Protein AF-0000000082835092 (afdb_homodimer)

Organism: NCBI:txid1287738

pLDDT: mean 81.37, std 10.91, range [42.88, 95.56]

Radius of gyration: 33.71 Å; Cα contacts (8 Å, |Δi|>4): 1194; chains: 2; bounding box: 80×105×71 Å

InterPro domains:
  IPR000792 Transcription regulator LuxR, C-terminal [SM00421] (307-365)
  IPR016032 Signal transduction response regulator, C-terminal effector [SSF46894] (300-367)
  IPR036388 Winged helix-like DNA-binding domain superfamily [G3DSA:1.10.10.10] (287-367)

Foldseek 3Di:
DVVVVVVVLVVLLVVLLVVLLCCLVVVDPPLVSQQSLCVSQVFAKKWKWKAFQVVRDTPDTDMHGPDPVLRVVLVVVCVVPCVVQDPVVVVLVPDDAFDKDWCVVVDPPVCLCPRCCNPVRQVVSQWCIKMKGWQDDDPGMTMMMITTHGNPDSDGDPVSVVSCSVCRPSNSVSNVSSVVVVVVVVVVVVVLVVQQPFQKWKFKAWPQQFTDDIHNNVVVCVVQFVQQDDDPRHTAGPVRQDPVNVVVQQVVQWDWHAGPVRHIWIKGKYWDDCVPVVVVVPVTIMIMIITDRPDDLVVLLVVCCVVQVADSVLSVLLCCCQVVVDDLCVSCVVVVHDSVVSVVSVVVSCVRRVNDDNVVSNVVSVVD/DVVVVVVVLVVLLVVLLVVLLCCLVVVDPPLVSQQSLCVSQVFAKKWKWKAFQVVRDTPDTDMHGPDPVLRVVLVVVCVVPCVVQDPVVVVLVPDDAFDKDWCVVVDPPVCLCPRCCNPVRQVVSQWCIKMKGWQDDDPGMTMMMITTHGNPDSDGDPVSVVSCSVCRPSNSVSNVSSVVVVVVVVVVVVVLVVQQPFQKWKFKAWPQQFTDDIHNNVVVCVVQFVQQDDDPRHTAGPVRQDPVNVVVQQVVQWDWHAGPVRHIWIKGKYWDDCVPVCVVVPVTIMIMIITDRPDDLVVLLVVCCVVQVADSVLSVLLCCCQVVVDDLCVSCVVVVHDSVVSVVSVVVSCVRRVNDDNVVSNVVSVVD

Nearest PDB structures (foldseek):
  5l09-assembly1_B  TM=6.351E-01  e=4.448E-05  Yersinia enterocolitica subsp. enterocolitica 8081
  8ugs-assembly1_B  TM=3.845E-01  e=1.773E-04  Bos taurus
  6x88-assembly1_B  TM=3.340E-01  e=1.185E-04  Gallus gallus
  3nhq-assembly1_A  TM=4.098E-01  e=2.239E-03  Pseudomonas aeruginosa
  3nop-assembly1_C  TM=3.745E-01  e=1.412E-03  Pseudomonas aeruginosa PAO1

Secondary structure (DSSP, 8-state):
-HHHHHHHHHHHHHHHHHHHHHHHTTSS-THHHHHHHHHHHT-SEEEEEEEETTT-SEEEEEEEES-HHHHHHHHHHIIIIIGGG-THHHHHTTPPTT-EEEHHHHS-HHHHHHSHHIIIIIGGGTEEEEEEEEEEE-SSEEEEEEEEEETT-----HHHHHHHHHHHHHHHHHHHHHHHHHHHHHHHHHHHHHHHH-SS-EEEE-TT-BEEEE-HHHHHHHHH-TTSEEETTEEE-TT---HHHHHHHHHHTEEEEE-TTS-EEEEEEEEPPTTSHHHHHSSS--EEEE------HHHHHHHHHHHH---HHHHHHHHHHHTS---HHHHHHHHT--HHHHHHHHHHHHHHHT--SHHHHHHHHHH-/-HHHHHHHHHHHHHHHHHHHHHHHTTSS-THHHHHHHHHHHT-SEEEEEEEETTT-SEEEEEEEES-HHHHHHHHHHIIIIIGGG-THHHHHTTPPTT-EEEHHHHS-HHHHHHSHHIIIIIGGGTEEEEEEEEEEE-SSEEEEEEEEEETT-----HHHHHHHHHHHHHHHHHHHHHHHHHHHHHHHHHHHHHHHH-SS-EEEE-TT-BEEEE-HHHHHHHHH-TTSEEETTEEE-TT---HHHHHHHHHHTEEEEE-TTS-EEEEEEEEPPTTSHHHHHSSS--EEEE------HHHHHHHHHHHH---HHHHHHHHHHHTS---HHHHHHHHT--HHHHHHHHHHHHHHHT--SHHHHHHHHHH-

Solvent-accessible surface area (backbone atoms only — not comparable to full-atom values): 37865 Å² total; per-residue (Å²): 116,69,65,59,53,51,49,51,49,50,50,51,51,49,52,39,52,51,36,32,46,36,23,30,71,62,74,41,62,62,46,57,28,36,42,48,50,23,61,73,52,68,39,47,31,27,35,42,39,27,34,31,61,84,70,73,45,58,82,35,78,44,68,22,47,89,37,71,68,58,38,50,52,49,51,51,49,34,73,71,60,44,62,83,55,40,76,60,61,77,57,53,78,75,54,56,58,74,43,76,42,44,45,80,75,75,36,53,70,68,53,47,66,65,30,62,48,37,56,71,46,33,44,78,71,49,27,52,26,49,34,35,37,30,49,39,69,53,98,48,35,37,30,37,39,36,41,26,26,41,52,84,40,91,59,79,50,70,69,40,46,50,55,49,58,67,46,41,64,50,48,36,50,19,49,51,48,32,49,52,48,48,51,46,52,40,53,32,28,44,43,50,42,53,45,44,66,35,44,38,19,35,35,35,22,42,78,80,35,30,64,74,49,62,29,53,34,26,50,50,44,40,72,74,22,74,45,56,35,63,58,98,49,21,63,41,47,82,79,58,59,46,72,66,50,47,51,50,24,48,73,48,33,28,48,73,44,50,37,88,87,63,47,79,39,45,30,39,31,42,76,49,65,56,86,33,62,26,32,67,64,39,90,45,60,36,33,38,36,33,43,49,62,60,60,55,68,64,61,45,33,41,36,41,20,68,71,42,68,36,50,72,69,44,24,50,49,51,43,42,29,28,70,69,38,43,49,63,62,54,47,12,60,75,70,69,49,52,52,66,55,46,52,51,40,51,51,49,50,25,66,57,63,69,43,88,50,69,42,37,49,30,26,51,58,65,46,84,116,68,65,58,52,51,49,51,50,50,49,51,52,50,51,39,53,51,36,32,46,34,22,30,71,62,75,42,62,62,46,56,28,37,42,49,50,23,62,72,53,67,38,48,32,26,36,43,39,27,33,30,61,84,70,72,45,59,82,36,78,44,68,23,46,89,38,71,69,59,38,51,52,49,51,50,49,33,74,72,60,44,60,82,55,39,76,59,60,77,56,52,78,75,56,55,58,74,43,75,42,44,45,80,76,74,37,52,72,67,54,47,66,66,32,62,48,37,56,71,45,33,44,77,70,48,28,51,27,49,35,33,36,32,49,40,70,55,99,47,33,36,30,36,38,36,40,26,26,40,54,84,39,91,59,79,51,71,69,40,47,50,54,50,59,69,46,41,63,50,50,37,50,19,49,51,48,31,48,53,47,49,52,45,51,40,52,31,29,45,40,49,44,52,45,44,68,34,43,37,18,35,35,35,22,41,76,80,35,31,65,74,48,63,27,53,33,26,51,50,44,41,72,73,24,75,45,56,34,66,60,98,51,20,64,41,47,82,78,57,58,47,72,66,50,46,54,49,22,49,73,49,34,28,49,73,45,48,37,88,87,62,47,80,40,44,30,38,31,41,76,50,65,58,86,31,62,26,33,67,66,40,89,45,60,37,34,37,36,32,44,52,64,59,59,57,68,62,60,45,32,41,36,40,21,69,72,42,69,37,49,73,70,43,25,50,48,51,43,41,30,27,68,70,37,43,48,66,62,53,48,12,61,75,69,70,48,51,54,65,55,45,52,51,40,51,52,50,50,25,66,57,64,69,44,87,50,68,42,38,49,30,28,51,58,67,46,83

Structure (mmCIF, N/CA/C/O backbone):
data_AF-0000000082835092-model_v1
#
loop_
_entity.id
_entity.type
_entity.pdbx_description
1 polymer 'HTH luxR-type domain-containing protein'
#
loop_
_atom_site.group_PDB
_atom_site.id
_atom_site.type_symbol
_atom_site.label_atom_id
_atom_site.label_alt_id
_atom_site.label_comp_id
_atom_site.label_asym_id
_atom_site.label_entity_id
_atom_site.label_seq_id
_atom_site.pdbx_PDB_ins_code
_atom_site.Cartn_x
_atom_site.Cartn_y
_atom_site.Cartn_z
_atom_site.occupancy
_atom_site.B_iso_or_equiv
_atom_site.auth_seq_id
_atom_site.auth_comp_id
_atom_site.auth_asym_id
_atom_site.auth_atom_id
_atom_site.pdbx_PDB_model_num
ATOM 1 N N . MET A 1 1 ? -1.854 50.125 16.906 1 42.88 1 MET A N 1
ATOM 2 C CA . MET A 1 1 ? -0.9 49.875 15.82 1 42.88 1 MET A CA 1
ATOM 3 C C . MET A 1 1 ? -0.245 48.5 15.961 1 42.88 1 MET A C 1
ATOM 5 O O . MET A 1 1 ? -0.08 47.812 14.969 1 42.88 1 MET A O 1
ATOM 9 N N . ASP A 1 2 ? -0.003 48.031 17.25 1 52.91 2 ASP A N 1
ATOM 10 C CA . ASP A 1 2 ? 0.687 46.812 17.656 1 52.91 2 ASP A CA 1
ATOM 11 C C . ASP A 1 2 ? -0.216 45.594 17.516 1 52.91 2 ASP A C 1
ATOM 13 O O . ASP A 1 2 ? 0.235 44.531 17.078 1 52.91 2 ASP A O 1
ATOM 17 N N . SER A 1 3 ? -1.456 45.875 17.719 1 57.03 3 SER A N 1
ATOM 18 C CA . SER A 1 3 ? -2.436 44.812 17.688 1 57.03 3 SER A CA 1
ATOM 19 C C . SER A 1 3 ? -2.711 44.344 16.25 1 57.03 3 SER A C 1
ATOM 21 O O . SER A 1 3 ? -2.834 43.156 15.992 1 57.03 3 SER A O 1
ATOM 23 N N . ARG A 1 4 ? -2.777 45.344 15.352 1 55 4 ARG A N 1
ATOM 24 C CA . ARG A 1 4 ? -3.035 45.062 13.945 1 55 4 ARG A CA 1
ATOM 25 C C . ARG A 1 4 ? -1.864 44.312 13.32 1 55 4 ARG A C 1
ATOM 27 O O . ARG A 1 4 ? -2.064 43.344 12.555 1 55 4 ARG A O 1
ATOM 34 N N . ALA A 1 5 ? -0.707 44.688 13.68 1 60.34 5 ALA A N 1
ATOM 35 C CA . ALA A 1 5 ? 0.491 44.031 13.164 1 60.34 5 ALA A CA 1
ATOM 36 C C . ALA A 1 5 ? 0.581 42.594 13.648 1 60.34 5 ALA A C 1
ATOM 38 O O . ALA A 1 5 ? 0.953 41.688 12.883 1 60.34 5 ALA A O 1
ATOM 39 N N . GLU A 1 6 ? 0.15 42.406 14.836 1 65.69 6 GLU A N 1
ATOM 40 C CA . GLU A 1 6 ? 0.145 41.062 15.398 1 65.69 6 GLU A CA 1
ATOM 41 C C . GLU A 1 6 ? -0.908 40.188 14.727 1 65.69 6 GLU A C 1
ATOM 43 O O . GLU A 1 6 ? -0.68 39 14.492 1 65.69 6 GLU A O 1
ATOM 48 N N . SER A 1 7 ? -1.979 40.875 14.344 1 66.06 7 SER A N 1
ATOM 49 C CA . SER A 1 7 ? -3.057 40.156 13.68 1 66.06 7 SER A CA 1
ATOM 50 C C . SER A 1 7 ? -2.65 39.719 12.273 1 66.06 7 SER A C 1
ATOM 52 O O . SER A 1 7 ? -2.936 38.625 11.844 1 66.06 7 SER A O 1
ATOM 54 N N . ILE A 1 8 ? -1.996 40.688 11.609 1 60.62 8 ILE A N 1
ATOM 55 C CA . ILE A 1 8 ? -1.561 40.406 10.242 1 60.62 8 ILE A CA 1
ATOM 56 C C . ILE A 1 8 ? -0.506 39.281 10.25 1 60.62 8 ILE A C 1
ATOM 58 O O . ILE A 1 8 ? -0.541 38.375 9.414 1 60.62 8 ILE A O 1
ATOM 62 N N . ARG A 1 9 ? 0.333 39.344 11.25 1 70.75 9 ARG A N 1
ATOM 63 C CA . ARG A 1 9 ? 1.37 38.344 11.367 1 70.75 9 ARG A CA 1
ATOM 64 C C . ARG A 1 9 ? 0.762 36.969 11.648 1 70.75 9 ARG A C 1
ATOM 66 O O . ARG A 1 9 ? 1.187 35.969 11.07 1 70.75 9 ARG A O 1
ATOM 73 N N . SER A 1 10 ? -0.249 37.062 12.414 1 75.19 10 SER A N 1
ATOM 74 C CA . SER A 1 10 ? -0.915 35.812 12.766 1 75.19 10 SER A CA 1
ATOM 75 C C . SER A 1 10 ? -1.614 35.188 11.555 1 75.19 10 SER A C 1
ATOM 77 O O . SER A 1 10 ? -1.523 34 11.312 1 75.19 10 SER A O 1
ATOM 79 N N . ALA A 1 11 ? -2.137 36.156 10.75 1 76.94 11 ALA A N 1
ATOM 80 C CA . ALA A 1 11 ? -2.828 35.688 9.555 1 76.94 11 ALA A CA 1
ATOM 81 C C . ALA A 1 11 ? -1.842 35.125 8.531 1 76.94 11 ALA A C 1
ATOM 83 O O . ALA A 1 11 ? -2.127 34.125 7.863 1 76.94 11 ALA A O 1
ATOM 84 N N . ALA A 1 12 ? -0.732 35.812 8.445 1 82.5 12 ALA A N 1
ATOM 85 C CA . ALA A 1 12 ? 0.292 35.344 7.512 1 82.5 12 ALA A CA 1
ATOM 86 C C . ALA A 1 12 ? 0.835 34 7.918 1 82.5 12 ALA A C 1
ATOM 88 O O . ALA A 1 12 ? 1.016 33.125 7.07 1 82.5 12 ALA A O 1
ATOM 89 N N . LEU A 1 13 ? 1.041 33.844 9.18 1 85.12 13 LEU A N 1
ATOM 90 C CA . LEU A 1 13 ? 1.543 32.562 9.688 1 85.12 13 LEU A CA 1
ATOM 91 C C . LEU A 1 13 ? 0.531 31.453 9.445 1 85.12 13 LEU A C 1
ATOM 93 O O . LEU A 1 13 ? 0.903 30.359 9.047 1 85.12 13 LEU A O 1
ATOM 97 N N . ASP A 1 14 ? -0.706 31.828 9.555 1 78.81 14 ASP A N 1
ATOM 98 C CA . ASP A 1 14 ? -1.764 30.844 9.352 1 78.81 14 ASP A CA 1
ATOM 99 C C . ASP A 1 14 ? -1.808 30.391 7.895 1 78.81 14 ASP A C 1
ATOM 101 O O . ASP A 1 14 ? -2.002 29.203 7.617 1 78.81 14 ASP A O 1
ATOM 105 N N . ALA A 1 15 ? -1.59 31.328 7.094 1 83.88 15 ALA A N 1
ATOM 106 C CA . ALA A 1 15 ? -1.599 31 5.668 1 83.88 15 ALA A CA 1
ATOM 107 C C . ALA A 1 15 ? -0.434 30.094 5.305 1 83.88 15 ALA A C 1
ATOM 109 O O . ALA A 1 15 ? -0.592 29.156 4.512 1 83.88 15 ALA A O 1
ATOM 110 N N . VAL A 1 16 ? 0.685 30.328 5.906 1 90.44 16 VAL A N 1
ATOM 111 C CA . VAL A 1 16 ? 1.858 29.5 5.641 1 90.44 16 VAL A CA 1
ATOM 112 C C . VAL A 1 16 ? 1.632 28.094 6.184 1 90.44 16 VAL A C 1
ATOM 114 O O . VAL A 1 16 ? 1.977 27.109 5.527 1 90.44 16 VAL A O 1
ATOM 117 N N . ILE A 1 17 ? 1.047 28.047 7.328 1 85.38 17 ILE A N 1
ATOM 118 C CA . ILE A 1 17 ? 0.761 26.75 7.945 1 85.38 17 ILE A CA 1
ATOM 119 C C . ILE A 1 17 ? -0.166 25.938 7.043 1 85.38 17 ILE A C 1
ATOM 121 O O . ILE A 1 17 ? 0.051 24.75 6.832 1 85.38 17 ILE A O 1
ATOM 125 N N . GLU A 1 18 ? -1.102 26.594 6.461 1 80.69 18 GLU A N 1
ATOM 126 C CA . GLU A 1 18 ? -2.008 25.922 5.535 1 80.69 18 GLU A CA 1
ATOM 127 C C . GLU A 1 18 ? -1.257 25.391 4.324 1 80.69 18 GLU A C 1
ATOM 129 O O . GLU A 1 18 ? -1.478 24.25 3.91 1 80.69 18 GLU A O 1
ATOM 134 N N . ASP A 1 19 ? -0.393 26.172 3.836 1 88.5 19 ASP A N 1
ATOM 135 C CA . ASP A 1 19 ? 0.378 25.766 2.664 1 88.5 19 ASP A CA 1
ATOM 136 C C . ASP A 1 19 ? 1.307 24.594 2.99 1 88.5 19 ASP A C 1
ATOM 138 O O . ASP A 1 19 ? 1.536 23.719 2.15 1 88.5 19 ASP A O 1
ATOM 142 N N . ILE A 1 20 ? 1.805 24.594 4.195 1 90.88 20 ILE A N 1
ATOM 143 C CA . ILE A 1 20 ? 2.717 23.531 4.629 1 90.88 20 ILE A CA 1
ATOM 144 C C . ILE A 1 20 ? 1.992 22.188 4.621 1 90.88 20 ILE A C 1
ATOM 146 O O . ILE A 1 20 ? 2.479 21.219 4.035 1 90.88 20 ILE A O 1
ATOM 150 N N . TYR A 1 21 ? 0.9 22.156 5.172 1 83.31 21 TYR A N 1
ATOM 151 C CA . TYR A 1 21 ? 0.18 20.891 5.258 1 83.31 21 TYR A CA 1
ATOM 152 C C . TYR A 1 21 ? -0.396 20.5 3.904 1 83.31 21 TYR A C 1
ATOM 154 O O . TYR A 1 21 ? -0.476 19.312 3.576 1 83.31 21 TYR A O 1
ATOM 162 N N . ALA A 1 22 ? -0.771 21.484 3.104 1 82.31 22 ALA A N 1
ATOM 163 C CA . ALA A 1 22 ? -1.204 21.172 1.744 1 82.31 22 ALA A CA 1
ATOM 164 C C . ALA A 1 22 ? -0.078 20.531 0.945 1 82.31 22 ALA A C 1
ATOM 166 O O . ALA A 1 22 ? -0.309 19.578 0.193 1 82.31 22 ALA A O 1
ATOM 167 N N . ALA A 1 23 ? 1.074 21.016 1.142 1 86.75 23 ALA A N 1
ATOM 168 C CA . ALA A 1 23 ? 2.232 20.422 0.472 1 86.75 23 ALA A CA 1
ATOM 169 C C . ALA A 1 23 ? 2.488 19 0.964 1 86.75 23 ALA A C 1
ATOM 171 O O . ALA A 1 23 ? 2.744 18.094 0.165 1 86.75 23 ALA A O 1
ATOM 172 N N . GLY A 1 24 ? 2.395 18.844 2.24 1 82.75 24 GLY A N 1
ATOM 173 C CA . GLY A 1 24 ? 2.59 17.516 2.814 1 82.75 24 GLY A CA 1
ATOM 174 C C . GLY A 1 24 ? 1.595 16.5 2.305 1 82.75 24 GLY A C 1
ATOM 175 O O . GLY A 1 24 ? 1.907 15.305 2.225 1 82.75 24 GLY A O 1
ATOM 176 N N . LEU A 1 25 ? 0.435 17.031 1.883 1 75.19 25 LEU A N 1
ATOM 177 C CA . LEU A 1 25 ? -0.634 16.156 1.402 1 75.19 25 LEU A CA 1
ATOM 178 C C . LEU A 1 25 ? -0.548 15.977 -0.109 1 75.19 25 LEU A C 1
ATOM 180 O O . LEU A 1 25 ? -1.359 15.258 -0.698 1 75.19 25 LEU A O 1
ATOM 184 N N . GLY A 1 26 ? 0.406 16.672 -0.651 1 77.56 26 GLY A N 1
ATOM 185 C CA . GLY A 1 26 ? 0.597 16.547 -2.088 1 77.56 26 GLY A CA 1
ATOM 186 C C . GLY A 1 26 ? -0.282 17.484 -2.893 1 77.56 26 GLY A C 1
ATOM 187 O O . GLY A 1 26 ? -0.455 17.297 -4.098 1 77.56 26 GLY A O 1
ATOM 188 N N . GLY A 1 27 ? -0.915 18.422 -2.23 1 75.81 27 GLY A N 1
ATOM 189 C CA . GLY A 1 27 ? -1.765 19.375 -2.924 1 75.81 27 GLY A CA 1
ATOM 190 C C . GLY A 1 27 ? -0.994 20.297 -3.848 1 75.81 27 GLY A C 1
ATOM 191 O O . GLY A 1 27 ? -1.519 20.734 -4.875 1 75.81 27 GLY A O 1
ATOM 192 N N . HIS A 1 28 ? 0.139 20.625 -3.363 1 82.25 28 HIS A N 1
ATOM 193 C CA . HIS A 1 28 ? 1.083 21.391 -4.176 1 82.25 28 HIS A CA 1
ATOM 194 C C . HIS A 1 28 ? 2.521 21.109 -3.744 1 82.25 28 HIS A C 1
ATOM 196 O O . HIS A 1 28 ? 2.758 20.406 -2.766 1 82.25 28 HIS A O 1
ATOM 202 N N . GLY A 1 29 ? 3.379 21.625 -4.543 1 88.12 29 GLY A N 1
ATOM 203 C CA . GLY A 1 29 ? 4.785 21.438 -4.223 1 88.12 29 GLY A CA 1
ATOM 204 C C . GLY A 1 29 ? 5.246 22.234 -3.027 1 88.12 29 GLY A C 1
ATOM 205 O O . GLY A 1 29 ? 4.602 23.219 -2.648 1 88.12 29 GLY A O 1
ATOM 206 N N . TRP A 1 30 ? 6.266 21.828 -2.441 1 92.81 30 TRP A N 1
ATOM 207 C CA . TRP A 1 30 ? 6.824 22.484 -1.266 1 92.81 30 TRP A CA 1
ATOM 208 C C . TRP A 1 30 ? 7.332 23.875 -1.61 1 92.81 30 TRP A C 1
ATOM 210 O O . TRP A 1 30 ? 7.59 24.688 -0.719 1 92.81 30 TRP A O 1
ATOM 220 N N . ASP A 1 31 ? 7.492 24.188 -2.855 1 92.25 31 ASP A N 1
ATOM 221 C CA . ASP A 1 31 ? 7.953 25.5 -3.287 1 92.25 31 ASP A CA 1
ATOM 222 C C . ASP A 1 31 ? 6.98 26.594 -2.84 1 92.25 31 ASP A C 1
ATOM 224 O O . ASP A 1 31 ? 7.398 27.703 -2.504 1 92.25 31 ASP A O 1
ATOM 228 N N . VAL A 1 32 ? 5.801 26.281 -2.689 1 93 32 VAL A N 1
ATOM 229 C CA . VAL A 1 32 ? 4.773 27.25 -2.354 1 93 32 VAL A CA 1
ATOM 230 C C . VAL A 1 32 ? 4.949 27.719 -0.907 1 93 32 VAL A C 1
ATOM 232 O O . VAL A 1 32 ? 5.172 28.906 -0.648 1 93 32 VAL A O 1
ATOM 235 N N . PRO A 1 33 ? 4.906 26.781 0.048 1 94.56 33 PRO A N 1
ATOM 236 C CA . PRO A 1 33 ? 5.117 27.266 1.413 1 94.56 33 PRO A CA 1
ATOM 237 C C . PRO A 1 33 ? 6.52 27.828 1.629 1 94.56 33 PRO A C 1
ATOM 239 O O . PRO A 1 33 ? 6.703 28.75 2.424 1 94.56 33 PRO A O 1
ATOM 242 N N . LEU A 1 34 ? 7.516 27.359 0.962 1 95.44 34 LEU A N 1
ATOM 243 C CA . LEU A 1 34 ? 8.875 27.875 1.139 1 95.44 34 LEU A CA 1
ATOM 244 C C . LEU A 1 34 ? 8.992 29.297 0.636 1 95.44 34 LEU A C 1
ATOM 246 O O . LEU A 1 34 ? 9.695 30.125 1.23 1 95.44 34 LEU A O 1
ATOM 250 N N . GLN A 1 35 ? 8.289 29.594 -0.465 1 95.19 35 GLN A N 1
ATOM 251 C CA . GLN A 1 35 ? 8.266 30.969 -0.965 1 95.19 35 GLN A CA 1
ATOM 252 C C . GLN A 1 35 ? 7.633 31.922 0.05 1 95.19 35 GLN A C 1
ATOM 254 O O . GLN A 1 35 ? 8.125 33.031 0.272 1 95.19 35 GLN A O 1
ATOM 259 N N . ARG A 1 36 ? 6.668 31.469 0.661 1 94.38 36 ARG A N 1
ATOM 260 C CA . ARG A 1 36 ? 5.996 32.281 1.656 1 94.38 36 ARG A CA 1
ATOM 261 C C . ARG A 1 36 ? 6.855 32.469 2.902 1 94.38 36 ARG A C 1
ATOM 263 O O . ARG A 1 36 ? 6.902 33.531 3.488 1 94.38 36 ARG A O 1
ATOM 270 N N . ILE A 1 37 ? 7.48 31.391 3.301 1 94.75 37 ILE A N 1
ATOM 271 C CA . ILE A 1 37 ? 8.391 31.484 4.438 1 94.75 37 ILE A CA 1
ATOM 272 C C . ILE A 1 37 ? 9.516 32.469 4.117 1 94.75 37 ILE A C 1
ATOM 274 O O . ILE A 1 37 ? 9.852 33.312 4.938 1 94.75 37 ILE A O 1
ATOM 278 N N . ARG A 1 38 ? 10.031 32.375 2.975 1 94.69 38 ARG A N 1
ATOM 279 C CA . ARG A 1 38 ? 11.094 33.25 2.527 1 94.69 38 ARG A CA 1
ATOM 280 C C . ARG A 1 38 ? 10.672 34.719 2.629 1 94.69 38 ARG A C 1
ATOM 282 O O . ARG A 1 38 ? 11.414 35.562 3.15 1 94.69 38 ARG A O 1
ATOM 289 N N . GLN A 1 39 ? 9.477 35 2.162 1 92.62 39 GLN A N 1
ATOM 290 C CA . GLN A 1 39 ? 8.945 36.344 2.189 1 92.62 39 GLN A CA 1
ATOM 291 C C . GLN A 1 39 ? 8.688 36.812 3.621 1 92.62 39 GLN A C 1
ATOM 293 O O . GLN A 1 39 ? 8.977 37.969 3.973 1 92.62 39 GLN A O 1
ATOM 298 N N . LEU A 1 40 ? 8.219 35.906 4.352 1 91.75 40 LEU A N 1
ATOM 299 C CA . LEU A 1 40 ? 7.887 36.219 5.738 1 91.75 40 LEU A CA 1
ATOM 300 C C . LEU A 1 40 ? 9.133 36.594 6.527 1 91.75 40 LEU A C 1
ATOM 302 O O . LEU A 1 40 ? 9.094 37.5 7.359 1 91.75 40 LEU A O 1
ATOM 306 N N . VAL A 1 41 ? 10.266 35.938 6.266 1 92.12 41 VAL A N 1
ATOM 307 C CA . VAL A 1 41 ? 11.469 36.188 7.059 1 92.12 41 VAL A CA 1
ATOM 308 C C . VAL A 1 41 ? 12.469 37 6.25 1 92.12 41 VAL A C 1
ATOM 310 O O . VAL A 1 41 ? 13.594 37.25 6.691 1 92.12 41 VAL A O 1
ATOM 313 N N . ASP A 1 42 ? 12.078 37.406 5.125 1 91.06 42 ASP A N 1
ATOM 314 C CA . ASP A 1 42 ? 12.844 38.312 4.266 1 91.06 42 ASP A CA 1
ATOM 315 C C . ASP A 1 42 ? 14.242 37.75 4.012 1 91.06 42 ASP A C 1
ATOM 317 O O . ASP A 1 42 ? 15.242 38.438 4.301 1 91.06 42 ASP A O 1
ATOM 321 N N . ARG A 1 43 ? 14.289 36.625 3.445 1 92.5 43 ARG A N 1
ATOM 322 C CA . ARG A 1 43 ? 15.539 36 3.045 1 92.5 43 ARG A CA 1
ATOM 323 C C . ARG A 1 43 ? 15.602 35.812 1.531 1 92.5 43 ARG A C 1
ATOM 325 O O . ARG A 1 43 ? 14.57 35.844 0.854 1 92.5 43 ARG A O 1
ATOM 332 N N . ARG A 1 44 ? 16.734 35.688 1.032 1 92.56 44 ARG A N 1
ATOM 333 C CA . ARG A 1 44 ? 16.906 35.594 -0.412 1 92.56 44 ARG A CA 1
ATOM 334 C C . ARG A 1 44 ? 16.641 34.156 -0.891 1 92.56 44 ARG A C 1
ATOM 336 O O . ARG A 1 44 ? 16.172 33.969 -2.018 1 92.56 44 ARG A O 1
ATOM 343 N N . LEU A 1 45 ? 16.984 33.219 0.001 1 93.62 45 LEU A N 1
ATOM 344 C CA . LEU A 1 45 ? 16.859 31.812 -0.396 1 93.62 45 LEU A CA 1
ATOM 345 C C . LEU A 1 45 ? 16.484 30.938 0.797 1 93.62 45 LEU A C 1
ATOM 347 O O . LEU A 1 45 ? 17.016 31.109 1.894 1 93.62 45 LEU A O 1
ATOM 351 N N . VAL A 1 46 ? 15.547 30.062 0.586 1 95 46 VAL A N 1
ATOM 352 C CA . VAL A 1 46 ? 15.172 29.031 1.546 1 95 46 VAL A CA 1
ATOM 353 C C . VAL A 1 46 ? 15.211 27.656 0.873 1 95 46 VAL A C 1
ATOM 355 O O . VAL A 1 46 ? 14.711 27.484 -0.24 1 95 46 VAL A O 1
ATOM 358 N N . VAL A 1 47 ? 15.867 26.703 1.486 1 92.19 47 VAL A N 1
ATOM 359 C CA . VAL A 1 47 ? 15.977 25.359 0.944 1 92.19 47 VAL A CA 1
ATOM 360 C C . VAL A 1 47 ? 15.477 24.344 1.972 1 92.19 47 VAL A C 1
ATOM 362 O O . VAL A 1 47 ? 15.82 24.422 3.152 1 92.19 47 VAL A O 1
ATOM 365 N N . LEU A 1 48 ? 14.602 23.516 1.536 1 92.56 48 LEU A N 1
ATOM 366 C CA . LEU A 1 48 ? 14.125 22.391 2.326 1 92.56 48 LEU A CA 1
ATOM 367 C C . LEU A 1 48 ? 14.664 21.062 1.771 1 92.56 48 LEU A C 1
ATOM 369 O O . LEU A 1 48 ? 14.484 20.766 0.589 1 92.56 48 LEU A O 1
ATOM 373 N N . MET A 1 49 ? 15.32 20.297 2.578 1 84.81 49 MET A N 1
ATOM 374 C CA . MET A 1 49 ? 15.852 19.016 2.162 1 84.81 49 MET A CA 1
ATOM 375 C C . MET A 1 49 ? 15.453 17.906 3.143 1 84.81 49 MET A C 1
ATOM 377 O O . MET A 1 49 ? 15.617 18.062 4.352 1 84.81 49 MET A O 1
ATOM 381 N N . ALA A 1 50 ? 14.766 16.938 2.66 1 82.69 50 ALA A N 1
ATOM 382 C CA . ALA A 1 50 ? 14.477 15.727 3.408 1 82.69 50 ALA A CA 1
ATOM 383 C C . ALA A 1 50 ? 15.203 14.523 2.801 1 82.69 50 ALA A C 1
ATOM 385 O O . ALA A 1 50 ? 15.133 14.297 1.591 1 82.69 50 ALA A O 1
ATOM 386 N N . LEU A 1 51 ? 15.938 13.828 3.576 1 72.62 51 LEU A N 1
ATOM 387 C CA . LEU A 1 51 ? 16.766 12.727 3.107 1 72.62 51 LEU A CA 1
ATOM 388 C C . LEU A 1 51 ? 16.297 11.398 3.686 1 72.62 51 LEU A C 1
ATOM 390 O O . LEU A 1 51 ? 15.867 11.336 4.844 1 72.62 51 LEU A O 1
ATOM 394 N N . ASP A 1 52 ? 16.078 10.43 2.779 1 63.97 52 ASP A N 1
ATOM 395 C CA . ASP A 1 52 ? 15.906 9.047 3.201 1 63.97 52 ASP A CA 1
ATOM 396 C C . ASP A 1 52 ? 17.25 8.359 3.406 1 63.97 52 ASP A C 1
ATOM 398 O O . ASP A 1 52 ? 18.062 8.266 2.473 1 63.97 52 ASP A O 1
ATOM 402 N N . SER A 1 53 ? 17.578 8.07 4.621 1 58.03 53 SER A N 1
ATOM 403 C CA . SER A 1 53 ? 18.891 7.531 4.934 1 58.03 53 SER A CA 1
ATOM 404 C C . SER A 1 53 ? 19.156 6.238 4.168 1 58.03 53 SER A C 1
ATOM 406 O O . SER A 1 53 ? 20.312 5.863 3.951 1 58.03 53 SER A O 1
ATOM 408 N N . SER A 1 54 ? 18.031 5.566 3.842 1 53.25 54 SER A N 1
ATOM 409 C CA . SER A 1 54 ? 18.219 4.293 3.154 1 53.25 54 SER A CA 1
ATOM 410 C C . SER A 1 54 ? 18.703 4.508 1.72 1 53.25 54 SER A C 1
ATOM 412 O O . SER A 1 54 ? 19.422 3.674 1.169 1 53.25 54 SER A O 1
ATOM 414 N N . SER A 1 55 ? 18.312 5.512 1.049 1 52.53 55 SER A N 1
ATOM 415 C CA . SER A 1 55 ? 18.656 5.715 -0.355 1 52.53 55 SER A CA 1
ATOM 416 C C . SER A 1 55 ? 19.609 6.895 -0.528 1 52.53 55 SER A C 1
ATOM 418 O O . SER A 1 55 ? 20.25 7.027 -1.566 1 52.53 55 SER A O 1
ATOM 420 N N . LEU A 1 56 ? 20 7.609 0.441 1 52.5 56 LEU A N 1
ATOM 421 C CA . LEU A 1 56 ? 20.75 8.867 0.436 1 52.5 56 LEU A CA 1
ATOM 422 C C . LEU A 1 56 ? 20.141 9.852 -0.562 1 52.5 56 LEU A C 1
ATOM 424 O O . LEU A 1 56 ? 20.781 10.852 -0.91 1 52.5 56 LEU A O 1
ATOM 428 N N . ARG A 1 57 ? 19.016 9.398 -1.215 1 57.38 57 ARG A N 1
ATOM 429 C CA . ARG A 1 57 ? 18.375 10.375 -2.086 1 57.38 57 ARG A CA 1
ATOM 430 C C . ARG A 1 57 ? 17.312 11.18 -1.326 1 57.38 57 ARG A C 1
ATOM 432 O O . ARG A 1 57 ? 16.547 10.617 -0.537 1 57.38 57 ARG A O 1
ATOM 439 N N . PRO A 1 58 ? 17.406 12.438 -1.639 1 64.06 58 PRO A N 1
ATOM 440 C CA . PRO A 1 58 ? 16.438 13.258 -0.923 1 64.06 58 PRO A CA 1
ATOM 441 C C . PRO A 1 58 ? 15 13.016 -1.39 1 64.06 58 PRO A C 1
ATOM 443 O O . PRO A 1 58 ? 14.75 12.875 -2.59 1 64.06 58 PRO A O 1
ATOM 446 N N . SER A 1 59 ? 14.102 12.742 -0.488 1 68.56 59 SER A N 1
ATOM 447 C CA . SER A 1 59 ? 12.672 12.656 -0.79 1 68.56 59 SER A CA 1
ATOM 448 C C . SER A 1 59 ? 12.094 14.039 -1.091 1 68.56 59 SER A C 1
ATOM 450 O O . SER A 1 59 ? 11.086 14.148 -1.793 1 68.56 59 SER A O 1
ATOM 452 N N . VAL A 1 60 ? 12.781 15.008 -0.558 1 74.94 60 VAL A N 1
ATOM 453 C CA . VAL A 1 60 ? 12.414 16.406 -0.81 1 74.94 60 VAL A CA 1
ATOM 454 C C . VAL A 1 60 ? 13.68 17.25 -0.97 1 74.94 60 VAL A C 1
ATOM 456 O O . VAL A 1 60 ? 14.602 17.156 -0.161 1 74.94 60 VAL A O 1
ATOM 459 N N . ASN A 1 61 ? 13.828 17.906 -2.037 1 82.31 61 ASN A N 1
ATOM 460 C CA . ASN A 1 61 ? 14.867 18.906 -2.307 1 82.31 61 ASN A CA 1
ATOM 461 C C . ASN A 1 61 ? 14.32 20.078 -3.1 1 82.31 61 ASN A C 1
ATOM 463 O O . ASN A 1 61 ? 14.32 20.062 -4.332 1 82.31 61 ASN A O 1
ATOM 467 N N . VAL A 1 62 ? 13.891 21.062 -2.309 1 90.12 62 VAL A N 1
ATOM 468 C CA . VAL A 1 62 ? 13.211 22.172 -2.947 1 90.12 62 VAL A CA 1
ATOM 469 C C . VAL A 1 62 ? 13.82 23.5 -2.473 1 90.12 62 VAL A C 1
ATOM 471 O O . VAL A 1 62 ? 14.117 23.656 -1.287 1 90.12 62 VAL A O 1
ATOM 474 N N . ALA A 1 63 ? 14.047 24.375 -3.404 1 92.06 63 ALA A N 1
ATOM 475 C CA . ALA A 1 63 ? 14.57 25.703 -3.119 1 92.06 63 ALA A CA 1
ATOM 476 C C . ALA A 1 63 ? 13.594 26.781 -3.572 1 92.06 63 ALA A C 1
ATOM 478 O O . ALA A 1 63 ? 12.945 26.656 -4.609 1 92.06 63 ALA A O 1
ATOM 479 N N . ALA A 1 64 ? 13.461 27.766 -2.75 1 94.19 64 ALA A N 1
ATOM 480 C CA . ALA A 1 64 ? 12.6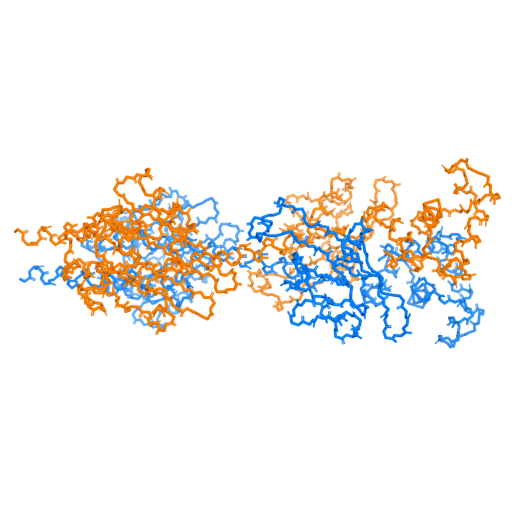72 28.953 -3.096 1 94.19 64 ALA A CA 1
ATOM 481 C C . ALA A 1 64 ? 13.523 30.219 -3.008 1 94.19 64 ALA A C 1
ATOM 483 O O . ALA A 1 64 ? 14.023 30.562 -1.936 1 94.19 64 ALA A O 1
ATOM 484 N N . GLY A 1 65 ? 13.703 30.891 -4.121 1 93.12 65 GLY A N 1
ATOM 485 C CA . GLY A 1 65 ? 14.477 32.125 -4.184 1 93.12 65 GLY A CA 1
ATOM 486 C C . GLY A 1 65 ? 13.727 33.281 -4.836 1 93.12 65 GLY A C 1
ATOM 487 O O . GLY A 1 65 ? 12.508 33.188 -5.012 1 93.12 65 GLY A O 1
ATOM 488 N N . ASP A 1 66 ? 14.406 34.406 -5.047 1 83.31 66 ASP A N 1
ATOM 489 C CA . ASP A 1 66 ? 13.82 35.625 -5.586 1 83.31 66 ASP A CA 1
ATOM 490 C C . ASP A 1 66 ? 13.359 35.438 -7.027 1 83.31 66 ASP A C 1
ATOM 492 O O . ASP A 1 66 ? 12.32 35.969 -7.43 1 83.31 66 ASP A O 1
ATOM 496 N N . ASP A 1 67 ? 14.148 34.594 -7.715 1 87.56 67 ASP A N 1
ATOM 497 C CA . ASP A 1 67 ? 13.938 34.375 -9.141 1 87.56 67 ASP A CA 1
ATOM 498 C C . ASP A 1 67 ? 14.07 32.875 -9.469 1 87.56 67 ASP A C 1
ATOM 500 O O . ASP A 1 67 ? 15.023 32.219 -9.055 1 87.56 67 ASP A O 1
ATOM 504 N N . GLU A 1 68 ? 13.055 32.438 -10.25 1 87.44 68 GLU A N 1
ATOM 505 C CA . GLU A 1 68 ? 13 31.031 -10.555 1 87.44 68 GLU A CA 1
ATOM 506 C C . GLU A 1 68 ? 14.25 30.578 -11.312 1 87.44 68 GLU A C 1
ATOM 508 O O . GLU A 1 68 ? 14.812 29.516 -11.023 1 87.44 68 GLU A O 1
ATOM 513 N N . ALA A 1 69 ? 14.617 31.391 -12.289 1 89.19 69 ALA A N 1
ATOM 514 C CA . ALA A 1 69 ? 15.797 31.047 -13.078 1 89.19 69 ALA A CA 1
ATOM 515 C C . ALA A 1 69 ? 17.062 31.047 -12.219 1 89.19 69 ALA A C 1
ATOM 517 O O . ALA A 1 69 ? 17.891 30.141 -12.328 1 89.19 69 ALA A O 1
ATOM 518 N N . TRP A 1 70 ? 17.141 32.062 -11.414 1 90.81 70 TRP A N 1
ATOM 519 C CA . TRP A 1 70 ? 18.266 32.188 -10.484 1 90.81 70 TRP A CA 1
ATOM 520 C C . TRP A 1 70 ? 18.297 30.984 -9.531 1 90.81 70 TRP A C 1
ATOM 522 O O . TRP A 1 70 ? 19.344 30.375 -9.32 1 90.81 70 TRP A O 1
ATOM 532 N N . THR A 1 71 ? 17.188 30.625 -9.023 1 91.81 71 THR A N 1
ATOM 533 C CA . THR A 1 71 ? 17.078 29.531 -8.07 1 91.81 71 THR A CA 1
ATOM 534 C C . THR A 1 71 ? 17.469 28.203 -8.711 1 91.81 71 THR A C 1
ATOM 536 O O . THR A 1 71 ? 18.172 27.391 -8.094 1 91.81 71 THR A O 1
ATOM 539 N N . ALA A 1 72 ? 17.062 28.016 -9.914 1 89.94 72 ALA A N 1
ATOM 540 C CA . ALA A 1 72 ? 17.406 26.781 -10.641 1 89.94 72 ALA A CA 1
ATOM 541 C C . ALA A 1 72 ? 18.906 26.688 -10.867 1 89.94 72 ALA A C 1
ATOM 543 O O . ALA A 1 72 ? 19.5 25.609 -10.703 1 89.94 72 ALA A O 1
ATOM 544 N N . THR A 1 73 ? 19.469 27.797 -11.242 1 87.31 73 THR A N 1
ATOM 545 C CA . THR A 1 73 ? 20.906 27.828 -11.461 1 87.31 73 THR A CA 1
ATOM 546 C C . THR A 1 73 ? 21.656 27.531 -10.172 1 87.31 73 THR A C 1
ATOM 548 O O . THR A 1 73 ? 22.641 26.797 -10.18 1 87.31 73 THR A O 1
ATOM 551 N N . PHE A 1 74 ? 21.188 28.047 -9.148 1 87.88 74 PHE A N 1
ATOM 552 C CA . PHE A 1 74 ? 21.797 27.797 -7.836 1 87.88 74 PHE A CA 1
ATOM 553 C C . PHE A 1 74 ? 21.734 26.328 -7.477 1 87.88 74 PHE A C 1
ATOM 555 O O . PHE A 1 74 ? 22.734 25.734 -7.078 1 87.88 74 PHE A O 1
ATOM 562 N N . GLN A 1 75 ? 20.562 25.719 -7.605 1 87.19 75 GLN A N 1
ATOM 563 C CA . GLN A 1 75 ? 20.359 24.312 -7.246 1 87.19 75 GLN A CA 1
ATOM 564 C C . GLN A 1 75 ? 21.234 23.391 -8.102 1 87.19 75 GLN A C 1
ATOM 566 O O . GLN A 1 75 ? 21.812 22.438 -7.594 1 87.19 75 GLN A O 1
ATOM 571 N N . GLN A 1 76 ? 21.297 23.75 -9.297 1 85.69 76 GLN A N 1
ATOM 572 C CA . GLN A 1 76 ? 22.125 22.938 -10.195 1 85.69 76 GLN A CA 1
ATOM 573 C C . GLN A 1 76 ? 23.594 23.016 -9.805 1 85.69 76 GLN A C 1
ATOM 575 O O . GLN A 1 76 ? 24.281 21.984 -9.773 1 85.69 76 GLN A O 1
ATOM 580 N N . ALA A 1 77 ? 24.031 24.203 -9.539 1 85.56 77 ALA A N 1
ATOM 581 C CA . ALA A 1 77 ? 25.422 24.391 -9.125 1 85.56 77 ALA A CA 1
ATOM 582 C C . ALA A 1 77 ? 25.719 23.641 -7.828 1 85.56 77 ALA A C 1
ATOM 584 O O . ALA A 1 77 ? 26.75 23 -7.695 1 85.56 77 ALA A O 1
ATOM 585 N N . TYR A 1 78 ? 24.766 23.734 -6.926 1 86.06 78 TYR A N 1
ATOM 586 C CA . TYR A 1 78 ? 24.938 23.078 -5.641 1 86.06 78 TYR A CA 1
ATOM 587 C C . TYR A 1 78 ? 25.031 21.562 -5.812 1 86.06 78 TYR A C 1
ATOM 589 O O . TYR A 1 78 ? 25.953 20.922 -5.305 1 86.06 78 TYR A O 1
ATOM 597 N N . ASP A 1 79 ? 24.094 21 -6.582 1 79.56 79 ASP A N 1
ATOM 598 C CA . ASP A 1 79 ? 24 19.547 -6.754 1 79.56 79 ASP A CA 1
ATOM 599 C C . ASP A 1 79 ? 25.203 19 -7.512 1 79.56 79 ASP A C 1
ATOM 601 O O . ASP A 1 79 ? 25.672 17.891 -7.242 1 79.56 79 ASP A O 1
ATOM 605 N N . ALA A 1 80 ? 25.672 19.766 -8.359 1 78.94 80 ALA A N 1
ATOM 606 C CA . ALA A 1 80 ? 26.766 19.328 -9.227 1 78.94 80 ALA A CA 1
ATOM 607 C C . ALA A 1 80 ? 28.094 19.328 -8.492 1 78.94 80 ALA A C 1
ATOM 609 O O . ALA A 1 80 ? 28.906 18.422 -8.664 1 78.94 80 ALA A O 1
ATOM 610 N N . ALA A 1 81 ? 28.328 20.328 -7.609 1 76.5 81 ALA A N 1
ATOM 611 C CA . ALA A 1 81 ? 29.719 20.438 -7.203 1 76.5 81 ALA A CA 1
ATOM 612 C C . ALA A 1 81 ? 29.828 20.844 -5.738 1 76.5 81 ALA A C 1
ATOM 614 O O . ALA A 1 81 ? 30.797 20.484 -5.059 1 76.5 81 ALA A O 1
ATOM 615 N N . PHE A 1 82 ? 28.969 21.594 -5.27 1 76.56 82 PHE A N 1
ATOM 616 C CA . PHE A 1 82 ? 29.297 22.344 -4.062 1 76.56 82 PHE A CA 1
ATOM 617 C C . PHE A 1 82 ? 28.719 21.656 -2.83 1 76.56 82 PHE A C 1
ATOM 619 O O . PHE A 1 82 ? 29.047 22.016 -1.698 1 76.56 82 PHE A O 1
ATOM 626 N N . PHE A 1 83 ? 27.875 20.625 -3.029 1 75.62 83 PHE A N 1
ATOM 627 C CA . PHE A 1 83 ? 27.312 19.875 -1.907 1 75.62 83 PHE A CA 1
ATOM 628 C C . PHE A 1 83 ? 28.422 19.312 -1.027 1 75.62 83 PHE A C 1
ATOM 630 O O . PHE A 1 83 ? 28.312 19.312 0.2 1 75.62 83 PHE A O 1
ATOM 637 N N . LYS A 1 84 ? 29.469 18.953 -1.627 1 77.62 84 LYS A N 1
ATOM 638 C CA . LYS A 1 84 ? 30.578 18.297 -0.907 1 77.62 84 LYS A CA 1
ATOM 639 C C . LYS A 1 84 ? 31.312 19.312 -0.029 1 77.62 84 LYS A C 1
ATOM 641 O O . LYS A 1 84 ? 31.906 18.938 0.984 1 77.62 84 LYS A O 1
ATOM 646 N N . ASP A 1 85 ? 31.281 20.547 -0.384 1 79.31 85 ASP A N 1
ATOM 647 C CA . ASP A 1 85 ? 32.031 21.578 0.327 1 79.31 85 ASP A CA 1
ATOM 648 C C . ASP A 1 85 ? 31.141 22.281 1.353 1 79.31 85 ASP A C 1
ATOM 650 O O . ASP A 1 85 ? 31.609 23.172 2.064 1 79.31 85 ASP A O 1
ATOM 654 N N . ASP A 1 86 ? 29.906 21.875 1.436 1 79.5 86 ASP A N 1
ATOM 655 C CA . ASP A 1 86 ? 28.969 22.547 2.332 1 79.5 86 ASP A CA 1
ATOM 656 C C . ASP A 1 86 ? 29.359 22.328 3.793 1 79.5 86 ASP A C 1
ATOM 658 O O . ASP A 1 86 ? 29.359 21.188 4.277 1 79.5 86 ASP A O 1
ATOM 662 N N . PRO A 1 87 ? 29.703 23.406 4.484 1 76.5 87 PRO A N 1
ATOM 663 C CA . PRO A 1 87 ? 30.188 23.266 5.859 1 76.5 87 PRO A CA 1
ATOM 664 C C . PRO A 1 87 ? 29.094 22.828 6.828 1 76.5 87 PRO A C 1
ATOM 666 O O . PRO A 1 87 ? 29.391 22.438 7.961 1 76.5 87 PRO A O 1
ATOM 669 N N . VAL A 1 88 ? 27.875 22.906 6.391 1 74.06 88 VAL A N 1
ATOM 670 C CA . VAL A 1 88 ? 26.766 22.531 7.262 1 74.06 88 VAL A CA 1
ATOM 671 C C . VAL A 1 88 ? 26.641 21.016 7.312 1 74.06 88 VAL A C 1
ATOM 673 O O . VAL A 1 88 ? 26.219 20.453 8.328 1 74.06 88 VAL A O 1
ATOM 676 N N . VAL A 1 89 ? 27 20.312 6.277 1 73.62 89 VAL A N 1
ATOM 677 C CA . VAL A 1 89 ? 26.75 18.891 6.113 1 73.62 89 VAL A CA 1
ATOM 678 C C . VAL A 1 89 ? 27.5 18.094 7.188 1 73.62 89 VAL A C 1
ATOM 680 O O . VAL A 1 89 ? 26.906 17.25 7.867 1 73.62 89 VAL A O 1
ATOM 683 N N . PRO A 1 90 ? 28.719 18.406 7.41 1 68.5 90 PRO A N 1
ATOM 684 C CA . PRO A 1 90 ? 29.422 17.656 8.445 1 68.5 90 PRO A CA 1
ATOM 685 C C . PRO A 1 90 ? 28.891 17.922 9.844 1 68.5 90 PRO A C 1
ATOM 687 O O . PRO A 1 90 ? 29 17.078 10.734 1 68.5 90 PRO A O 1
ATOM 690 N N . VAL A 1 91 ? 28.328 19.094 10.039 1 68.69 91 VAL A N 1
ATOM 691 C CA . VAL A 1 91 ? 27.859 19.469 11.359 1 68.69 91 VAL A CA 1
ATOM 692 C C . VAL A 1 91 ? 26.453 18.906 11.578 1 68.69 91 VAL A C 1
ATOM 694 O O . VAL A 1 91 ? 26.047 18.656 12.719 1 68.69 91 VAL A O 1
ATOM 697 N N . ALA A 1 92 ? 25.781 18.672 10.508 1 67.38 92 ALA A N 1
ATOM 698 C CA . ALA A 1 92 ? 24.375 18.266 10.539 1 67.38 92 ALA A CA 1
ATOM 699 C C . ALA A 1 92 ? 24.219 16.859 11.094 1 67.38 92 ALA A C 1
ATOM 701 O O . ALA A 1 92 ? 23.172 16.516 11.656 1 67.38 92 ALA A O 1
ATOM 702 N N . SER A 1 93 ? 25.219 16.031 11.062 1 63.19 93 SER A N 1
ATOM 703 C CA . SER A 1 93 ? 25.094 14.617 11.422 1 63.19 93 SER A CA 1
ATOM 704 C C . SER A 1 93 ? 24.844 14.445 12.914 1 63.19 93 SER A C 1
ATOM 706 O O . SER A 1 93 ? 24.297 13.43 13.344 1 63.19 93 SER A O 1
ATOM 708 N N . THR A 1 94 ? 25.156 15.445 13.695 1 64.62 94 THR A N 1
ATOM 709 C CA . THR A 1 94 ? 25.062 15.25 15.133 1 64.62 94 THR A CA 1
ATOM 710 C C . THR A 1 94 ? 23.969 16.125 15.727 1 64.62 94 THR A C 1
ATOM 712 O O . THR A 1 94 ? 23.766 16.156 16.938 1 64.62 94 THR A O 1
ATOM 715 N N . TRP A 1 95 ? 23.281 16.594 14.891 1 68.06 95 TRP A N 1
ATOM 716 C CA . TRP A 1 95 ? 22.422 17.641 15.422 1 68.06 95 TRP A CA 1
ATOM 717 C C . TRP A 1 95 ? 21.047 17.078 15.789 1 68.06 95 TRP A C 1
ATOM 719 O O . TRP A 1 95 ? 20.562 16.125 15.164 1 68.06 95 TRP A O 1
ATOM 729 N N . GLN A 1 96 ? 20.547 17.703 16.875 1 76.75 96 GLN A N 1
ATOM 730 C CA . GLN A 1 96 ? 19.219 17.359 17.375 1 76.75 96 GLN A CA 1
ATOM 731 C C . GLN A 1 96 ? 18.141 18.203 16.672 1 76.75 96 GLN A C 1
ATOM 733 O O . GLN A 1 96 ? 18.391 19.328 16.281 1 76.75 96 GLN A O 1
ATOM 738 N N . ALA A 1 97 ? 17.078 17.609 16.5 1 81.56 97 ALA A N 1
ATOM 739 C CA . ALA A 1 97 ? 15.938 18.312 15.906 1 81.56 97 ALA A CA 1
ATOM 740 C C . ALA A 1 97 ? 15.633 19.594 16.672 1 81.56 97 ALA A C 1
ATOM 742 O O . ALA A 1 97 ? 15.68 19.625 17.891 1 81.56 97 ALA A O 1
ATOM 743 N N . GLY A 1 98 ? 15.398 20.734 15.945 1 83.12 98 GLY A N 1
ATOM 744 C CA . GLY A 1 98 ? 15.039 22.016 16.531 1 83.12 98 GLY A CA 1
ATOM 745 C C . GLY A 1 98 ? 16.234 22.922 16.781 1 83.12 98 GLY A C 1
ATOM 746 O O . GLY A 1 98 ? 16.078 24.094 17.109 1 83.12 98 GLY A O 1
ATOM 747 N N . ARG A 1 99 ? 17.406 22.453 16.562 1 85 99 ARG A N 1
ATOM 748 C CA . ARG A 1 99 ? 18.594 23.266 16.797 1 85 99 ARG A CA 1
ATOM 749 C C . ARG A 1 99 ? 18.922 24.109 15.578 1 85 99 ARG A C 1
ATOM 751 O O . ARG A 1 99 ? 18.797 23.656 14.438 1 85 99 ARG A O 1
ATOM 758 N N . TRP A 1 100 ? 19.344 25.328 15.922 1 89 100 TRP A N 1
ATOM 759 C CA . TRP A 1 100 ? 19.719 26.266 14.875 1 89 100 TRP A CA 1
ATOM 760 C C . TRP A 1 100 ? 21.219 26.203 14.617 1 89 100 TRP A C 1
ATOM 762 O O . TRP A 1 100 ? 22.016 26.047 15.547 1 89 100 TRP A O 1
ATOM 772 N N . PHE A 1 101 ? 21.516 26.297 13.398 1 87.75 101 PHE A N 1
ATOM 773 C CA . PHE A 1 101 ? 22.875 26.578 12.953 1 87.75 101 PHE A CA 1
ATOM 774 C C . PHE A 1 101 ? 22.969 27.969 12.344 1 87.75 101 PHE A C 1
ATOM 776 O O . PHE A 1 101 ? 22.188 28.312 11.453 1 87.75 101 PHE A O 1
ATOM 783 N N . GLU A 1 102 ? 23.906 28.641 12.891 1 88.94 102 GLU A N 1
ATOM 784 C CA . GLU A 1 102 ? 24.219 29.953 12.328 1 88.94 102 GLU A CA 1
ATOM 785 C C . GLU A 1 102 ? 25.688 30.062 11.953 1 88.94 102 GLU A C 1
ATOM 787 O O . GLU A 1 102 ? 26.562 29.969 12.812 1 88.94 102 GLU A O 1
ATOM 792 N N . ASP A 1 103 ? 25.875 30.312 10.719 1 87.75 103 ASP A N 1
ATOM 793 C CA . ASP A 1 103 ? 27.266 30.344 10.258 1 87.75 103 ASP A CA 1
ATOM 794 C C . ASP A 1 103 ? 28.031 31.516 10.883 1 87.75 103 ASP A C 1
ATOM 796 O O . ASP A 1 103 ? 29.219 31.406 11.148 1 87.75 103 ASP A O 1
ATOM 800 N N . THR A 1 104 ? 27.312 32.594 11.219 1 84.56 104 THR A N 1
ATOM 801 C CA . THR A 1 104 ? 27.938 33.781 11.797 1 84.56 104 THR A CA 1
ATOM 802 C C . THR A 1 104 ? 28.375 33.5 13.234 1 84.56 104 THR A C 1
ATOM 804 O O . THR A 1 104 ? 29.219 34.219 13.773 1 84.56 104 THR A O 1
ATOM 807 N N . ARG A 1 105 ? 27.828 32.469 13.781 1 84 105 ARG A N 1
ATOM 808 C CA . ARG A 1 105 ? 28.219 32.094 15.133 1 84 105 ARG A CA 1
ATOM 809 C C . ARG A 1 105 ? 29.219 30.938 15.109 1 84 105 ARG A C 1
ATOM 811 O O . ARG A 1 105 ? 30.078 30.828 15.984 1 84 105 ARG A O 1
ATOM 818 N N . ALA A 1 106 ? 29.094 30.125 14.156 1 84.62 106 ALA A N 1
ATOM 819 C CA . ALA A 1 106 ? 29.906 28.906 14.086 1 84.62 106 ALA A CA 1
ATOM 820 C C . ALA A 1 106 ? 31.297 29.203 13.516 1 84.62 106 ALA A C 1
ATOM 822 O O . ALA A 1 106 ? 32.281 28.531 13.867 1 84.62 106 ALA A O 1
ATOM 823 N N . PHE A 1 107 ? 31.328 30.188 12.602 1 84.62 107 PHE A N 1
ATOM 824 C CA . PHE A 1 107 ? 32.562 30.516 11.93 1 84.62 107 PHE A CA 1
ATOM 825 C C . PHE A 1 107 ? 32.938 31.984 12.109 1 84.62 107 PHE A C 1
ATOM 827 O O . PHE A 1 107 ? 32.031 32.844 12.117 1 84.62 107 PHE A O 1
ATOM 834 N N . SER A 1 108 ? 34.219 32.25 12.211 1 86.56 108 SER A N 1
ATOM 835 C CA . SER A 1 108 ? 34.688 33.625 12.227 1 86.56 108 SER A CA 1
ATOM 836 C C . SER A 1 108 ? 34.531 34.281 10.852 1 86.56 108 SER A C 1
ATOM 838 O O . SER A 1 108 ? 34.344 33.594 9.852 1 86.56 108 SER A O 1
ATOM 840 N N . GLN A 1 109 ? 34.469 35.562 10.898 1 83.88 109 GLN A N 1
ATOM 841 C CA . GLN A 1 109 ? 34.375 36.281 9.641 1 83.88 109 GLN A CA 1
ATOM 842 C C . GLN A 1 109 ? 35.5 35.906 8.68 1 83.88 109 GLN A C 1
ATOM 844 O O . GLN A 1 109 ? 35.25 35.75 7.477 1 83.88 109 GLN A O 1
ATOM 849 N N . ARG A 1 110 ? 36.688 35.688 9.195 1 87.31 110 ARG A N 1
ATOM 850 C CA . ARG A 1 110 ? 37.844 35.312 8.383 1 87.31 110 ARG A CA 1
ATOM 851 C C . ARG A 1 110 ? 37.656 33.906 7.789 1 87.31 110 ARG A C 1
ATOM 853 O O . ARG A 1 110 ? 37.938 33.688 6.609 1 87.31 110 ARG A O 1
ATOM 860 N N . GLU A 1 111 ? 37.125 33.062 8.523 1 87.06 111 GLU A N 1
ATOM 861 C CA . GLU A 1 111 ? 36.875 31.688 8.062 1 87.06 111 GLU A CA 1
ATOM 862 C C . GLU A 1 111 ? 35.812 31.672 6.961 1 87.06 111 GLU A C 1
ATOM 864 O O . GLU A 1 111 ? 35.969 30.953 5.969 1 87.06 111 GLU A O 1
ATOM 869 N N . ARG A 1 112 ? 34.781 32.406 7.121 1 85.75 112 ARG A N 1
ATOM 870 C CA . ARG A 1 112 ? 33.719 32.469 6.141 1 85.75 112 ARG A CA 1
ATOM 871 C C . ARG A 1 112 ? 34.188 33.062 4.824 1 85.75 112 ARG A C 1
ATOM 873 O O . ARG A 1 112 ? 33.844 32.562 3.746 1 85.75 112 ARG A O 1
ATOM 880 N N . LEU A 1 113 ? 35.031 34.125 4.988 1 80.88 113 LEU A N 1
ATOM 881 C CA . LEU A 1 113 ? 35.5 34.844 3.801 1 80.88 113 LEU A CA 1
ATOM 882 C C . LEU A 1 113 ? 36.531 34 3.041 1 80.88 113 LEU A C 1
ATOM 884 O O . LEU A 1 113 ? 36.688 34.156 1.83 1 80.88 113 LEU A O 1
ATOM 888 N N . SER A 1 114 ? 37.156 33.062 3.754 1 87.06 114 SER A N 1
ATOM 889 C CA . SER A 1 114 ? 38.219 32.312 3.105 1 87.06 114 SER A CA 1
ATOM 890 C C . SER A 1 114 ? 37.719 30.922 2.68 1 87.06 114 SER A C 1
ATOM 892 O O . SER A 1 114 ? 38.406 30.203 1.955 1 87.06 114 SER A O 1
ATOM 894 N N . HIS A 1 115 ? 36.625 30.547 3.092 1 88.25 115 HIS A N 1
ATOM 895 C CA . HIS A 1 115 ? 36.094 29.219 2.787 1 88.25 115 HIS A CA 1
ATOM 896 C C . HIS A 1 115 ? 35.625 29.125 1.339 1 88.25 115 HIS A C 1
ATOM 898 O O . HIS A 1 115 ? 34.906 30 0.864 1 88.25 115 HIS A O 1
ATOM 904 N N . PRO A 1 116 ? 35.969 28.078 0.644 1 87.44 116 PRO A N 1
ATOM 905 C CA . PRO A 1 116 ? 35.625 27.938 -0.773 1 87.44 116 PRO A CA 1
ATOM 906 C C . PRO A 1 116 ? 34.094 27.969 -1.013 1 87.44 116 PRO A C 1
ATOM 908 O O . PRO A 1 116 ? 33.656 28.531 -2.014 1 87.44 116 PRO A O 1
ATOM 911 N N . TYR A 1 117 ? 33.375 27.453 -0.147 1 89.25 117 TYR A N 1
ATOM 912 C CA . TYR A 1 117 ? 31.922 27.438 -0.287 1 89.25 117 TYR A CA 1
ATOM 913 C C . TYR A 1 117 ? 31.359 28.859 -0.313 1 89.25 117 TYR A C 1
ATOM 915 O O . TYR A 1 117 ? 30.469 29.172 -1.111 1 89.25 117 TYR A O 1
ATOM 923 N N . TYR A 1 118 ? 31.875 29.734 0.485 1 88.75 118 TYR A N 1
ATOM 924 C CA . TYR A 1 118 ? 31.422 31.125 0.542 1 88.75 118 TYR A CA 1
ATOM 925 C C . TYR A 1 118 ? 31.938 31.922 -0.65 1 88.75 118 TYR A C 1
ATOM 927 O O . TYR A 1 118 ? 31.188 32.656 -1.295 1 88.75 118 TYR A O 1
ATOM 935 N N . GLN A 1 119 ? 33.188 31.688 -0.97 1 88.31 119 GLN A N 1
ATOM 936 C CA . GLN A 1 119 ? 33.844 32.5 -1.986 1 88.31 119 GLN A CA 1
ATOM 937 C C . GLN A 1 119 ? 33.438 32.094 -3.389 1 88.31 119 GLN A C 1
ATOM 939 O O . GLN A 1 119 ? 33.188 32.938 -4.25 1 88.31 119 GLN A O 1
ATOM 944 N N . ASP A 1 120 ? 33.25 30.797 -3.551 1 88.94 120 ASP A N 1
ATOM 945 C CA . ASP A 1 120 ? 33.062 30.297 -4.914 1 88.94 120 ASP A CA 1
ATOM 946 C C . ASP A 1 120 ? 31.609 29.953 -5.188 1 88.94 120 ASP A C 1
ATOM 948 O O . ASP A 1 120 ? 31.219 29.734 -6.336 1 88.94 120 ASP A O 1
ATOM 952 N N . PHE A 1 121 ? 30.859 29.953 -4.137 1 89.5 121 PHE A N 1
ATOM 953 C CA . PHE A 1 121 ? 29.484 29.516 -4.363 1 89.5 121 PHE A CA 1
ATOM 954 C C . PHE A 1 121 ? 28.5 30.562 -3.846 1 89.5 121 PHE A C 1
ATOM 956 O O . PHE A 1 121 ? 27.781 31.188 -4.629 1 89.5 121 PHE A O 1
ATOM 963 N N . LEU A 1 122 ? 28.516 30.938 -2.602 1 89 122 LEU A N 1
ATOM 964 C CA . LEU A 1 122 ? 27.5 31.812 -2.023 1 89 122 LEU A CA 1
ATOM 965 C C . LEU A 1 122 ? 27.641 33.25 -2.557 1 89 122 LEU A C 1
ATOM 967 O O . LEU A 1 122 ? 26.672 33.812 -3.053 1 89 122 LEU A O 1
ATOM 971 N N . ARG A 1 123 ? 28.844 33.781 -2.59 1 88.88 123 ARG A N 1
ATOM 972 C CA . ARG A 1 123 ? 29.078 35.188 -2.949 1 88.88 123 ARG A CA 1
ATOM 973 C C . ARG A 1 123 ? 28.719 35.438 -4.41 1 88.88 123 ARG A C 1
ATOM 975 O O . ARG A 1 123 ? 28.047 36.406 -4.73 1 88.88 123 ARG A O 1
ATOM 982 N N . PRO A 1 124 ? 29.156 34.5 -5.246 1 89.38 124 PRO A N 1
ATOM 983 C CA . PRO A 1 124 ? 28.812 34.719 -6.652 1 89.38 124 PRO A CA 1
ATOM 984 C C . PRO A 1 124 ? 27.297 34.719 -6.891 1 89.38 124 PRO A C 1
ATOM 986 O O . PRO A 1 124 ? 26.828 35.281 -7.879 1 89.38 124 PRO A O 1
ATOM 989 N N . HIS A 1 125 ? 26.594 34.156 -6.004 1 90.19 125 HIS A N 1
ATOM 990 C CA . HIS A 1 125 ? 25.141 34.094 -6.16 1 90.19 125 HIS A CA 1
ATOM 991 C C . HIS A 1 125 ? 24.469 35.188 -5.301 1 90.19 125 HIS A C 1
ATOM 993 O O . HIS A 1 125 ? 23.25 35.156 -5.129 1 90.19 125 HIS A O 1
ATOM 999 N N . GLY A 1 126 ? 25.297 36.031 -4.676 1 88.69 126 GLY A N 1
ATOM 1000 C CA . GLY A 1 126 ? 24.766 37.156 -3.93 1 88.69 126 GLY A CA 1
ATOM 1001 C C . GLY A 1 126 ? 24.297 36.781 -2.537 1 88.69 126 GLY A C 1
ATOM 1002 O O . GLY A 1 126 ? 23.438 37.469 -1.969 1 88.69 126 GLY A O 1
ATOM 1003 N N . LEU A 1 127 ? 24.812 35.656 -2.037 1 90.5 127 LEU A N 1
ATOM 1004 C CA . LEU A 1 127 ? 24.406 35.219 -0.708 1 90.5 127 LEU A CA 1
ATOM 1005 C C . LEU A 1 127 ? 25.547 35.406 0.298 1 90.5 127 LEU A C 1
ATOM 1007 O O . LEU A 1 127 ? 26.719 35.469 -0.081 1 90.5 127 LEU A O 1
ATOM 1011 N N . GLY A 1 128 ? 25.172 35.625 1.579 1 85.44 128 GLY A N 1
ATOM 1012 C CA . GLY A 1 128 ? 26.234 35.938 2.533 1 85.44 128 GLY A CA 1
ATOM 1013 C C . GLY A 1 128 ? 26.047 35.25 3.867 1 85.44 128 GLY A C 1
ATOM 1014 O O . GLY A 1 128 ? 27 35.125 4.641 1 85.44 128 GLY A O 1
ATOM 1015 N N . SER A 1 129 ? 24.953 34.969 4.324 1 86.88 129 SER A N 1
ATOM 1016 C CA . SER A 1 129 ? 24.719 34.312 5.602 1 86.88 129 SER A CA 1
ATOM 1017 C C . SER A 1 129 ? 23.891 33.031 5.422 1 86.88 129 SER A C 1
ATOM 1019 O O . SER A 1 129 ? 23.109 32.938 4.484 1 86.88 129 SER A O 1
ATOM 1021 N N . LEU A 1 130 ? 24.203 32.062 6.266 1 89.62 130 LEU A N 1
ATOM 1022 C CA . LEU A 1 130 ? 23.5 30.797 6.23 1 89.62 130 LEU A CA 1
ATOM 1023 C C . LEU A 1 130 ? 22.984 30.422 7.617 1 89.62 130 LEU A C 1
ATOM 1025 O O . LEU A 1 130 ? 23.75 30.438 8.586 1 89.62 130 LEU A O 1
ATOM 1029 N N . SER A 1 131 ? 21.719 30.297 7.668 1 90.94 131 SER A N 1
ATOM 1030 C CA . SER A 1 131 ? 21.094 29.766 8.867 1 90.94 131 SER A CA 1
ATOM 1031 C C . SER A 1 131 ? 20.391 28.438 8.578 1 90.94 131 SER A C 1
ATOM 1033 O O . SER A 1 131 ? 19.75 28.281 7.535 1 90.94 131 SER A O 1
ATOM 1035 N N . GLY A 1 132 ? 20.625 27.5 9.414 1 89.69 132 GLY A N 1
ATOM 1036 C CA . GLY A 1 132 ? 20.016 26.188 9.25 1 89.69 132 GLY A CA 1
ATOM 1037 C C . GLY A 1 132 ? 19.219 25.75 10.461 1 89.69 132 GLY A C 1
ATOM 1038 O O . GLY A 1 132 ? 19.594 26.031 11.602 1 89.69 132 GLY A O 1
ATOM 1039 N N . LEU A 1 133 ? 18.094 25.172 10.18 1 90.06 133 LEU A N 1
ATOM 1040 C CA . LEU A 1 133 ? 17.266 24.562 11.219 1 90.06 133 LEU A CA 1
ATOM 1041 C C . LEU A 1 133 ? 17.062 23.078 10.945 1 90.06 133 LEU A C 1
ATOM 1043 O O . LEU A 1 133 ? 16.578 22.688 9.875 1 90.06 133 LEU A O 1
ATOM 1047 N N . PHE A 1 134 ? 17.406 22.234 11.953 1 87.81 134 PHE A N 1
ATOM 1048 C CA . PHE A 1 134 ? 17.219 20.797 11.828 1 87.81 134 PHE A CA 1
ATOM 1049 C C . PHE A 1 134 ? 15.805 20.406 12.25 1 87.81 134 PHE A C 1
ATOM 1051 O O . PHE A 1 134 ? 15.398 20.641 13.391 1 87.81 134 PHE A O 1
ATOM 1058 N N . LEU A 1 135 ? 15.117 19.859 11.305 1 86.25 135 LEU A N 1
ATOM 1059 C CA . LEU A 1 135 ? 13.695 19.641 11.5 1 86.25 135 LEU A CA 1
ATOM 1060 C C . LEU A 1 135 ? 13.438 18.266 12.125 1 86.25 135 LEU A C 1
ATOM 1062 O O . LEU A 1 135 ? 12.562 18.125 12.984 1 86.25 135 LEU A O 1
ATOM 1066 N N . HIS A 1 136 ? 14.047 17.281 11.602 1 79.94 136 HIS A N 1
ATOM 1067 C CA . HIS A 1 136 ? 13.836 15.914 12.07 1 79.94 136 HIS A CA 1
ATOM 1068 C C . HIS A 1 136 ? 15.062 15.047 11.82 1 79.94 136 HIS A C 1
ATOM 1070 O O . HIS A 1 136 ? 15.789 15.258 10.844 1 79.94 136 HIS A O 1
ATOM 1076 N N . ARG A 1 137 ? 15.305 14.18 12.797 1 71.56 137 ARG A N 1
ATOM 1077 C CA . ARG A 1 137 ? 16.312 13.141 12.633 1 71.56 137 ARG A CA 1
ATOM 1078 C C . ARG A 1 137 ? 15.781 11.781 13.078 1 71.56 137 ARG A C 1
ATOM 1080 O O . ARG A 1 137 ? 15.531 11.57 14.266 1 71.56 137 ARG A O 1
ATOM 1087 N N . GLY A 1 138 ? 15.344 11.141 12.141 1 65 138 GLY A N 1
ATOM 1088 C CA . GLY A 1 138 ? 14.945 9.781 12.453 1 65 138 GLY A CA 1
ATOM 1089 C C . GLY A 1 138 ? 16.016 8.758 12.109 1 65 138 GLY A C 1
ATOM 1090 O O . GLY A 1 138 ? 17.125 9.117 11.727 1 65 138 GLY A O 1
ATOM 1091 N N . ALA A 1 139 ? 15.781 7.477 12.391 1 60.75 139 ALA A N 1
ATOM 1092 C CA . ALA A 1 139 ? 16.703 6.391 12.094 1 60.75 139 ALA A CA 1
ATOM 1093 C C . ALA A 1 139 ? 16.953 6.277 10.594 1 60.75 139 ALA A C 1
ATOM 1095 O O . ALA A 1 139 ? 18.062 5.934 10.164 1 60.75 139 ALA A O 1
ATOM 1096 N N . PHE A 1 140 ? 15.922 6.691 9.867 1 59.06 140 PHE A N 1
ATOM 1097 C CA . PHE A 1 140 ? 16.062 6.438 8.438 1 59.06 140 PHE A CA 1
ATOM 1098 C C . PHE A 1 140 ? 15.742 7.688 7.629 1 59.06 140 PHE A C 1
ATOM 1100 O O . PHE A 1 140 ? 15.742 7.66 6.398 1 59.06 140 PHE A O 1
ATOM 1107 N N . ASP A 1 141 ? 15.477 8.82 8.336 1 69.25 141 ASP A N 1
ATOM 1108 C CA . ASP A 1 141 ? 15.156 10.023 7.574 1 69.25 141 ASP A CA 1
ATOM 1109 C C . ASP A 1 141 ? 15.555 11.281 8.344 1 69.25 141 ASP A C 1
ATOM 1111 O O . ASP A 1 141 ? 15.578 11.273 9.57 1 69.25 141 ASP A O 1
ATOM 1115 N N . SER A 1 142 ? 16.109 12.234 7.625 1 77.88 142 SER A N 1
ATOM 1116 C CA . SER A 1 142 ? 16.438 13.547 8.188 1 77.88 142 SER A CA 1
ATOM 1117 C C . SER A 1 142 ? 15.914 14.672 7.297 1 77.88 142 SER A C 1
ATOM 1119 O O . SER A 1 142 ? 15.672 14.461 6.105 1 77.88 142 SER A O 1
ATOM 1121 N N . ALA A 1 143 ? 15.656 15.773 7.949 1 84.81 143 ALA A N 1
ATOM 1122 C CA . ALA A 1 143 ? 15.203 16.938 7.191 1 84.81 143 ALA A CA 1
ATOM 1123 C C . ALA A 1 143 ? 15.75 18.234 7.789 1 84.81 143 ALA A C 1
ATOM 1125 O O . ALA A 1 143 ? 15.898 18.344 9.008 1 84.81 143 ALA A O 1
ATOM 1126 N N . TYR A 1 144 ? 16.109 19.156 6.957 1 86.75 144 TYR A N 1
ATOM 1127 C CA . TYR A 1 144 ? 16.578 20.453 7.441 1 86.75 144 TYR A CA 1
ATOM 1128 C C . TYR A 1 144 ? 16.094 21.578 6.543 1 86.75 144 TYR A C 1
ATOM 1130 O O . TYR A 1 144 ? 15.797 21.359 5.367 1 86.75 144 TYR A O 1
ATOM 1138 N N . LEU A 1 145 ? 15.992 22.703 7.113 1 91.38 145 LEU A N 1
ATOM 1139 C CA . LEU A 1 145 ? 15.625 23.969 6.473 1 91.38 145 LEU A CA 1
ATOM 1140 C C . LEU A 1 145 ? 16.781 24.953 6.523 1 91.38 145 LEU A C 1
ATOM 1142 O O . LEU A 1 145 ? 17.359 25.203 7.59 1 91.38 145 LEU A O 1
ATOM 1146 N N . SER A 1 146 ? 17.219 25.391 5.375 1 91.19 146 SER A N 1
ATOM 1147 C CA . SER A 1 146 ? 18.281 26.375 5.316 1 91.19 146 SER A CA 1
ATOM 1148 C C . SER A 1 146 ? 17.781 27.703 4.785 1 91.19 146 SER A C 1
ATOM 1150 O O . SER A 1 146 ? 16.984 27.75 3.848 1 91.19 146 SER A O 1
ATOM 1152 N N . LEU A 1 147 ? 18.188 28.734 5.398 1 93.44 147 LEU A N 1
ATOM 1153 C CA . LEU A 1 147 ? 17.859 30.109 5.012 1 93.44 147 LEU A CA 1
ATOM 1154 C C . LEU A 1 147 ? 19.125 30.906 4.746 1 93.44 147 LEU A C 1
ATOM 1156 O O . LEU A 1 147 ? 20.031 30.969 5.59 1 93.44 147 LEU A O 1
ATOM 1160 N N . SER A 1 148 ? 19.156 31.531 3.576 1 92.38 148 SER A N 1
ATOM 1161 C CA . SER A 1 148 ? 20.312 32.344 3.219 1 92.38 148 SER A CA 1
ATOM 1162 C C . SER A 1 148 ? 19.891 33.781 2.955 1 92.38 148 SER A C 1
ATOM 1164 O O . SER A 1 148 ? 18.875 34.031 2.307 1 92.38 148 SER A O 1
ATOM 1166 N N . GLY A 1 149 ? 20.641 34.656 3.557 1 90.19 149 GLY A N 1
ATOM 1167 C CA . GLY A 1 149 ? 20.422 36.094 3.342 1 90.19 149 GLY A CA 1
ATOM 1168 C C . GLY A 1 149 ? 21.344 36.688 2.295 1 90.19 149 GLY A C 1
ATOM 1169 O O . GLY A 1 149 ? 22.188 35.969 1.744 1 90.19 149 GLY A O 1
ATOM 1170 N N . ALA A 1 150 ? 21 37.906 2.029 1 86.94 150 ALA A N 1
ATOM 1171 C CA . ALA A 1 150 ? 21.828 38.656 1.08 1 86.94 150 ALA A CA 1
ATOM 1172 C C . ALA A 1 150 ? 23.266 38.75 1.588 1 86.94 150 ALA A C 1
ATOM 1174 O O . ALA A 1 150 ? 23.547 38.469 2.754 1 86.94 150 ALA A O 1
ATOM 1175 N N . ALA A 1 151 ? 24.172 39.094 0.713 1 81 151 ALA A N 1
ATOM 1176 C CA . ALA A 1 151 ? 25.609 39.156 0.984 1 81 151 ALA A CA 1
ATOM 1177 C C . ALA A 1 151 ? 25.891 40 2.215 1 81 151 ALA A C 1
ATOM 1179 O O . ALA A 1 151 ? 26.797 39.688 2.998 1 81 151 ALA A O 1
ATOM 1180 N N . ASP A 1 152 ? 25.094 40.969 2.475 1 78.56 152 ASP A N 1
ATOM 1181 C CA . ASP A 1 152 ? 25.375 41.906 3.564 1 78.56 152 ASP A CA 1
ATOM 1182 C C . ASP A 1 152 ? 24.516 41.594 4.793 1 78.56 152 ASP A C 1
ATOM 1184 O O . ASP A 1 152 ? 24.531 42.312 5.781 1 78.56 152 ASP A O 1
ATOM 1188 N N . SER A 1 153 ? 23.969 40.438 4.746 1 79.62 153 SER A N 1
ATOM 1189 C CA . SER A 1 153 ? 23.047 40.125 5.828 1 79.62 153 SER A CA 1
ATOM 1190 C C . SER A 1 153 ? 23.797 39.625 7.066 1 79.62 153 SER A C 1
ATOM 1192 O O . SER A 1 153 ? 24.812 38.938 6.961 1 79.62 153 SER A O 1
ATOM 1194 N N . ARG A 1 154 ? 23.438 40.094 8.281 1 77.69 154 ARG A N 1
ATOM 1195 C CA . ARG A 1 154 ? 24.062 39.719 9.547 1 77.69 154 ARG A CA 1
ATOM 1196 C C . ARG A 1 154 ? 23.375 38.5 10.156 1 77.69 154 ARG A C 1
ATOM 1198 O O . ARG A 1 154 ? 23.578 38.188 11.336 1 77.69 154 ARG A O 1
ATOM 1205 N N . GLY A 1 155 ? 22.594 37.906 9.43 1 82.75 155 GLY A N 1
ATOM 1206 C CA . GLY A 1 155 ? 21.906 36.719 9.961 1 82.75 155 GLY A CA 1
ATOM 1207 C C . GLY A 1 155 ? 20.438 37 10.25 1 82.75 155 GLY A C 1
ATOM 1208 O O . GLY A 1 155 ? 19.891 38 9.828 1 82.75 155 GLY A O 1
ATOM 1209 N N . LEU A 1 156 ? 19.828 36.062 10.93 1 89.12 156 LEU A N 1
ATOM 1210 C CA . LEU A 1 156 ? 18.406 36.156 11.234 1 89.12 156 LEU A CA 1
ATOM 1211 C C . LEU A 1 156 ? 18.172 37 12.492 1 89.12 156 LEU A C 1
ATOM 1213 O O . LEU A 1 156 ? 18.906 36.875 13.469 1 89.12 156 LEU A O 1
ATOM 1217 N N . SER A 1 157 ? 17.25 37.906 12.398 1 89.62 157 SER A N 1
ATOM 1218 C CA . SER A 1 157 ? 16.828 38.625 13.609 1 89.62 157 SER A CA 1
ATOM 1219 C C . SER A 1 157 ? 16.047 37.688 14.539 1 89.62 157 SER A C 1
ATOM 1221 O O . SER A 1 157 ? 15.641 36.594 14.133 1 89.62 157 SER A O 1
ATOM 1223 N N . ASP A 1 158 ? 15.867 38.094 15.766 1 89.81 158 ASP A N 1
ATOM 1224 C CA . ASP A 1 158 ? 15.102 37.312 16.719 1 89.81 158 ASP A CA 1
ATOM 1225 C C . ASP A 1 158 ? 13.664 37.125 16.25 1 89.81 158 ASP A C 1
ATOM 1227 O O . ASP A 1 158 ? 13.086 36.062 16.406 1 89.81 158 ASP A O 1
ATOM 1231 N N . GLY A 1 159 ? 13.133 38.188 15.688 1 88.62 159 GLY A N 1
ATOM 1232 C CA . GLY A 1 159 ? 11.781 38.094 15.164 1 88.62 159 GLY A CA 1
ATOM 1233 C C . GLY A 1 159 ? 11.648 37.094 14.023 1 88.62 159 GLY A C 1
ATOM 1234 O O . GLY A 1 159 ? 10.672 36.344 13.961 1 88.62 159 GLY A O 1
ATOM 1235 N N . GLN A 1 160 ? 12.664 37.125 13.133 1 90.44 160 GLN A N 1
ATOM 1236 C CA . GLN A 1 160 ? 12.664 36.188 12.016 1 90.44 160 GLN A CA 1
ATOM 1237 C C . GLN A 1 160 ? 12.82 34.75 12.508 1 90.44 160 GLN A C 1
ATOM 1239 O O . GLN A 1 160 ? 12.117 33.844 12.047 1 90.44 160 GLN A O 1
ATOM 1244 N N . ARG A 1 161 ? 13.625 34.562 13.477 1 91 161 ARG A N 1
ATOM 1245 C CA . ARG A 1 161 ? 13.836 33.25 14.062 1 91 161 ARG A CA 1
ATOM 1246 C C . ARG A 1 161 ? 12.57 32.75 14.742 1 91 161 ARG A C 1
ATOM 1248 O O . ARG A 1 161 ? 12.211 31.562 14.617 1 91 161 ARG A O 1
ATOM 1255 N N . ASP A 1 162 ? 11.961 33.625 15.445 1 89.38 162 ASP A N 1
ATOM 1256 C CA . ASP A 1 162 ? 10.734 33.25 16.141 1 89.38 162 ASP A CA 1
ATOM 1257 C C . ASP A 1 162 ? 9.656 32.812 15.164 1 89.38 162 ASP A C 1
ATOM 1259 O O . ASP A 1 162 ? 8.945 31.828 15.422 1 89.38 162 ASP A O 1
ATOM 1263 N N . ALA A 1 163 ? 9.555 33.5 14.047 1 89.69 163 ALA A N 1
ATOM 1264 C CA . ALA A 1 163 ? 8.57 33.156 13.031 1 89.69 163 ALA A CA 1
ATOM 1265 C C . ALA A 1 163 ? 8.836 31.734 12.492 1 89.69 163 ALA A C 1
ATOM 1267 O O . ALA A 1 163 ? 7.914 30.922 12.367 1 89.69 163 ALA A O 1
ATOM 1268 N N . VAL A 1 164 ? 10.094 31.406 12.242 1 92.12 164 VAL A N 1
ATOM 1269 C CA . VAL A 1 164 ? 10.453 30.094 11.703 1 92.12 164 VAL A CA 1
ATOM 1270 C C . VAL A 1 164 ? 10.234 29.031 12.766 1 92.12 164 VAL A C 1
ATOM 1272 O O . VAL A 1 164 ? 9.789 27.922 12.461 1 92.12 164 VAL A O 1
ATOM 1275 N N . ASN A 1 165 ? 10.469 29.375 14.023 1 89.25 165 ASN A N 1
ATOM 1276 C CA . ASN A 1 165 ? 10.273 28.438 15.117 1 89.25 165 ASN A CA 1
ATOM 1277 C C . ASN A 1 165 ? 8.805 28.062 15.289 1 89.25 165 ASN A C 1
ATOM 1279 O O . ASN A 1 165 ? 8.484 26.938 15.672 1 89.25 165 ASN A O 1
ATOM 1283 N N . ILE A 1 166 ? 7.977 29.016 15 1 84.81 166 ILE A N 1
ATOM 1284 C CA . ILE A 1 166 ? 6.543 28.75 15.062 1 84.81 166 ILE A CA 1
ATOM 1285 C C . ILE A 1 166 ? 6.148 27.797 13.938 1 84.81 166 ILE A C 1
ATOM 1287 O O . ILE A 1 166 ? 5.301 26.922 14.133 1 84.81 166 ILE A O 1
ATOM 1291 N N . LEU A 1 167 ? 6.793 27.938 12.812 1 89.19 167 LEU A N 1
ATOM 1292 C CA . LEU A 1 167 ? 6.422 27.172 11.633 1 89.19 167 LEU A CA 1
ATOM 1293 C C . LEU A 1 167 ? 7.105 25.797 11.641 1 89.19 167 LEU A C 1
ATOM 1295 O O . LEU A 1 167 ? 6.625 24.859 11 1 89.19 167 LEU A O 1
ATOM 1299 N N . TYR A 1 168 ? 8.133 25.672 12.391 1 88.06 168 TYR A N 1
ATOM 1300 C CA . TYR A 1 168 ? 9.008 24.516 12.391 1 88.06 168 TYR A CA 1
ATOM 1301 C C . TYR A 1 168 ? 8.234 23.234 12.695 1 88.06 168 TYR A C 1
ATOM 1303 O O . TYR A 1 168 ? 8.305 22.266 11.953 1 88.06 168 TYR A O 1
ATOM 1311 N N . PRO A 1 169 ? 7.48 23.188 13.727 1 83.12 169 PRO A N 1
ATOM 1312 C CA . PRO A 1 169 ? 6.773 21.938 14.023 1 83.12 169 PRO A CA 1
ATOM 1313 C C . PRO A 1 169 ? 5.812 21.516 12.906 1 83.12 169 PRO A C 1
ATOM 1315 O O . PRO A 1 169 ? 5.59 20.328 12.688 1 83.12 169 PRO A O 1
ATOM 1318 N N . HIS A 1 170 ? 5.328 22.484 12.227 1 84.62 170 HIS A N 1
ATOM 1319 C CA . HIS A 1 170 ? 4.398 22.219 11.141 1 84.62 170 HIS A CA 1
ATOM 1320 C C . HIS A 1 170 ? 5.125 21.641 9.922 1 84.62 170 HIS A C 1
ATOM 1322 O O . HIS A 1 170 ? 4.648 20.688 9.305 1 84.62 170 HIS A O 1
ATOM 1328 N N . VAL A 1 171 ? 6.242 22.203 9.641 1 89.69 171 VAL A N 1
ATOM 1329 C CA . VAL A 1 171 ? 7.043 21.703 8.523 1 89.69 171 VAL A CA 1
ATOM 1330 C C . VAL A 1 171 ? 7.492 20.266 8.812 1 89.69 171 VAL A C 1
ATOM 1332 O O . VAL A 1 171 ? 7.355 19.391 7.969 1 89.69 171 VAL A O 1
ATOM 1335 N N . SER A 1 172 ? 7.965 20.078 10.023 1 85.31 172 SER A N 1
ATOM 1336 C CA . SER A 1 172 ? 8.453 18.766 10.43 1 85.31 172 SER A CA 1
ATOM 1337 C C . SER A 1 172 ? 7.352 17.703 10.352 1 85.31 172 SER A C 1
ATOM 1339 O O . SER A 1 172 ? 7.547 16.625 9.797 1 85.31 172 SER A O 1
ATOM 1341 N N . ARG A 1 173 ? 6.211 18.031 10.828 1 81.38 173 ARG A N 1
ATOM 1342 C CA . ARG A 1 173 ? 5.082 17.109 10.828 1 81.38 173 ARG A CA 1
ATOM 1343 C C . ARG A 1 173 ? 4.617 16.812 9.406 1 81.38 173 ARG A C 1
ATOM 1345 O O . ARG A 1 173 ? 4.328 15.672 9.07 1 81.38 173 ARG A O 1
ATOM 1352 N N . ALA A 1 174 ? 4.52 17.891 8.617 1 85.5 174 ALA A N 1
ATOM 1353 C CA . ALA A 1 174 ? 4.07 17.719 7.238 1 85.5 174 ALA A CA 1
ATOM 1354 C C . ALA A 1 174 ? 5.039 16.828 6.453 1 85.5 174 ALA A C 1
ATOM 1356 O O . ALA A 1 174 ? 4.617 16.016 5.637 1 85.5 174 ALA A O 1
ATOM 1357 N N . LEU A 1 175 ? 6.293 17 6.715 1 84.19 175 LEU A N 1
ATOM 1358 C CA . LEU A 1 175 ? 7.301 16.172 6.055 1 84.19 175 LEU A CA 1
ATOM 1359 C C . LEU A 1 175 ? 7.18 14.711 6.48 1 84.19 175 LEU A C 1
ATOM 1361 O O . LEU A 1 175 ? 7.32 13.812 5.656 1 84.19 175 LEU A O 1
ATOM 1365 N N . ARG A 1 176 ? 6.953 14.531 7.723 1 79.06 176 ARG A N 1
ATOM 1366 C CA . ARG A 1 176 ? 6.801 13.172 8.227 1 79.06 176 ARG A CA 1
ATOM 1367 C C . ARG A 1 176 ? 5.57 12.5 7.621 1 79.06 176 ARG A C 1
ATOM 1369 O O . ARG A 1 176 ? 5.602 11.305 7.293 1 79.06 176 ARG A O 1
ATOM 1376 N N . LEU A 1 177 ? 4.582 13.266 7.461 1 77.44 177 LEU A N 1
ATOM 1377 C CA . LEU A 1 177 ? 3.367 12.766 6.832 1 77.44 177 LEU A CA 1
ATOM 1378 C C . LEU A 1 177 ? 3.631 12.367 5.383 1 77.44 177 LEU A C 1
ATOM 1380 O O . LEU A 1 177 ? 3.219 11.289 4.949 1 77.44 177 LEU A O 1
ATOM 1384 N N . GLN A 1 178 ? 4.258 13.211 4.734 1 79.75 178 GLN A N 1
ATOM 1385 C CA . GLN A 1 178 ? 4.586 12.938 3.336 1 79.75 178 GLN A CA 1
ATOM 1386 C C . GLN A 1 178 ? 5.461 11.695 3.207 1 79.75 178 GLN A C 1
ATOM 1388 O O . GLN A 1 178 ? 5.266 10.891 2.299 1 79.75 178 GLN A O 1
ATOM 1393 N N . ALA A 1 179 ? 6.391 11.609 4.109 1 78.19 179 ALA A N 1
ATOM 1394 C CA . ALA A 1 179 ? 7.277 10.445 4.102 1 78.19 179 ALA A CA 1
ATOM 1395 C C . ALA A 1 179 ? 6.5 9.156 4.355 1 78.19 179 ALA A C 1
ATOM 1397 O O . ALA A 1 179 ? 6.738 8.141 3.705 1 78.19 179 ALA A O 1
ATOM 1398 N N . ARG A 1 180 ? 5.605 9.188 5.309 1 77.94 180 ARG A N 1
ATOM 1399 C CA . ARG A 1 180 ? 4.805 8.008 5.629 1 77.94 180 ARG A CA 1
ATOM 1400 C C . ARG A 1 180 ? 3.965 7.578 4.434 1 77.94 180 ARG A C 1
ATOM 1402 O O . ARG A 1 180 ? 3.912 6.391 4.105 1 77.94 180 ARG A O 1
ATOM 1409 N N . VAL A 1 181 ? 3.311 8.539 3.863 1 79.5 181 VAL A N 1
ATOM 1410 C CA . VAL A 1 181 ? 2.502 8.258 2.682 1 79.5 181 VAL A CA 1
ATOM 1411 C C . VAL A 1 181 ? 3.389 7.695 1.57 1 79.5 181 VAL A C 1
ATOM 1413 O O . VAL A 1 181 ? 3.023 6.727 0.905 1 79.5 181 VAL A O 1
ATOM 1416 N N . GLY A 1 182 ? 4.527 8.289 1.36 1 77.06 182 GLY A N 1
ATOM 1417 C CA . GLY A 1 182 ? 5.461 7.848 0.333 1 77.06 182 GLY A CA 1
ATOM 1418 C C . GLY A 1 182 ? 5.934 6.422 0.528 1 77.06 182 GLY A C 1
ATOM 1419 O O . GLY A 1 182 ? 5.996 5.645 -0.429 1 77.06 182 GLY A O 1
ATOM 1420 N N . VAL A 1 183 ? 6.211 6.133 1.759 1 78.94 183 VAL A N 1
ATOM 1421 C CA . VAL A 1 183 ? 6.648 4.777 2.074 1 78.94 183 VAL A CA 1
ATOM 1422 C C . VAL A 1 183 ? 5.531 3.787 1.744 1 78.94 183 VAL A C 1
ATOM 1424 O O . VAL A 1 183 ? 5.773 2.764 1.099 1 78.94 183 VAL A O 1
ATOM 1427 N N . LEU A 1 184 ? 4.32 4.141 2.154 1 80.88 184 LEU A N 1
ATOM 1428 C CA . LEU A 1 184 ? 3.182 3.264 1.896 1 80.88 184 LEU A CA 1
ATOM 1429 C C . LEU A 1 184 ? 2.932 3.125 0.398 1 80.88 184 LEU A C 1
ATOM 1431 O O . LEU A 1 184 ? 2.674 2.023 -0.093 1 80.88 184 LEU A O 1
ATOM 1435 N N . GLU A 1 185 ? 2.992 4.195 -0.265 1 81.06 185 GLU A N 1
ATOM 1436 C CA . GLU A 1 185 ? 2.785 4.168 -1.709 1 81.06 185 GLU A CA 1
ATOM 1437 C C . GLU A 1 185 ? 3.828 3.293 -2.398 1 81.06 185 GLU A C 1
ATOM 1439 O O . GLU A 1 185 ? 3.502 2.529 -3.309 1 81.06 185 GLU A O 1
ATOM 1444 N 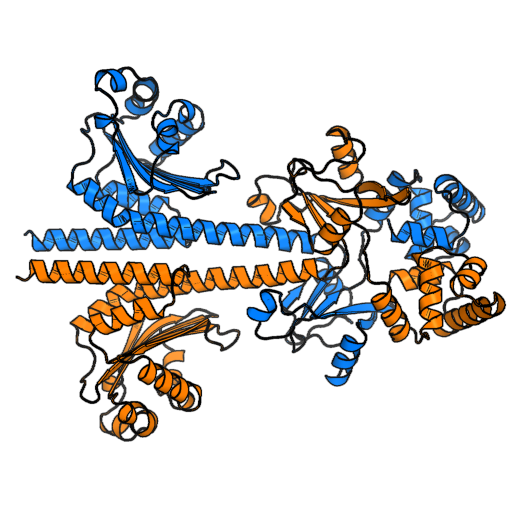N . THR A 1 186 ? 5.051 3.414 -2.004 1 77 186 THR A N 1
ATOM 1445 C CA . THR A 1 186 ? 6.129 2.625 -2.586 1 77 186 THR A CA 1
ATOM 1446 C C . THR A 1 186 ? 5.926 1.139 -2.303 1 77 186 THR A C 1
ATOM 1448 O O . THR A 1 186 ? 6.023 0.309 -3.209 1 77 186 THR A O 1
ATOM 1451 N N . ARG A 1 187 ? 5.664 0.833 -1.089 1 82 187 ARG A N 1
ATOM 1452 C CA . ARG A 1 187 ? 5.43 -0.558 -0.717 1 82 187 ARG A CA 1
ATOM 1453 C C . ARG A 1 187 ? 4.242 -1.136 -1.477 1 82 187 ARG A C 1
ATOM 1455 O O . ARG A 1 187 ? 4.285 -2.281 -1.929 1 82 187 ARG A O 1
ATOM 1462 N N . LEU A 1 188 ? 3.23 -0.353 -1.54 1 83.88 188 LEU A N 1
ATOM 1463 C CA . LEU A 1 188 ? 2.045 -0.791 -2.271 1 83.88 188 LEU A CA 1
ATOM 1464 C C . LEU A 1 188 ? 2.373 -1.03 -3.742 1 83.88 188 LEU A C 1
ATOM 1466 O O . LEU A 1 188 ? 1.977 -2.051 -4.312 1 83.88 188 LEU A O 1
ATOM 1470 N N . ALA A 1 189 ? 3.1 -0.109 -4.324 1 83 189 ALA A N 1
ATOM 1471 C CA . ALA A 1 189 ? 3.484 -0.236 -5.73 1 83 189 ALA A CA 1
ATOM 1472 C C . ALA A 1 189 ? 4.289 -1.511 -5.965 1 83 189 ALA A C 1
ATOM 1474 O O . ALA A 1 189 ? 4.078 -2.213 -6.953 1 83 189 ALA A O 1
ATOM 1475 N N . ILE A 1 190 ? 5.164 -1.804 -5.105 1 81.69 190 ILE A N 1
ATOM 1476 C CA . ILE A 1 190 ? 5.984 -3.004 -5.207 1 81.69 190 ILE A CA 1
ATOM 1477 C C . ILE A 1 190 ? 5.098 -4.246 -5.117 1 81.69 190 ILE A C 1
ATOM 1479 O O . ILE A 1 190 ? 5.172 -5.133 -5.969 1 81.69 190 ILE A O 1
ATOM 1483 N N . ALA A 1 191 ? 4.262 -4.285 -4.121 1 85.62 191 ALA A N 1
ATOM 1484 C CA . ALA A 1 191 ? 3.398 -5.441 -3.91 1 85.62 191 ALA A CA 1
ATOM 1485 C C . ALA A 1 191 ? 2.484 -5.672 -5.109 1 85.62 191 ALA A C 1
ATOM 1487 O O . ALA A 1 191 ? 2.344 -6.801 -5.586 1 85.62 191 ALA A O 1
ATOM 1488 N N . GLU A 1 192 ? 1.927 -4.609 -5.555 1 85.38 192 GLU A N 1
ATOM 1489 C CA . GLU A 1 192 ? 1.012 -4.73 -6.688 1 85.38 192 GLU A CA 1
ATOM 1490 C C . GLU A 1 192 ? 1.758 -5.102 -7.965 1 85.38 192 GLU A C 1
ATOM 1492 O O . GLU A 1 192 ? 1.229 -5.824 -8.812 1 85.38 192 GLU A O 1
ATOM 1497 N N . SER A 1 193 ? 2.969 -4.629 -8.109 1 82.31 193 SER A N 1
ATOM 1498 C CA . SER A 1 193 ? 3.789 -5.008 -9.258 1 82.31 193 SER A CA 1
ATOM 1499 C C . SER A 1 193 ? 4.145 -6.488 -9.219 1 82.31 193 SER A C 1
ATOM 1501 O O . SER A 1 193 ? 4.176 -7.152 -10.258 1 82.31 193 SER A O 1
ATOM 1503 N N . MET A 1 194 ? 4.461 -6.93 -8.086 1 84.38 194 MET A N 1
ATOM 1504 C CA . MET A 1 194 ? 4.711 -8.359 -7.93 1 84.38 194 MET A CA 1
ATOM 1505 C C . MET A 1 194 ? 3.498 -9.172 -8.359 1 84.38 194 MET A C 1
ATOM 1507 O O . MET A 1 194 ? 3.627 -10.133 -9.125 1 84.38 194 MET A O 1
ATOM 1511 N N . LEU A 1 195 ? 2.367 -8.773 -7.918 1 87.62 195 LEU A N 1
ATOM 1512 C CA . LEU A 1 195 ? 1.137 -9.484 -8.25 1 87.62 195 LEU A CA 1
ATOM 1513 C C . LEU A 1 195 ? 0.888 -9.461 -9.758 1 87.62 195 LEU A C 1
ATOM 1515 O O . LEU A 1 195 ? 0.521 -10.484 -10.344 1 87.62 195 LEU A O 1
ATOM 1519 N N . ASP A 1 196 ? 1.161 -8.367 -10.305 1 85.69 196 ASP A N 1
ATOM 1520 C CA . ASP A 1 196 ? 0.896 -8.227 -11.734 1 85.69 196 ASP A CA 1
ATOM 1521 C C . ASP A 1 196 ? 1.947 -8.953 -12.57 1 85.69 196 ASP A C 1
ATOM 1523 O O . ASP A 1 196 ? 1.737 -9.211 -13.758 1 85.69 196 ASP A O 1
ATOM 1527 N N . GLY A 1 197 ? 3.025 -9.242 -11.969 1 79.81 197 GLY A N 1
ATOM 1528 C CA . GLY A 1 197 ? 4.09 -9.945 -12.664 1 79.81 197 GLY A CA 1
ATOM 1529 C C . GLY A 1 197 ? 3.924 -11.453 -12.641 1 79.81 197 GLY A C 1
ATOM 1530 O O . GLY A 1 197 ? 4.609 -12.164 -13.375 1 79.81 197 GLY A O 1
ATOM 1531 N N . ILE A 1 198 ? 3.035 -11.859 -11.828 1 80.88 198 ILE A N 1
ATOM 1532 C CA . ILE A 1 198 ? 2.799 -13.289 -11.711 1 80.88 198 ILE A CA 1
ATOM 1533 C C . ILE A 1 198 ? 1.822 -13.742 -12.797 1 80.88 198 ILE A C 1
ATOM 1535 O O . ILE A 1 198 ? 0.849 -13.047 -13.094 1 80.88 198 ILE A O 1
ATOM 1539 N N . ASP A 1 199 ? 2.086 -14.883 -13.375 1 80.38 199 ASP A N 1
ATOM 1540 C CA . ASP A 1 199 ? 1.268 -15.375 -14.477 1 80.38 199 ASP A CA 1
ATOM 1541 C C . ASP A 1 199 ? 0.047 -16.125 -13.961 1 80.38 199 ASP A C 1
ATOM 1543 O O . ASP A 1 199 ? -0.784 -16.594 -14.75 1 80.38 199 ASP A O 1
ATOM 1547 N N . THR A 1 200 ? -0.046 -16.234 -12.695 1 81.94 200 THR A N 1
ATOM 1548 C CA . THR A 1 200 ? -1.179 -16.922 -12.086 1 81.94 200 THR A CA 1
ATOM 1549 C C . THR A 1 200 ? -2.311 -15.945 -11.797 1 81.94 200 THR A C 1
ATOM 1551 O O . THR A 1 200 ? -2.105 -14.938 -11.109 1 81.94 200 THR A O 1
ATOM 1554 N N . PRO A 1 201 ? -3.5 -16.234 -12.367 1 89.44 201 PRO A N 1
ATOM 1555 C CA . PRO A 1 201 ? -4.637 -15.375 -12.016 1 89.44 201 PRO A CA 1
ATOM 1556 C C . PRO A 1 201 ? -4.953 -15.398 -10.523 1 89.44 201 PRO A C 1
ATOM 1558 O O . PRO A 1 201 ? -5.113 -16.484 -9.938 1 89.44 201 PRO A O 1
ATOM 1561 N N . LEU A 1 202 ? -5.074 -14.258 -9.961 1 91.56 202 LEU A N 1
ATOM 1562 C CA . LEU A 1 202 ? -5.355 -14.109 -8.531 1 91.56 202 LEU A CA 1
ATOM 1563 C C . LEU A 1 202 ? -6.484 -13.117 -8.297 1 91.56 202 LEU A C 1
ATOM 1565 O O . LEU A 1 202 ? -6.461 -12.008 -8.836 1 91.56 202 LEU A O 1
ATOM 1569 N N . PHE A 1 203 ? -7.512 -13.547 -7.488 1 91.81 203 PHE A N 1
ATOM 1570 C CA . PHE A 1 203 ? -8.633 -12.719 -7.062 1 91.81 203 PHE A CA 1
ATOM 1571 C C . PHE A 1 203 ? -8.742 -12.695 -5.539 1 91.81 203 PHE A C 1
ATOM 1573 O O . PHE A 1 203 ? -8.539 -13.719 -4.883 1 91.81 203 PHE A O 1
ATOM 1580 N N . ILE A 1 204 ? -9.023 -11.609 -5.07 1 89.81 204 ILE A N 1
ATOM 1581 C CA . ILE A 1 204 ? -9.422 -11.539 -3.668 1 89.81 204 ILE A CA 1
ATOM 1582 C C . ILE A 1 204 ? -10.891 -11.141 -3.564 1 89.81 204 ILE A C 1
ATOM 1584 O O . ILE A 1 204 ? -11.305 -10.125 -4.125 1 89.81 204 ILE A O 1
ATOM 1588 N N . LEU A 1 205 ? -11.594 -11.977 -2.869 1 88.56 205 LEU A N 1
ATOM 1589 C CA . LEU A 1 205 ? -13.023 -11.781 -2.699 1 88.56 205 LEU A CA 1
ATOM 1590 C C . LEU A 1 205 ? -13.375 -11.57 -1.229 1 88.56 205 LEU A C 1
ATOM 1592 O O . LEU A 1 205 ? -12.75 -12.156 -0.347 1 88.56 205 LEU A O 1
ATOM 1596 N N . ASP A 1 206 ? -14.344 -10.703 -1.005 1 82.5 206 ASP A N 1
ATOM 1597 C CA . ASP A 1 206 ? -14.82 -10.555 0.369 1 82.5 206 ASP A CA 1
ATOM 1598 C C . ASP A 1 206 ? -15.836 -11.641 0.715 1 82.5 206 ASP A C 1
ATOM 1600 O O . ASP A 1 206 ? -16 -12.609 -0.027 1 82.5 206 ASP A O 1
ATOM 1604 N N . GLU A 1 207 ? -16.5 -11.508 1.866 1 79.25 207 GLU A N 1
ATOM 1605 C CA . GLU A 1 207 ? -17.406 -12.523 2.377 1 79.25 207 GLU A CA 1
ATOM 1606 C C . GLU A 1 207 ? -18.641 -12.672 1.474 1 79.25 207 GLU A C 1
ATOM 1608 O O . GLU A 1 207 ? -19.266 -13.734 1.449 1 79.25 207 GLU A O 1
ATOM 1613 N N . GLN A 1 208 ? -18.953 -11.641 0.78 1 81.56 208 GLN A N 1
ATOM 1614 C CA . GLN A 1 208 ? -20.094 -11.664 -0.12 1 81.56 208 GLN A CA 1
ATOM 1615 C C . GLN A 1 208 ? -19.672 -11.992 -1.549 1 81.56 208 GLN A C 1
ATOM 1617 O O . GLN A 1 208 ? -20.453 -11.828 -2.488 1 81.56 208 GLN A O 1
ATOM 1622 N N . ARG A 1 209 ? -18.438 -12.406 -1.795 1 88.19 209 ARG A N 1
ATOM 1623 C CA . ARG A 1 209 ? -17.859 -12.812 -3.078 1 88.19 209 ARG A CA 1
ATOM 1624 C C . ARG A 1 209 ? -17.688 -11.609 -4 1 88.19 209 ARG A C 1
ATOM 1626 O O . ARG A 1 209 ? -17.734 -11.742 -5.223 1 88.19 209 ARG A O 1
ATOM 1633 N N . ARG A 1 210 ? -17.656 -10.453 -3.383 1 88.81 210 ARG A N 1
ATOM 1634 C CA . ARG A 1 210 ? -17.359 -9.258 -4.164 1 88.81 210 ARG A CA 1
ATOM 1635 C C . ARG A 1 210 ? -15.867 -9.164 -4.48 1 88.81 210 ARG A C 1
ATOM 1637 O O . ARG A 1 210 ? -15.031 -9.469 -3.631 1 88.81 210 ARG A O 1
ATOM 1644 N N . LEU A 1 211 ? -15.594 -8.781 -5.684 1 91.19 211 LEU A N 1
ATOM 1645 C CA . LEU A 1 211 ? -14.203 -8.633 -6.102 1 91.19 211 LEU A CA 1
ATOM 1646 C C . LEU A 1 211 ? -13.562 -7.402 -5.465 1 91.19 211 LEU A C 1
ATOM 1648 O O . LEU A 1 211 ? -14.055 -6.285 -5.648 1 91.19 211 LEU A O 1
ATOM 1652 N N . ILE A 1 212 ? -12.562 -7.629 -4.75 1 86.81 212 ILE A N 1
ATOM 1653 C CA . ILE A 1 212 ? -11.836 -6.531 -4.125 1 86.81 212 ILE A CA 1
ATOM 1654 C C . ILE A 1 212 ? -10.656 -6.129 -5.008 1 86.81 212 ILE A C 1
ATOM 1656 O O . ILE A 1 212 ? -10.406 -4.941 -5.227 1 86.81 212 ILE A O 1
ATOM 1660 N N . ARG A 1 213 ? -9.922 -7.125 -5.484 1 87.56 213 ARG A N 1
ATOM 1661 C CA . ARG A 1 213 ? -8.766 -6.883 -6.348 1 87.56 213 ARG A CA 1
ATOM 1662 C C . ARG A 1 213 ? -8.477 -8.094 -7.227 1 87.56 213 ARG A C 1
ATOM 1664 O O . ARG A 1 213 ? -8.766 -9.227 -6.844 1 87.56 213 ARG A O 1
ATOM 1671 N N . ALA A 1 214 ? -7.988 -7.848 -8.336 1 92.44 214 ALA A N 1
ATOM 1672 C CA . ALA A 1 214 ? -7.5 -8.859 -9.273 1 92.44 214 ALA A CA 1
ATOM 1673 C C . ALA A 1 214 ? -6.164 -8.438 -9.883 1 92.44 214 ALA A C 1
ATOM 1675 O O . ALA A 1 214 ? -5.922 -7.254 -10.109 1 92.44 214 ALA A O 1
ATOM 1676 N N . ASN A 1 215 ? -5.281 -9.414 -10.016 1 90.38 215 ASN A N 1
ATOM 1677 C CA . ASN A 1 215 ? -4.047 -9.055 -10.703 1 90.38 215 ASN A CA 1
ATOM 1678 C C . ASN A 1 215 ? -4.23 -9.07 -12.219 1 90.38 215 ASN A C 1
ATOM 1680 O O . ASN A 1 215 ? -5.332 -9.32 -12.711 1 90.38 215 ASN A O 1
ATOM 1684 N N . ARG A 1 216 ? -3.207 -8.742 -12.922 1 88.56 216 ARG A N 1
ATOM 1685 C CA . ARG A 1 216 ? -3.281 -8.609 -14.375 1 88.56 216 ARG A CA 1
ATOM 1686 C C . ARG A 1 216 ? -3.699 -9.93 -15.023 1 88.56 216 ARG A C 1
ATOM 1688 O O . ARG A 1 216 ? -4.531 -9.938 -15.93 1 88.56 216 ARG A O 1
ATOM 1695 N N . ALA A 1 217 ? -3.074 -11.062 -14.617 1 88.5 217 ALA A N 1
ATOM 1696 C CA . ALA A 1 217 ? -3.426 -12.375 -15.156 1 88.5 217 ALA A CA 1
ATOM 1697 C C . ALA A 1 217 ? -4.902 -12.68 -14.93 1 88.5 217 ALA A C 1
ATOM 1699 O O . ALA A 1 217 ? -5.559 -13.266 -15.797 1 88.5 217 ALA A O 1
ATOM 1700 N N . ALA A 1 218 ? -5.43 -12.32 -13.773 1 92.88 218 ALA A N 1
ATOM 1701 C CA . ALA A 1 218 ? -6.844 -12.539 -13.461 1 92.88 218 ALA A CA 1
ATOM 1702 C C . ALA A 1 218 ? -7.734 -11.711 -14.383 1 92.88 218 ALA A C 1
ATOM 1704 O O . ALA A 1 218 ? -8.766 -12.195 -14.859 1 92.88 218 ALA A O 1
ATOM 1705 N N . GLU A 1 219 ? -7.34 -10.539 -14.602 1 92.12 219 GLU A N 1
ATOM 1706 C CA . GLU A 1 219 ? -8.094 -9.688 -15.516 1 92.12 219 GLU A CA 1
ATOM 1707 C C . GLU A 1 219 ? -8.125 -10.281 -16.922 1 92.12 219 GLU A C 1
ATOM 1709 O O . GLU A 1 219 ? -9.164 -10.25 -17.578 1 92.12 219 GLU A O 1
ATOM 1714 N N . ALA A 1 220 ? -7.004 -10.758 -17.344 1 90.25 220 ALA A N 1
ATOM 1715 C CA . ALA A 1 220 ? -6.93 -11.406 -18.641 1 90.25 220 ALA A CA 1
ATOM 1716 C C . ALA A 1 220 ? -7.844 -12.625 -18.703 1 90.25 220 ALA A C 1
ATOM 1718 O O . ALA A 1 220 ? -8.523 -12.852 -19.703 1 90.25 220 ALA A O 1
ATOM 1719 N N . LEU A 1 221 ? -7.805 -13.344 -17.656 1 89.75 221 LEU A N 1
ATOM 1720 C CA . LEU A 1 221 ? -8.656 -14.531 -17.578 1 89.75 221 LEU A CA 1
ATOM 1721 C C . LEU A 1 221 ? -10.125 -14.141 -17.656 1 89.75 221 LEU A C 1
ATOM 1723 O O . LEU A 1 221 ? -10.898 -14.781 -18.375 1 89.75 221 LEU A O 1
ATOM 1727 N N . MET A 1 222 ? -10.531 -13.117 -16.906 1 90.69 222 MET A N 1
ATOM 1728 C CA . MET A 1 222 ? -11.914 -12.641 -16.922 1 90.69 222 MET A CA 1
ATOM 1729 C C . MET A 1 222 ? -12.328 -12.227 -18.328 1 90.69 222 MET A C 1
ATOM 1731 O O . MET A 1 222 ? -13.477 -12.445 -18.719 1 90.69 222 MET A O 1
ATOM 1735 N N . ALA A 1 223 ? -11.414 -11.656 -19 1 91.38 223 ALA A N 1
ATOM 1736 C CA . ALA A 1 223 ? -11.703 -11.164 -20.344 1 91.38 223 ALA A CA 1
ATOM 1737 C C . ALA A 1 223 ? -11.828 -12.312 -21.328 1 91.38 223 ALA A C 1
ATOM 1739 O O . ALA A 1 223 ? -12.633 -12.258 -22.266 1 91.38 223 ALA A O 1
ATOM 1740 N N . SER A 1 224 ? -11.094 -13.336 -21.141 1 88.94 224 SER A N 1
ATOM 1741 C CA . SER A 1 224 ? -11.016 -14.406 -22.125 1 88.94 224 SER A C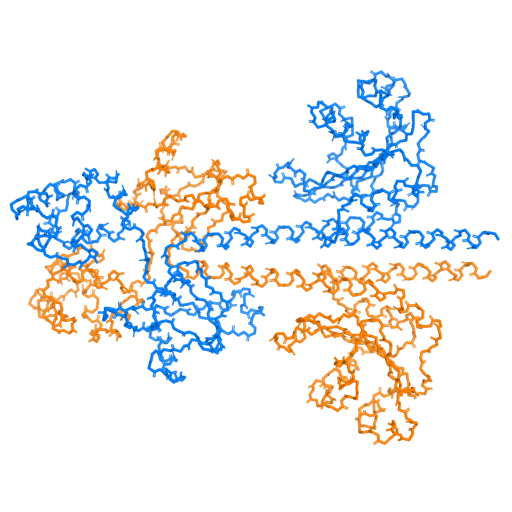A 1
ATOM 1742 C C . SER A 1 224 ? -12.016 -15.523 -21.812 1 88.94 224 SER A C 1
ATOM 1744 O O . SER A 1 224 ? -12.43 -16.266 -22.719 1 88.94 224 SER A O 1
ATOM 1746 N N . GLU A 1 225 ? -12.352 -15.68 -20.547 1 89.62 225 GLU A N 1
ATOM 1747 C CA . GLU A 1 225 ? -13.203 -16.797 -20.141 1 89.62 225 GLU A CA 1
ATOM 1748 C C . GLU A 1 225 ? -14.492 -16.297 -19.5 1 89.62 225 GLU A C 1
ATOM 1750 O O . GLU A 1 225 ? -14.523 -15.984 -18.312 1 89.62 225 GLU A O 1
ATOM 1755 N N . PRO A 1 226 ? -15.609 -16.406 -20.172 1 88.88 226 PRO A N 1
ATOM 1756 C CA . PRO A 1 226 ? -16.891 -15.906 -19.656 1 88.88 226 PRO A CA 1
ATOM 1757 C C . PRO A 1 226 ? -17.344 -16.641 -18.406 1 88.88 226 PRO A C 1
ATOM 1759 O O . PRO A 1 226 ? -18.203 -16.141 -17.672 1 88.88 226 PRO A O 1
ATOM 1762 N N . ALA A 1 227 ? -16.797 -17.844 -18.172 1 88.75 227 ALA A N 1
ATOM 1763 C CA . ALA A 1 227 ? -17.172 -18.594 -16.984 1 88.75 227 ALA A CA 1
ATOM 1764 C C . ALA A 1 227 ? -16.766 -17.844 -15.719 1 88.75 227 ALA A C 1
ATOM 1766 O O . ALA A 1 227 ? -17.359 -18.031 -14.656 1 88.75 227 ALA A O 1
ATOM 1767 N N . VAL A 1 228 ? -15.703 -17.109 -15.859 1 90.75 228 VAL A N 1
ATOM 1768 C CA . VAL A 1 228 ? -15.281 -16.266 -14.742 1 90.75 228 VAL A CA 1
ATOM 1769 C C . VAL A 1 228 ? -15.984 -14.914 -14.828 1 90.75 228 VAL A C 1
ATOM 1771 O O . VAL A 1 228 ? -15.469 -13.977 -15.445 1 90.75 228 VAL A O 1
ATOM 1774 N N . ARG A 1 229 ? -17.125 -14.828 -14.195 1 89.94 229 ARG A N 1
ATOM 1775 C CA . ARG A 1 229 ? -18 -13.672 -14.398 1 89.94 229 ARG A CA 1
ATOM 1776 C C . ARG A 1 229 ? -18.344 -13.008 -13.07 1 89.94 229 ARG A C 1
ATOM 1778 O O . ARG A 1 229 ? -18.594 -13.688 -12.078 1 89.94 229 ARG A O 1
ATOM 1785 N N . PHE A 1 230 ? -18.312 -11.766 -13.094 1 89.69 230 PHE A N 1
ATOM 1786 C CA . PHE A 1 230 ? -18.734 -10.93 -11.977 1 89.69 230 PHE A CA 1
ATOM 1787 C C . PHE A 1 230 ? -19.938 -10.078 -12.352 1 89.69 230 PHE A C 1
ATOM 1789 O O . PHE A 1 230 ? -19.953 -9.43 -13.398 1 89.69 230 PHE A O 1
ATOM 1796 N N . VAL A 1 231 ? -21.047 -10.133 -11.555 1 86.94 231 VAL A N 1
ATOM 1797 C CA . VAL A 1 231 ? -22.25 -9.328 -11.727 1 86.94 231 VAL A CA 1
ATOM 1798 C C . VAL A 1 231 ? -22.406 -8.375 -10.547 1 86.94 231 VAL A C 1
ATOM 1800 O O . VAL A 1 231 ? -22.453 -8.805 -9.391 1 86.94 231 VAL A O 1
ATOM 1803 N N . ASP A 1 232 ? -22.5 -7.156 -10.812 1 85.56 232 ASP A N 1
ATOM 1804 C CA . ASP A 1 232 ? -22.547 -6.129 -9.773 1 85.56 232 ASP A CA 1
ATOM 1805 C C . ASP A 1 232 ? -21.375 -6.285 -8.797 1 85.56 232 ASP A C 1
ATOM 1807 O O . ASP A 1 232 ? -21.562 -6.211 -7.578 1 85.56 232 ASP A O 1
ATOM 1811 N N . GLY A 1 233 ? -20.219 -6.797 -9.312 1 88.19 233 GLY A N 1
ATOM 1812 C CA . GLY A 1 233 ? -19 -6.914 -8.539 1 88.19 233 GLY A CA 1
ATOM 1813 C C . GLY A 1 233 ? -18.875 -8.234 -7.797 1 88.19 233 GLY A C 1
ATOM 1814 O O . GLY A 1 233 ? -17.891 -8.477 -7.109 1 88.19 233 GLY A O 1
ATOM 1815 N N . ARG A 1 234 ? -19.906 -9.078 -7.934 1 88.75 234 ARG A N 1
ATOM 1816 C CA . ARG A 1 234 ? -19.922 -10.352 -7.211 1 88.75 234 ARG A CA 1
ATOM 1817 C C . ARG A 1 234 ? -19.641 -11.516 -8.148 1 88.75 234 ARG A C 1
ATOM 1819 O O . ARG A 1 234 ? -20.156 -11.57 -9.258 1 88.75 234 ARG A O 1
ATOM 1826 N N . PHE A 1 235 ? -18.828 -12.367 -7.578 1 90.31 235 PHE A N 1
ATOM 1827 C CA . PHE A 1 235 ? -18.516 -13.555 -8.359 1 90.31 235 PHE A CA 1
ATOM 1828 C C . PHE A 1 235 ? -19.734 -14.461 -8.492 1 90.31 235 PHE A C 1
ATOM 1830 O O . PHE A 1 235 ? -20.391 -14.773 -7.496 1 90.31 235 PHE A O 1
ATOM 1837 N N . VAL A 1 236 ? -20.062 -14.75 -9.797 1 85.88 236 VAL A N 1
ATOM 1838 C CA . VAL A 1 236 ? -21.188 -15.641 -10.062 1 85.88 236 VAL A CA 1
ATOM 1839 C C . VAL A 1 236 ? -20.719 -16.844 -10.867 1 85.88 236 VAL A C 1
ATOM 1841 O O . VAL A 1 236 ? -19.891 -16.719 -11.773 1 85.88 236 VAL A O 1
ATOM 1844 N N . SER A 1 237 ? -20.641 -18.016 -10.234 1 69.94 237 SER A N 1
ATOM 1845 C CA . SER A 1 237 ? -20.297 -19.203 -11.008 1 69.94 237 SER A CA 1
ATOM 1846 C C . SER A 1 237 ? -21.391 -19.531 -12.016 1 69.94 237 SER A C 1
ATOM 1848 O O . SER A 1 237 ? -22.531 -19.078 -11.875 1 69.94 237 SER A O 1
ATOM 1850 N N . ALA A 1 238 ? -20.969 -19.969 -13.219 1 58.56 238 ALA A N 1
ATOM 1851 C CA . ALA A 1 238 ? -21.906 -20.297 -14.305 1 58.56 238 ALA A CA 1
ATOM 1852 C C . ALA A 1 238 ? -23.156 -20.969 -13.758 1 58.56 238 ALA A C 1
ATOM 1854 O O . ALA A 1 238 ? -24.234 -20.844 -14.336 1 58.56 238 ALA A O 1
ATOM 1855 N N . HIS A 1 239 ? -22.969 -21.688 -12.711 1 56.12 239 HIS A N 1
ATOM 1856 C CA . HIS A 1 239 ? -24.203 -22.359 -12.312 1 56.12 239 HIS A CA 1
ATOM 1857 C C . HIS A 1 239 ? -24.906 -21.609 -11.18 1 56.12 239 HIS A C 1
ATOM 1859 O O . HIS A 1 239 ? -25.812 -22.156 -10.547 1 56.12 239 HIS A O 1
ATOM 1865 N N . GLY A 1 240 ? -24.609 -20.344 -11.086 1 57.5 240 GLY A N 1
ATOM 1866 C CA . GLY A 1 240 ? -25.344 -19.594 -10.086 1 57.5 240 GLY A CA 1
ATOM 1867 C C . GLY A 1 240 ? -25.125 -20.109 -8.672 1 57.5 240 GLY A C 1
ATOM 1868 O O . GLY A 1 240 ? -26.094 -20.375 -7.949 1 57.5 240 GLY A O 1
ATOM 1869 N N . ALA A 1 241 ? -23.844 -20.312 -8.273 1 60.16 241 ALA A N 1
ATOM 1870 C CA . ALA A 1 241 ? -23.578 -21.047 -7.043 1 60.16 241 ALA A CA 1
ATOM 1871 C C . ALA A 1 241 ? -24.281 -20.391 -5.852 1 60.16 241 ALA A C 1
ATOM 1873 O O . ALA A 1 241 ? -24.125 -19.188 -5.613 1 60.16 241 ALA A O 1
ATOM 1874 N N . SER A 1 242 ? -25.344 -21.109 -5.402 1 70.88 242 SER A N 1
ATOM 1875 C CA . SER A 1 242 ? -25.953 -20.75 -4.121 1 70.88 242 SER A CA 1
ATOM 1876 C C . SER A 1 242 ? -24.891 -20.516 -3.055 1 70.88 242 SER A C 1
ATOM 1878 O O . SER A 1 242 ? -23.719 -20.844 -3.252 1 70.88 242 SER A O 1
ATOM 1880 N N . GLU A 1 243 ? -25.219 -19.797 -2.061 1 77.25 243 GLU A N 1
ATOM 1881 C CA . GLU A 1 243 ? -24.344 -19.578 -0.912 1 77.25 243 GLU A CA 1
ATOM 1882 C C . GLU A 1 243 ? -23.828 -20.906 -0.359 1 77.25 243 GLU A C 1
ATOM 1884 O O . GLU A 1 243 ? -22.672 -21 0.044 1 77.25 243 GLU A O 1
ATOM 1889 N N . ALA A 1 244 ? -24.703 -21.828 -0.42 1 77.62 244 ALA A N 1
ATOM 1890 C CA . ALA A 1 244 ? -24.328 -23.141 0.084 1 77.62 244 ALA A CA 1
ATOM 1891 C C . ALA A 1 244 ? -23.25 -23.781 -0.799 1 77.62 244 ALA A C 1
ATOM 1893 O O . ALA A 1 244 ? -22.312 -24.406 -0.295 1 77.62 244 ALA A O 1
ATOM 1894 N N . GLU A 1 245 ? -23.406 -23.609 -2.053 1 75.62 245 GLU A N 1
ATOM 1895 C CA . GLU A 1 245 ? -22.438 -24.156 -2.984 1 75.62 245 GLU A CA 1
ATOM 1896 C C . GLU A 1 245 ? -21.078 -23.484 -2.834 1 75.62 245 GLU A C 1
ATOM 1898 O O . GLU A 1 245 ? -20.047 -24.141 -2.893 1 75.62 245 GLU A O 1
ATOM 1903 N N . TRP A 1 246 ? -21.156 -22.25 -2.607 1 80.81 246 TRP A N 1
ATOM 1904 C CA . TRP A 1 246 ? -19.906 -21.5 -2.428 1 80.81 246 TRP A CA 1
ATOM 1905 C C . TRP A 1 246 ? -19.203 -21.938 -1.146 1 80.81 246 TRP A C 1
ATOM 1907 O O . TRP A 1 246 ? -17.984 -22.125 -1.141 1 80.81 246 TRP A O 1
ATOM 1917 N N . ARG A 1 247 ? -19.953 -22.047 -0.146 1 78.81 247 ARG A N 1
ATOM 1918 C CA . ARG A 1 247 ? -19.375 -22.484 1.124 1 78.81 247 ARG A CA 1
ATOM 1919 C C . ARG A 1 247 ? -18.75 -23.875 0.998 1 78.81 247 ARG A C 1
ATOM 1921 O O . ARG A 1 247 ? -17.688 -24.125 1.563 1 78.81 247 ARG A O 1
ATOM 1928 N N . ALA A 1 248 ? -19.422 -24.672 0.284 1 75.69 248 ALA A N 1
ATOM 1929 C CA . ALA A 1 248 ? -18.891 -26.016 0.05 1 75.69 248 ALA A CA 1
ATOM 1930 C C . ALA A 1 248 ? -17.594 -25.953 -0.756 1 75.69 248 ALA A C 1
ATOM 1932 O O . ALA A 1 248 ? -16.656 -26.703 -0.486 1 75.69 248 ALA A O 1
ATOM 1933 N N . ALA A 1 249 ? -17.609 -25.062 -1.692 1 78.62 249 ALA A N 1
ATOM 1934 C CA . ALA A 1 249 ? -16.406 -24.906 -2.52 1 78.62 249 ALA A CA 1
ATOM 1935 C C . ALA A 1 249 ? -15.234 -24.406 -1.691 1 78.62 249 ALA A C 1
ATOM 1937 O O . ALA A 1 249 ? -14.109 -24.906 -1.838 1 78.62 249 ALA A O 1
ATOM 1938 N N . CYS A 1 250 ? -15.453 -23.531 -0.864 1 78.25 250 CYS A N 1
ATOM 1939 C CA . CYS A 1 250 ? -14.406 -23 0.005 1 78.25 250 CYS A CA 1
ATOM 1940 C C . CYS A 1 250 ? -13.883 -24.078 0.947 1 78.25 250 CYS A C 1
ATOM 1942 O O . CYS A 1 250 ? -12.672 -24.172 1.169 1 78.25 250 CYS A O 1
ATOM 1944 N N . ALA A 1 251 ? -14.812 -24.828 1.407 1 75.19 251 ALA A N 1
ATOM 1945 C CA . ALA A 1 251 ? -14.422 -25.906 2.311 1 75.19 251 ALA A CA 1
ATOM 1946 C C . ALA A 1 251 ? -13.586 -26.953 1.582 1 75.19 251 ALA A C 1
ATOM 1948 O O . ALA A 1 251 ? -12.656 -27.516 2.162 1 75.19 251 ALA A O 1
ATOM 1949 N N . ALA A 1 252 ? -13.977 -27.094 0.339 1 71.81 252 ALA A N 1
ATOM 1950 C CA . ALA A 1 252 ? -13.266 -28.078 -0.473 1 71.81 252 ALA A CA 1
ATOM 1951 C C . ALA A 1 252 ? -11.953 -27.5 -1.009 1 71.81 252 ALA A C 1
ATOM 1953 O O . ALA A 1 252 ? -11.086 -28.25 -1.474 1 71.81 252 ALA A O 1
ATOM 1954 N N . GLY A 1 253 ? -11.836 -26.172 -0.952 1 78.81 253 GLY A N 1
ATOM 1955 C CA . GLY A 1 253 ? -10.602 -25.516 -1.346 1 78.81 253 GLY A CA 1
ATOM 1956 C C . GLY A 1 253 ? -10.586 -25.094 -2.803 1 78.81 253 GLY A C 1
ATOM 1957 O O . GLY A 1 253 ? -9.539 -24.734 -3.338 1 78.81 253 GLY A O 1
ATOM 1958 N N . GLY A 1 254 ? -11.797 -25.281 -3.471 1 82.94 254 GLY A N 1
ATOM 1959 C CA . GLY A 1 254 ? -11.766 -24.875 -4.863 1 82.94 254 GLY A CA 1
ATOM 1960 C C . GLY A 1 254 ? -13.086 -25.062 -5.578 1 82.94 254 GLY A C 1
ATOM 1961 O O . GLY A 1 254 ? -14.047 -25.562 -4.984 1 82.94 254 GLY A O 1
ATOM 1962 N N . ILE A 1 255 ? -13.109 -24.547 -6.801 1 80.94 255 ILE A N 1
ATOM 1963 C CA . ILE A 1 255 ? -14.258 -24.703 -7.695 1 80.94 255 ILE A CA 1
ATOM 1964 C C . ILE A 1 255 ? -13.773 -25.016 -9.109 1 80.94 255 ILE A C 1
ATOM 1966 O O . ILE A 1 255 ? -12.703 -24.547 -9.516 1 80.94 255 ILE A O 1
ATOM 1970 N N . GLN A 1 256 ? -14.469 -25.859 -9.734 1 80.12 256 GLN A N 1
ATOM 1971 C CA . GLN A 1 256 ? -14.148 -26.203 -11.117 1 80.12 256 GLN A CA 1
ATOM 1972 C C . GLN A 1 256 ? -15.148 -25.578 -12.094 1 80.12 256 GLN A C 1
ATOM 1974 O O . GLN A 1 256 ? -16.328 -25.906 -12.062 1 80.12 256 GLN A O 1
ATOM 1979 N N . LEU A 1 257 ? -14.617 -24.672 -12.891 1 83.75 257 LEU A N 1
ATOM 1980 C CA . LEU A 1 257 ? -15.406 -24.078 -13.961 1 83.75 257 LEU A CA 1
ATOM 1981 C C . LEU A 1 257 ? -15.031 -24.688 -15.312 1 83.75 257 LEU A C 1
ATOM 1983 O O . LEU A 1 257 ? -14.281 -25.672 -15.367 1 83.75 257 LEU A O 1
ATOM 1987 N N . ARG A 1 258 ? -15.727 -24.281 -16.344 1 80.25 258 ARG A N 1
ATOM 1988 C CA . ARG A 1 258 ? -15.398 -24.734 -17.688 1 80.25 258 ARG A CA 1
ATOM 1989 C C . ARG A 1 258 ? -15.078 -23.562 -18.594 1 80.25 258 ARG A C 1
ATOM 1991 O O . ARG A 1 258 ? -15.781 -22.547 -18.594 1 80.25 258 ARG A O 1
ATOM 1998 N N . LYS A 1 259 ? -13.977 -23.75 -19.312 1 83.06 259 LYS A N 1
ATOM 1999 C CA . LYS A 1 259 ? -13.617 -22.75 -20.312 1 83.06 259 LYS A CA 1
ATOM 2000 C C . LYS A 1 259 ? -14.609 -22.75 -21.469 1 83.06 259 LYS A C 1
ATOM 2002 O O . LYS A 1 259 ? -15.445 -23.641 -21.578 1 83.06 259 LYS A O 1
ATOM 2007 N N . ARG A 1 260 ? -14.477 -21.656 -22.297 1 83.94 260 ARG A N 1
ATOM 2008 C CA . ARG A 1 260 ? -15.289 -21.594 -23.516 1 83.94 260 ARG A CA 1
ATOM 2009 C C . ARG A 1 260 ? -15.039 -22.797 -24.406 1 83.94 260 ARG A C 1
ATOM 2011 O O . ARG A 1 260 ? -15.953 -23.297 -25.062 1 83.94 260 ARG A O 1
ATOM 2018 N N . SER A 1 261 ? -13.844 -23.328 -24.359 1 77.38 261 SER A N 1
ATOM 2019 C CA . SER A 1 261 ? -13.445 -24.484 -25.156 1 77.38 261 SER A CA 1
ATOM 2020 C C . SER A 1 261 ? -14.016 -25.781 -24.578 1 77.38 261 SER A C 1
ATOM 2022 O O . SER A 1 261 ? -13.984 -26.828 -25.234 1 77.38 261 SER A O 1
ATOM 2024 N N . GLY A 1 262 ? -14.539 -25.719 -23.344 1 77.19 262 GLY A N 1
ATOM 2025 C CA . GLY A 1 262 ? -15.031 -26.906 -22.672 1 77.19 262 GLY A CA 1
ATOM 2026 C C . GLY A 1 262 ? -14.023 -27.516 -21.734 1 77.19 262 GLY A C 1
ATOM 2027 O O . GLY A 1 262 ? -14.375 -28.375 -20.906 1 77.19 262 GLY A O 1
ATOM 2028 N N . ALA A 1 263 ? -12.82 -27.031 -21.844 1 71.88 263 ALA A N 1
ATOM 2029 C CA . ALA A 1 263 ? -11.758 -27.547 -20.969 1 71.88 263 ALA A CA 1
ATOM 2030 C C . ALA A 1 263 ? -11.992 -27.125 -19.516 1 71.88 263 ALA A C 1
ATOM 2032 O O . ALA A 1 263 ? -12.617 -26.094 -19.25 1 71.88 263 ALA A O 1
ATOM 2033 N N . PRO A 1 264 ? -11.555 -27.953 -18.578 1 74.88 264 PRO A N 1
ATOM 2034 C CA . PRO A 1 264 ? -11.719 -27.594 -17.172 1 74.88 264 PRO A CA 1
ATOM 2035 C C . PRO A 1 264 ? -10.938 -26.328 -16.781 1 74.88 264 PRO A C 1
ATOM 2037 O O . PRO A 1 264 ? -9.844 -26.094 -17.312 1 74.88 264 PRO A O 1
ATOM 2040 N N . LEU A 1 265 ? -11.516 -25.531 -15.969 1 80 265 LEU A N 1
ATOM 2041 C CA . LEU A 1 265 ? -10.922 -24.328 -15.414 1 80 265 LEU A CA 1
ATOM 2042 C C . LEU A 1 265 ? -10.969 -24.344 -13.891 1 80 265 LEU A C 1
ATOM 2044 O O . LEU A 1 265 ? -11.875 -23.766 -13.289 1 80 265 LEU A O 1
ATOM 2048 N N . PRO A 1 266 ? -9.984 -25.047 -13.312 1 80.75 266 PRO A N 1
ATOM 2049 C CA . PRO A 1 266 ? -9.992 -25.109 -11.852 1 80.75 266 PRO A CA 1
ATOM 2050 C C . PRO A 1 266 ? -9.57 -23.797 -11.203 1 80.75 266 PRO A C 1
ATOM 2052 O O . PRO A 1 266 ? -8.625 -23.156 -11.664 1 80.75 266 PRO A O 1
ATOM 2055 N N . LEU A 1 267 ? -10.234 -23.406 -10.172 1 84 267 LEU A N 1
ATOM 2056 C CA . LEU A 1 267 ? -9.891 -22.266 -9.32 1 84 267 LEU A CA 1
ATOM 2057 C C . LEU A 1 267 ? -9.766 -22.703 -7.863 1 84 267 LEU A C 1
ATOM 2059 O O . LEU A 1 267 ? -10.68 -23.297 -7.309 1 84 267 LEU A O 1
ATOM 2063 N N . ALA A 1 268 ? -8.617 -22.438 -7.293 1 83.94 268 ALA A N 1
ATOM 2064 C CA . ALA A 1 268 ? -8.406 -22.75 -5.879 1 83.94 268 ALA A CA 1
ATOM 2065 C C . ALA A 1 268 ? -8.953 -21.625 -4.992 1 83.94 268 ALA A C 1
ATOM 2067 O O . ALA A 1 268 ? -8.812 -20.438 -5.32 1 83.94 268 ALA A O 1
ATOM 2068 N N . LEU A 1 269 ? -9.609 -22.016 -3.896 1 85.06 269 LEU A N 1
ATOM 2069 C CA . LEU A 1 269 ? -10.117 -21.078 -2.904 1 85.06 269 LEU A CA 1
ATOM 2070 C C . LEU A 1 269 ? -9.422 -21.266 -1.562 1 85.06 269 LEU A C 1
ATOM 2072 O O . LEU A 1 269 ? -9.453 -22.359 -0.992 1 85.06 269 LEU A O 1
ATOM 2076 N N . THR A 1 270 ? -8.758 -20.219 -1.096 1 82.38 270 THR A N 1
ATOM 2077 C CA . THR A 1 270 ? -8.047 -20.281 0.176 1 82.38 270 THR A CA 1
ATOM 2078 C C . THR A 1 270 ? -8.43 -19.094 1.057 1 82.38 270 THR A C 1
ATOM 2080 O O . THR A 1 270 ? -8.344 -17.938 0.625 1 82.38 270 THR A O 1
ATOM 2083 N N . PRO A 1 271 ? -8.773 -19.422 2.289 1 79.62 271 PRO A N 1
ATOM 2084 C CA . PRO A 1 271 ? -9.047 -18.297 3.193 1 79.62 271 PRO A CA 1
ATOM 2085 C C . PRO A 1 271 ? -7.797 -17.5 3.533 1 79.62 271 PRO A C 1
ATOM 2087 O O . PRO A 1 271 ? -6.715 -18.062 3.689 1 79.62 271 PRO A O 1
ATOM 2090 N N . VAL A 1 272 ? -7.953 -16.188 3.465 1 75.88 272 VAL A N 1
ATOM 2091 C CA . VAL A 1 272 ? -6.863 -15.312 3.883 1 75.88 272 VAL A CA 1
ATOM 2092 C C . VAL A 1 272 ? -6.848 -15.195 5.406 1 75.88 272 VAL A C 1
ATOM 2094 O O . VAL A 1 272 ? -7.867 -14.891 6.023 1 75.88 272 VAL A O 1
ATOM 2097 N N . PRO A 1 273 ? -5.656 -15.586 5.926 1 64.5 273 PRO A N 1
ATOM 2098 C CA . PRO A 1 273 ? -5.625 -15.586 7.391 1 64.5 273 PRO A CA 1
ATOM 2099 C C . PRO A 1 273 ? -5.961 -14.219 7.984 1 64.5 273 PRO A C 1
ATOM 2101 O O . PRO A 1 273 ? -5.637 -13.188 7.395 1 64.5 273 PRO A O 1
ATOM 2104 N N . GLU A 1 274 ? -6.844 -14.211 9.016 1 58.38 274 GLU A N 1
ATOM 2105 C CA . GLU A 1 274 ? -7.348 -13.047 9.742 1 58.38 274 GLU A CA 1
ATOM 2106 C C . GLU A 1 274 ? -6.211 -12.133 10.172 1 58.38 274 GLU A C 1
ATOM 2108 O O . GLU A 1 274 ? -6.387 -10.914 10.25 1 58.38 274 GLU A O 1
ATOM 2113 N N . ARG A 1 275 ? -5.125 -12.789 10.617 1 53.59 275 ARG A N 1
ATOM 2114 C CA . ARG A 1 275 ? -4.078 -11.922 11.148 1 53.59 275 ARG A CA 1
ATOM 2115 C C . ARG A 1 275 ? -3.584 -10.953 10.078 1 53.59 275 ARG A C 1
ATOM 2117 O O . ARG A 1 275 ? -2.766 -10.078 10.367 1 53.59 275 ARG A O 1
ATOM 2124 N N . SER A 1 276 ? -4.059 -11.258 9.031 1 50.59 276 SER A N 1
ATOM 2125 C CA . SER A 1 276 ? -3.637 -10.328 7.988 1 50.59 276 SER A CA 1
ATOM 2126 C C . SER A 1 276 ? -4.215 -8.938 8.219 1 50.59 276 SER A C 1
ATOM 2128 O O . SER A 1 276 ? -5.285 -8.789 8.812 1 50.59 276 SER A O 1
ATOM 2130 N N . ARG A 1 277 ? -3.479 -7.996 8.422 1 51.62 277 ARG A N 1
ATOM 2131 C CA . ARG A 1 277 ? -3.893 -6.605 8.602 1 51.62 277 ARG A CA 1
ATOM 2132 C C . ARG A 1 277 ? -5.219 -6.336 7.895 1 51.62 277 ARG A C 1
ATOM 2134 O O . ARG A 1 277 ? -5.973 -5.449 8.297 1 51.62 277 ARG A O 1
ATOM 2141 N N . LEU A 1 278 ? -5.406 -7.086 6.805 1 51.47 278 LEU A N 1
ATOM 2142 C CA . LEU A 1 278 ? -6.629 -6.902 6.027 1 51.47 278 LEU A CA 1
ATOM 2143 C C . LEU A 1 278 ? -7.855 -7.305 6.84 1 51.47 278 LEU A C 1
ATOM 2145 O O . LEU A 1 278 ? -8.891 -6.641 6.773 1 51.47 278 LEU A O 1
ATOM 2149 N N . ALA A 1 279 ? -7.695 -8.484 7.547 1 50.31 279 ALA A N 1
ATOM 2150 C CA . ALA A 1 279 ? -8.875 -8.883 8.312 1 50.31 279 ALA A CA 1
ATOM 2151 C C . ALA A 1 279 ? -9.297 -7.781 9.281 1 50.31 279 ALA A C 1
ATOM 2153 O O . ALA A 1 279 ? -10.492 -7.57 9.508 1 50.31 279 ALA A O 1
ATOM 2154 N N . ARG A 1 280 ? -8.398 -7.109 9.68 1 48.69 280 ARG A N 1
ATOM 2155 C CA . ARG A 1 280 ? -8.758 -6.031 10.594 1 48.69 280 ARG A CA 1
ATOM 2156 C C . ARG A 1 280 ? -9.312 -4.832 9.836 1 48.69 280 ARG A C 1
ATOM 2158 O O . ARG A 1 280 ? -10.227 -4.156 10.305 1 48.69 280 ARG A O 1
ATOM 2165 N N . ALA A 1 281 ? -8.586 -4.641 8.773 1 50 281 ALA A N 1
ATOM 2166 C CA . ALA A 1 281 ? -9.031 -3.473 8.016 1 50 281 ALA A CA 1
ATOM 2167 C C . ALA A 1 281 ? -10.367 -3.742 7.332 1 50 281 ALA A C 1
ATOM 2169 O O . ALA A 1 281 ? -11.227 -2.863 7.273 1 50 281 ALA A O 1
ATOM 2170 N N . ALA A 1 282 ? -10.453 -5.035 6.738 1 51.28 282 ALA A N 1
ATOM 2171 C CA . ALA A 1 282 ? -11.703 -5.402 6.078 1 51.28 282 ALA A CA 1
ATOM 2172 C C . ALA A 1 282 ? -12.602 -6.207 7.016 1 51.28 282 ALA A C 1
ATOM 2174 O O . ALA A 1 282 ? -12.117 -7.066 7.758 1 51.28 282 ALA A O 1
ATOM 2175 N N . GLN A 1 283 ? -13.461 -5.555 7.773 1 52.06 283 GLN A N 1
ATOM 2176 C CA . GLN A 1 283 ? -14.414 -6.18 8.68 1 52.06 283 GLN A CA 1
ATOM 2177 C C . GLN A 1 283 ? -14.891 -7.52 8.133 1 52.06 283 GLN A C 1
ATOM 2179 O O . GLN A 1 283 ? -15.906 -8.062 8.594 1 52.06 283 GLN A O 1
ATOM 2184 N N . GLY A 1 284 ? -14.141 -8.164 7.195 1 63.22 284 GLY A N 1
ATOM 2185 C CA . GLY A 1 284 ? -14.734 -9.43 6.801 1 63.22 284 GLY A CA 1
ATOM 2186 C C . GLY A 1 284 ? -13.719 -10.43 6.273 1 63.22 284 GLY A C 1
ATOM 2187 O O . GLY A 1 284 ? -12.539 -10.102 6.121 1 63.22 284 GLY A O 1
ATOM 2188 N N . ARG A 1 285 ? -14.086 -11.672 6.289 1 73.88 285 ARG A N 1
ATOM 2189 C CA . ARG A 1 285 ? -13.289 -12.797 5.797 1 73.88 285 ARG A CA 1
ATOM 2190 C C . ARG A 1 285 ? -13.008 -12.641 4.305 1 73.88 285 ARG A C 1
ATOM 2192 O O . ARG A 1 285 ? -13.875 -12.234 3.537 1 73.88 285 ARG A O 1
ATOM 2199 N N . LEU A 1 286 ? -11.758 -12.711 3.92 1 81.25 286 LEU A N 1
ATOM 2200 C CA . LEU A 1 286 ? -11.359 -12.633 2.521 1 81.25 286 LEU A CA 1
ATOM 2201 C C . LEU A 1 286 ? -10.984 -14.016 1.988 1 81.25 286 LEU A C 1
ATOM 2203 O O . LEU A 1 286 ? -10.531 -14.875 2.746 1 81.25 286 LEU A O 1
ATOM 2207 N N . THR A 1 287 ? -11.297 -14.25 0.791 1 85.81 287 THR A N 1
ATOM 2208 C CA . THR A 1 287 ? -10.938 -15.484 0.101 1 85.81 287 THR A CA 1
ATOM 2209 C C . THR A 1 287 ? -10.039 -15.188 -1.096 1 85.81 287 THR A C 1
ATOM 2211 O O . THR A 1 287 ? -10.344 -14.32 -1.913 1 85.81 287 THR A O 1
ATOM 2214 N N . LEU A 1 288 ? -8.953 -15.812 -1.097 1 87.31 288 LEU A N 1
ATOM 2215 C CA . LEU A 1 288 ? -8.094 -15.781 -2.273 1 87.31 288 LEU A CA 1
ATOM 2216 C C . LEU A 1 288 ? -8.523 -16.844 -3.285 1 87.31 288 LEU A C 1
ATOM 2218 O O . LEU A 1 288 ? -8.594 -18.031 -2.953 1 87.31 288 LEU A O 1
ATOM 2222 N N . MET A 1 289 ? -8.906 -16.438 -4.414 1 88.31 289 MET A N 1
ATOM 2223 C CA . MET A 1 289 ? -9.203 -17.328 -5.531 1 88.31 289 MET A CA 1
ATOM 2224 C C . MET A 1 289 ? -8.086 -17.297 -6.57 1 88.31 289 MET A C 1
ATOM 2226 O O . MET A 1 289 ? -7.715 -16.219 -7.055 1 88.31 289 MET A O 1
ATOM 2230 N N . SER A 1 290 ? -7.488 -18.406 -6.879 1 87.69 290 SER A N 1
ATOM 2231 C CA . SER A 1 290 ? -6.348 -18.469 -7.785 1 87.69 290 SER A CA 1
ATOM 2232 C C . SER A 1 290 ? -6.574 -19.484 -8.898 1 87.69 290 SER A C 1
ATOM 2234 O O . SER A 1 290 ? -7.16 -20.547 -8.664 1 87.69 290 SER A O 1
ATOM 2236 N N . GLY A 1 291 ? -6.16 -19.125 -10.078 1 82.69 291 GLY A N 1
ATOM 2237 C CA . GLY A 1 291 ? -6.215 -20.031 -11.211 1 82.69 291 GLY A CA 1
ATOM 2238 C C . GLY A 1 291 ? -4.871 -20.656 -11.539 1 82.69 291 GLY A C 1
ATOM 2239 O O . GLY A 1 291 ? -3.91 -20.5 -10.781 1 82.69 291 GLY A O 1
ATOM 2240 N N . VAL A 1 292 ? -4.887 -21.484 -12.57 1 72.25 292 VAL A N 1
ATOM 2241 C CA . VAL A 1 292 ? -3.654 -22.094 -13.055 1 72.25 292 VAL A CA 1
ATOM 2242 C C . VAL A 1 292 ? -2.812 -21.047 -13.789 1 72.25 292 VAL A C 1
ATOM 2244 O O . VAL A 1 292 ? -3.354 -20.156 -14.445 1 72.25 292 VAL A O 1
ATOM 2247 N N . ALA A 1 293 ? -1.486 -21.125 -13.469 1 71.5 293 ALA A N 1
ATOM 2248 C CA . ALA A 1 293 ? -0.575 -20.172 -14.109 1 71.5 293 ALA A CA 1
ATOM 2249 C C . ALA A 1 293 ? -0.784 -20.141 -15.617 1 71.5 293 ALA A C 1
ATOM 2251 O O . ALA A 1 293 ? -0.882 -21.188 -16.266 1 71.5 293 ALA A O 1
ATOM 2252 N N . LEU A 1 294 ? -1.019 -19.016 -16.062 1 60.62 294 LEU A N 1
ATOM 2253 C CA . LEU A 1 294 ? -1.163 -18.797 -17.5 1 60.62 294 LEU A CA 1
ATOM 2254 C C . LEU A 1 294 ? 0.201 -18.656 -18.172 1 60.62 294 LEU A C 1
ATOM 2256 O O . LEU A 1 294 ? 0.299 -18.156 -19.297 1 60.62 294 LEU A O 1
ATOM 2260 N N . ALA A 1 295 ? 1.257 -19.297 -17.547 1 57.69 295 ALA A N 1
ATOM 2261 C CA . ALA A 1 295 ? 2.623 -19.031 -17.984 1 57.69 295 ALA A CA 1
ATOM 2262 C C . ALA A 1 295 ? 2.699 -18.922 -19.5 1 57.69 295 ALA A C 1
ATOM 2264 O O . ALA A 1 295 ? 1.986 -19.625 -20.219 1 57.69 295 ALA A O 1
ATOM 2265 N N . ALA A 1 296 ? 3.48 -17.938 -19.922 1 59.16 296 ALA A N 1
ATOM 2266 C CA . ALA A 1 296 ? 3.836 -17.75 -21.328 1 59.16 296 ALA A CA 1
ATOM 2267 C C . ALA A 1 296 ? 4.645 -18.938 -21.844 1 59.16 296 ALA A C 1
ATOM 2269 O O . ALA A 1 296 ? 5.676 -19.297 -21.266 1 59.16 296 ALA A O 1
ATOM 2270 N N . PRO A 1 297 ? 4.012 -19.734 -22.672 1 62.81 297 PRO A N 1
ATOM 2271 C CA . PRO A 1 297 ? 4.719 -20.891 -23.234 1 62.81 297 PRO A CA 1
ATOM 2272 C C . PRO A 1 297 ? 6.16 -20.578 -23.609 1 62.81 297 PRO A C 1
ATOM 2274 O O . PRO A 1 297 ? 7.055 -21.391 -23.406 1 62.81 297 PRO A O 1
ATOM 2277 N N . LYS A 1 298 ? 6.379 -19.359 -23.891 1 70.06 298 LYS A N 1
ATOM 2278 C CA . LYS A 1 298 ? 7.711 -19 -24.359 1 70.06 298 LYS A CA 1
ATOM 2279 C C . LYS A 1 298 ? 8.719 -18.984 -23.203 1 70.06 298 LYS A C 1
ATOM 2281 O O . LYS A 1 298 ? 9.828 -19.5 -23.344 1 70.06 298 LYS A O 1
ATOM 2286 N N . ALA A 1 299 ? 8.336 -18.406 -22.141 1 68.94 299 ALA A N 1
ATOM 2287 C CA . ALA A 1 299 ? 9.258 -18.328 -21.016 1 68.94 299 ALA A CA 1
ATOM 2288 C C . AL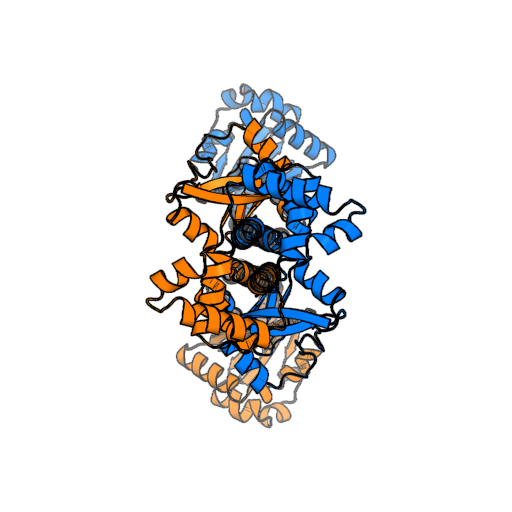A A 1 299 ? 9.578 -19.703 -20.469 1 68.94 299 ALA A C 1
ATOM 2290 O O . ALA A 1 299 ? 10.727 -20 -20.109 1 68.94 299 ALA A O 1
ATOM 2291 N N . LYS A 1 300 ? 8.641 -20.516 -20.438 1 73.69 300 LYS A N 1
ATOM 2292 C CA . LYS A 1 300 ? 8.852 -21.875 -19.953 1 73.69 300 LYS A CA 1
ATOM 2293 C C . LYS A 1 300 ? 9.766 -22.672 -20.891 1 73.69 300 LYS A C 1
ATOM 2295 O O . LYS A 1 300 ? 10.641 -23.406 -20.422 1 73.69 300 LYS A O 1
ATOM 2300 N N . THR A 1 301 ? 9.453 -22.438 -22.156 1 78.44 301 THR A N 1
ATOM 2301 C CA . THR A 1 301 ? 10.297 -23.094 -23.141 1 78.44 301 THR A CA 1
ATOM 2302 C C . THR A 1 301 ? 11.75 -22.656 -23 1 78.44 301 THR A C 1
ATOM 2304 O O . THR A 1 301 ? 12.664 -23.5 -23.047 1 78.44 301 THR A O 1
ATOM 2307 N N . GLU A 1 302 ? 11.961 -21.422 -22.766 1 77 302 GLU A N 1
ATOM 2308 C CA . GLU A 1 302 ? 13.312 -20.906 -22.625 1 77 302 GLU A CA 1
ATOM 2309 C C . GLU A 1 302 ? 13.984 -21.438 -21.359 1 77 302 GLU A C 1
ATOM 2311 O O . GLU A 1 302 ? 15.188 -21.734 -21.359 1 77 302 GLU A O 1
ATOM 2316 N N . ARG A 1 303 ? 13.289 -21.578 -20.375 1 76.5 303 ARG A N 1
ATOM 2317 C CA . ARG A 1 303 ? 13.859 -22.109 -19.141 1 76.5 303 ARG A CA 1
ATOM 2318 C C . ARG A 1 303 ? 14.25 -23.578 -19.297 1 76.5 303 ARG A C 1
ATOM 2320 O O . ARG A 1 303 ? 15.281 -24 -18.797 1 76.5 303 ARG A O 1
ATOM 2327 N N . LEU A 1 304 ? 13.406 -24.297 -19.984 1 80.31 304 LEU A N 1
ATOM 2328 C CA . LEU A 1 304 ? 13.734 -25.703 -20.25 1 80.31 304 LEU A CA 1
ATOM 2329 C C . LEU A 1 304 ? 15.031 -25.812 -21.047 1 80.31 304 LEU A C 1
ATOM 2331 O O . LEU A 1 304 ? 15.852 -26.688 -20.797 1 80.31 304 LEU A O 1
ATOM 2335 N N . ARG A 1 305 ? 15.117 -24.922 -21.969 1 82.75 305 ARG A N 1
ATOM 2336 C CA . ARG A 1 305 ? 16.328 -24.891 -22.781 1 82.75 305 ARG A CA 1
ATOM 2337 C C . ARG A 1 305 ? 17.562 -24.594 -21.922 1 82.75 305 ARG A C 1
ATOM 2339 O O . ARG A 1 305 ? 18.562 -25.297 -22 1 82.75 305 ARG A O 1
ATOM 2346 N N . LEU A 1 306 ? 17.453 -23.688 -21.141 1 74.75 306 LEU A N 1
ATOM 2347 C CA . LEU A 1 306 ? 18.594 -23.203 -20.359 1 74.75 306 LEU A CA 1
ATOM 2348 C C . LEU A 1 306 ? 18.953 -24.203 -19.266 1 74.75 306 LEU A C 1
ATOM 2350 O O . LEU A 1 306 ? 20.141 -24.453 -19.031 1 74.75 306 LEU A O 1
ATOM 2354 N N . PHE A 1 307 ? 18.031 -24.766 -18.625 1 76.31 307 PHE A N 1
ATOM 2355 C CA . PHE A 1 307 ? 18.281 -25.578 -17.422 1 76.31 307 PHE A CA 1
ATOM 2356 C C . PHE A 1 307 ? 18.688 -26.984 -17.812 1 76.31 307 PHE A C 1
ATOM 2358 O O . PHE A 1 307 ? 19.453 -27.641 -17.094 1 76.31 307 PHE A O 1
ATOM 2365 N N . HIS A 1 308 ? 18.188 -27.406 -18.938 1 81.81 308 HIS A N 1
ATOM 2366 C CA . HIS A 1 308 ? 18.375 -28.828 -19.219 1 81.81 308 HIS A CA 1
ATOM 2367 C C . HIS A 1 308 ? 19.125 -29.031 -20.531 1 81.81 308 HIS A C 1
ATOM 2369 O O . HIS A 1 308 ? 19.297 -30.156 -21 1 81.81 308 HIS A O 1
ATOM 2375 N N . GLY A 1 309 ? 19.5 -27.938 -21.156 1 83.5 309 GLY A N 1
ATOM 2376 C CA . GLY A 1 309 ? 20.266 -28.016 -22.391 1 83.5 309 GLY A CA 1
ATOM 2377 C C . GLY A 1 309 ? 19.453 -28.5 -23.578 1 83.5 309 GLY A C 1
ATOM 2378 O O . GLY A 1 309 ? 19.984 -29.141 -24.484 1 83.5 309 GLY A O 1
ATOM 2379 N N . LEU A 1 310 ? 18.203 -28.219 -23.484 1 89.56 310 LEU A N 1
ATOM 2380 C CA . LEU A 1 310 ? 17.328 -28.641 -24.594 1 89.56 310 LEU A CA 1
ATOM 2381 C C . LEU A 1 310 ? 17.406 -27.656 -25.75 1 89.56 310 LEU A C 1
ATOM 2383 O O . LEU A 1 310 ? 17.578 -26.453 -25.531 1 89.56 310 LEU A O 1
ATOM 2387 N N . THR A 1 311 ? 17.328 -28.203 -26.969 1 92.38 311 THR A N 1
ATOM 2388 C CA . THR A 1 311 ? 17.125 -27.312 -28.125 1 92.38 311 THR A CA 1
ATOM 2389 C C . THR A 1 311 ? 15.719 -26.734 -28.109 1 92.38 311 THR A C 1
ATOM 2391 O O . THR A 1 311 ? 14.867 -27.156 -27.328 1 92.38 311 THR A O 1
ATOM 2394 N N . ARG A 1 312 ? 15.508 -25.75 -28.953 1 90.38 312 ARG A N 1
ATOM 2395 C CA . ARG A 1 312 ? 14.188 -25.125 -29.062 1 90.38 312 ARG A CA 1
ATOM 2396 C C . ARG A 1 312 ? 13.133 -26.156 -29.453 1 90.38 312 ARG A C 1
ATOM 2398 O O . ARG A 1 312 ? 12.039 -26.188 -28.891 1 90.38 312 ARG A O 1
ATOM 2405 N N . ALA A 1 313 ? 13.469 -27.016 -30.391 1 92.62 313 ALA A N 1
ATOM 2406 C CA . ALA A 1 313 ? 12.547 -28.031 -30.875 1 92.62 313 ALA A CA 1
ATOM 2407 C C . ALA A 1 313 ? 12.227 -29.047 -29.781 1 92.62 313 ALA A C 1
ATOM 2409 O O . ALA A 1 313 ? 11.078 -29.469 -29.641 1 92.62 313 ALA A O 1
ATOM 2410 N N . GLU A 1 314 ? 13.219 -29.406 -29.031 1 93.12 314 GLU A N 1
ATOM 2411 C CA . GLU A 1 314 ? 13.031 -30.359 -27.938 1 93.12 314 GLU A CA 1
ATOM 2412 C C . GLU A 1 314 ? 12.156 -29.766 -26.844 1 93.12 314 GLU A C 1
ATOM 2414 O O . GLU A 1 314 ? 11.258 -30.438 -26.328 1 93.12 314 GLU A O 1
ATOM 2419 N N . ALA A 1 315 ? 12.438 -28.516 -26.484 1 89.94 315 ALA A N 1
ATOM 2420 C CA . ALA A 1 315 ? 11.656 -27.844 -25.438 1 89.94 315 ALA A CA 1
ATOM 2421 C C . ALA A 1 315 ? 10.195 -27.703 -25.859 1 89.94 315 ALA A C 1
ATOM 2423 O O . ALA A 1 315 ? 9.289 -27.906 -25.062 1 89.94 315 ALA A O 1
ATOM 2424 N N . GLU A 1 316 ? 9.992 -27.312 -27.047 1 89.62 316 GLU A N 1
ATOM 2425 C CA . GLU A 1 316 ? 8.633 -27.172 -27.578 1 89.62 316 GLU A CA 1
ATOM 2426 C C . GLU A 1 316 ? 7.891 -28.5 -27.562 1 89.62 316 GLU A C 1
ATOM 2428 O O . GLU A 1 316 ? 6.699 -28.547 -27.25 1 89.62 316 GLU A O 1
ATOM 2433 N N . LEU A 1 317 ? 8.586 -29.516 -27.922 1 90.19 317 LEU A N 1
ATOM 2434 C CA . LEU A 1 317 ? 7.988 -30.844 -27.875 1 90.19 317 LEU A CA 1
ATOM 2435 C C . LEU A 1 317 ? 7.578 -31.219 -26.453 1 90.19 317 LEU A C 1
ATOM 2437 O O . LEU A 1 317 ? 6.477 -31.734 -26.234 1 90.19 317 LEU A O 1
ATOM 2441 N N . ALA A 1 318 ? 8.438 -30.984 -25.516 1 86.31 318 ALA A N 1
ATOM 2442 C CA . ALA A 1 318 ? 8.141 -31.281 -24.109 1 86.31 318 ALA A CA 1
ATOM 2443 C C . ALA A 1 318 ? 6.887 -30.547 -23.656 1 86.31 318 ALA A C 1
ATOM 2445 O O . ALA A 1 318 ? 6.062 -31.109 -22.938 1 86.31 318 ALA A O 1
ATOM 2446 N N . MET A 1 319 ? 6.758 -29.328 -24.078 1 81.81 319 MET A N 1
ATOM 2447 C CA . MET A 1 319 ? 5.594 -28.531 -23.719 1 81.81 319 MET A CA 1
ATOM 2448 C C . MET A 1 319 ? 4.316 -29.141 -24.281 1 81.81 319 MET A C 1
ATOM 2450 O O . MET A 1 319 ? 3.309 -29.25 -23.578 1 81.81 319 MET A O 1
ATOM 2454 N N . LEU A 1 320 ? 4.344 -29.531 -25.547 1 82.06 320 LEU A N 1
ATOM 2455 C CA . LEU A 1 320 ? 3.182 -30.109 -26.203 1 82.06 320 LEU A CA 1
ATOM 2456 C C . LEU A 1 320 ? 2.764 -31.406 -25.516 1 82.06 320 LEU A C 1
ATOM 2458 O O . LEU A 1 320 ? 1.572 -31.641 -25.297 1 82.06 320 LEU A O 1
ATOM 2462 N N . LEU A 1 321 ? 3.75 -32.156 -25.125 1 80 321 LEU A N 1
ATOM 2463 C CA . LEU A 1 321 ? 3.482 -33.438 -24.5 1 80 321 LEU A CA 1
ATOM 2464 C C . LEU A 1 321 ? 2.902 -33.25 -23.109 1 80 321 LEU A C 1
ATOM 2466 O O . LEU A 1 321 ? 1.918 -33.906 -22.75 1 80 321 LEU A O 1
ATOM 2470 N N . CYS A 1 322 ? 3.459 -32.344 -22.328 1 75.19 322 CYS A N 1
ATOM 2471 C CA . CYS A 1 322 ? 3.186 -32.312 -20.906 1 75.19 322 CYS A CA 1
ATOM 2472 C C . CYS A 1 322 ? 2.119 -31.281 -20.578 1 75.19 322 CYS A C 1
ATOM 2474 O O . CYS A 1 322 ? 1.33 -31.469 -19.641 1 75.19 322 CYS A O 1
ATOM 2476 N N . CYS A 1 323 ? 2.133 -30.156 -21.203 1 71.56 323 CYS A N 1
ATOM 2477 C CA . CYS A 1 323 ? 1.185 -29.094 -20.906 1 71.56 323 CYS A CA 1
ATOM 2478 C C . CYS A 1 323 ? -0.105 -29.266 -21.703 1 71.56 323 CYS A C 1
ATOM 2480 O O . CYS A 1 323 ? -1.197 -29.062 -21.172 1 71.56 323 CYS A O 1
ATOM 2482 N N . ASP A 1 324 ? 0.061 -29.672 -22.969 1 71.56 324 ASP A N 1
ATOM 2483 C CA . ASP A 1 324 ? -1.109 -29.828 -23.828 1 71.56 324 ASP A CA 1
ATOM 2484 C C . ASP A 1 324 ? -1.634 -31.25 -23.781 1 71.56 324 ASP A C 1
ATOM 2486 O O . ASP A 1 324 ? -2.771 -31.516 -24.188 1 71.56 324 ASP A O 1
ATOM 2490 N N . GLY A 1 325 ? -0.812 -32.219 -23.297 1 75.56 325 GLY A N 1
ATOM 2491 C CA . GLY A 1 325 ? -1.21 -33.594 -23.172 1 75.56 325 GLY A CA 1
ATOM 2492 C C . GLY A 1 325 ? -1.292 -34.312 -24.5 1 75.56 325 GLY A C 1
ATOM 2493 O O . GLY A 1 325 ? -2.061 -35.281 -24.641 1 75.56 325 GLY A O 1
ATOM 2494 N N . LEU A 1 326 ? -0.535 -33.875 -25.531 1 80.69 326 LEU A N 1
ATOM 2495 C CA . LEU A 1 326 ? -0.568 -34.5 -26.859 1 80.69 326 LEU A CA 1
ATOM 2496 C C . LEU A 1 326 ? 0.275 -35.781 -26.875 1 80.69 326 LEU A C 1
ATOM 2498 O O . LEU A 1 326 ? 1.261 -35.875 -26.141 1 80.69 326 LEU A O 1
ATOM 2502 N N . SER A 1 327 ? -0.138 -36.688 -27.719 1 85.88 327 SER A N 1
ATOM 2503 C CA . SER A 1 327 ? 0.668 -37.875 -27.969 1 85.88 327 SER A CA 1
ATOM 2504 C C . SER A 1 327 ? 1.811 -37.594 -28.938 1 85.88 327 SER A C 1
ATOM 2506 O O . SER A 1 327 ? 1.786 -36.562 -29.641 1 85.88 327 SER A O 1
ATOM 2508 N N . PRO A 1 328 ? 2.818 -38.5 -28.953 1 89.06 328 PRO A N 1
ATOM 2509 C CA . PRO A 1 328 ? 3.898 -38.312 -29.922 1 89.06 328 PRO A CA 1
ATOM 2510 C C . PRO A 1 328 ? 3.389 -38.188 -31.359 1 89.06 328 PRO A C 1
ATOM 2512 O O . PRO A 1 328 ? 3.898 -37.406 -32.125 1 89.06 328 PRO A O 1
ATOM 2515 N N . ARG A 1 329 ? 2.408 -38.938 -31.656 1 91.88 329 ARG A N 1
ATOM 2516 C CA . ARG A 1 329 ? 1.832 -38.875 -33 1 91.88 329 ARG A CA 1
ATOM 2517 C C . ARG A 1 329 ? 1.172 -37.531 -33.25 1 91.88 329 ARG A C 1
ATOM 2519 O O . ARG A 1 329 ? 1.353 -36.938 -34.344 1 91.88 329 ARG A O 1
ATOM 2526 N N . GLU A 1 330 ? 0.396 -37.094 -32.375 1 91.31 330 GLU A N 1
ATOM 2527 C CA . GLU A 1 330 ? -0.265 -35.812 -32.5 1 91.31 330 GLU A CA 1
ATOM 2528 C C . GLU A 1 330 ? 0.753 -34.688 -32.594 1 91.31 330 GLU A C 1
ATOM 2530 O O . GLU A 1 330 ? 0.553 -33.719 -33.344 1 91.31 330 GLU A O 1
ATOM 2535 N N . CYS A 1 331 ? 1.754 -34.75 -31.766 1 92.44 331 CYS A N 1
ATOM 2536 C CA . CYS A 1 331 ? 2.824 -33.75 -31.812 1 92.44 331 CYS A CA 1
ATOM 2537 C C . CYS A 1 331 ? 3.434 -33.688 -33.219 1 92.44 331 CYS A C 1
ATOM 2539 O O . CYS A 1 331 ? 3.734 -32.594 -33.719 1 92.44 331 CYS A O 1
ATOM 2541 N N . ALA A 1 332 ? 3.682 -34.844 -33.812 1 94.69 332 ALA A N 1
ATOM 2542 C CA . ALA A 1 332 ? 4.223 -34.906 -35.156 1 94.69 332 ALA A CA 1
ATOM 2543 C C . ALA A 1 332 ? 3.326 -34.156 -36.125 1 94.69 332 ALA A C 1
ATOM 2545 O O . ALA A 1 332 ? 3.816 -33.406 -37 1 94.69 332 ALA A O 1
ATOM 2546 N N . GLU A 1 333 ? 2.092 -34.344 -36 1 94.44 333 GLU A N 1
ATOM 2547 C CA . GLU A 1 333 ? 1.116 -33.719 -36.906 1 94.44 333 GLU A CA 1
ATOM 2548 C C . GLU A 1 333 ? 1.125 -32.188 -36.719 1 94.44 333 GLU A C 1
ATOM 2550 O O . GLU A 1 333 ? 1.149 -31.453 -37.688 1 94.44 333 GLU A O 1
ATOM 2555 N N . VAL A 1 334 ? 1.101 -31.797 -35.531 1 92.19 334 VAL A N 1
ATOM 2556 C CA . VAL A 1 334 ? 1.025 -30.375 -35.219 1 92.19 334 VAL A CA 1
ATOM 2557 C C . VAL A 1 334 ? 2.297 -29.656 -35.688 1 92.19 334 VAL A C 1
ATOM 2559 O O . VAL A 1 334 ? 2.244 -28.531 -36.156 1 92.19 334 VAL A O 1
ATOM 2562 N N . ARG A 1 335 ? 3.365 -30.312 -35.5 1 92.5 335 ARG A N 1
ATOM 2563 C CA . ARG A 1 335 ? 4.652 -29.703 -35.812 1 92.5 335 ARG A CA 1
ATOM 2564 C C . ARG A 1 335 ? 5.043 -29.938 -37.25 1 92.5 335 ARG A C 1
ATOM 2566 O O . ARG A 1 335 ? 6.012 -29.344 -37.75 1 92.5 335 ARG A O 1
ATOM 2573 N N . GLY A 1 336 ? 4.297 -30.781 -37.938 1 94.25 336 GLY A N 1
ATOM 2574 C CA . GLY A 1 336 ? 4.566 -31.062 -39.344 1 94.25 336 GLY A CA 1
ATOM 2575 C C . GLY A 1 336 ? 5.844 -31.859 -39.562 1 94.25 336 GLY A C 1
ATOM 2576 O O . GLY A 1 336 ? 6.621 -31.562 -40.469 1 94.25 336 GLY A O 1
ATOM 2577 N N . VAL A 1 337 ? 6.133 -32.719 -38.688 1 95.06 337 VAL A N 1
ATOM 2578 C CA . VAL A 1 337 ? 7.316 -33.562 -38.812 1 95.06 337 VAL A CA 1
ATOM 2579 C C . VAL A 1 337 ? 6.91 -35.031 -38.688 1 95.06 337 VAL A C 1
ATOM 2581 O O . VAL A 1 337 ? 5.742 -35.344 -38.469 1 95.06 337 VAL A O 1
ATOM 2584 N N . SER A 1 338 ? 7.828 -35.938 -38.969 1 94.5 338 SER A N 1
ATOM 2585 C CA . SER A 1 338 ? 7.535 -37.375 -38.906 1 94.5 338 SER A CA 1
ATOM 2586 C C . SER A 1 338 ? 7.508 -37.844 -37.469 1 94.5 338 SER A C 1
ATOM 2588 O O . SER A 1 338 ? 8.109 -37.25 -36.594 1 94.5 338 SER A O 1
ATOM 2590 N N . LEU A 1 339 ? 6.828 -38.906 -37.281 1 95.31 339 LEU A N 1
ATOM 2591 C CA . LEU A 1 339 ? 6.812 -39.562 -35.969 1 95.31 339 LEU A CA 1
ATOM 2592 C C . LEU A 1 339 ? 8.219 -39.969 -35.562 1 95.31 339 LEU A C 1
ATOM 2594 O O . LEU A 1 339 ? 8.555 -39.938 -34.375 1 95.31 339 LEU A O 1
ATOM 2598 N N . GLY A 1 340 ? 8.961 -40.406 -36.5 1 94.06 340 GLY A N 1
ATOM 2599 C CA . GLY A 1 340 ? 10.344 -40.781 -36.25 1 94.06 340 GLY A CA 1
ATOM 2600 C C . GLY A 1 340 ? 11.156 -39.625 -35.688 1 94.06 340 GLY A C 1
ATOM 2601 O O . GLY A 1 340 ? 11.945 -39.812 -34.75 1 94.06 340 GLY A O 1
ATOM 2602 N N . THR A 1 341 ? 10.945 -38.5 -36.219 1 94.31 341 THR A N 1
ATOM 2603 C CA . THR A 1 341 ? 11.617 -37.281 -35.719 1 94.31 341 THR A CA 1
ATOM 2604 C C . THR A 1 341 ? 11.234 -37 -34.25 1 94.31 341 THR A C 1
ATOM 2606 O O . THR A 1 341 ? 12.086 -36.688 -33.438 1 94.31 341 THR A O 1
ATOM 2609 N N . VAL A 1 342 ? 9.977 -37.094 -33.938 1 94.75 342 VAL A N 1
ATOM 2610 C CA . VAL A 1 342 ? 9.484 -36.844 -32.562 1 94.75 342 VAL A CA 1
ATOM 2611 C C . VAL A 1 342 ? 10.117 -37.844 -31.609 1 94.75 342 VAL A C 1
ATOM 2613 O O . VAL A 1 342 ? 10.531 -37.469 -30.5 1 94.75 342 VAL A O 1
ATOM 2616 N N . ARG A 1 343 ? 10.195 -39.062 -32.031 1 92.62 343 ARG A N 1
ATOM 2617 C CA . ARG A 1 343 ? 10.758 -40.125 -31.172 1 92.62 343 ARG A CA 1
ATOM 2618 C C . ARG A 1 343 ? 12.25 -39.875 -30.938 1 92.62 343 ARG A C 1
ATOM 2620 O O . ARG A 1 343 ? 12.758 -40.125 -29.844 1 92.62 343 ARG A O 1
ATOM 2627 N N . PHE A 1 344 ? 12.859 -39.469 -31.984 1 93.62 344 PHE A N 1
ATOM 2628 C CA . PHE A 1 344 ? 14.281 -39.156 -31.859 1 93.62 344 PHE A CA 1
ATOM 2629 C C . PHE A 1 344 ? 14.484 -38 -30.875 1 93.62 344 PHE A C 1
ATOM 2631 O O . PHE A 1 344 ? 15.375 -38.062 -30.016 1 93.62 344 PHE A O 1
ATOM 2638 N N . GLN A 1 345 ? 13.711 -37.031 -31 1 94.12 345 GLN A N 1
ATOM 2639 C CA . GLN A 1 345 ? 13.805 -35.875 -30.094 1 94.12 345 GLN A CA 1
ATOM 2640 C C . GLN A 1 345 ? 13.477 -36.281 -28.656 1 94.12 345 GLN A C 1
ATOM 2642 O O . GLN A 1 345 ? 14.086 -35.781 -27.703 1 94.12 345 GLN A O 1
ATOM 2647 N N . LEU A 1 346 ? 12.523 -37.062 -28.453 1 91.62 346 LEU A N 1
ATOM 2648 C CA . LEU A 1 346 ? 12.156 -37.531 -27.141 1 91.62 346 LEU A CA 1
ATOM 2649 C C . LEU A 1 346 ? 13.32 -38.281 -26.484 1 91.62 346 LEU A C 1
ATOM 2651 O O . LEU A 1 346 ? 13.57 -38.094 -25.281 1 91.62 346 LEU A O 1
ATOM 2655 N N . LYS A 1 347 ? 13.953 -39.094 -27.266 1 91.62 347 LYS A N 1
ATOM 2656 C CA . LYS A 1 347 ? 15.133 -39.781 -26.766 1 91.62 347 LYS A CA 1
ATOM 2657 C C . LYS A 1 347 ? 16.219 -38.812 -26.344 1 91.62 347 LYS A C 1
ATOM 2659 O O . LYS A 1 347 ? 16.906 -39.031 -25.344 1 91.62 347 LYS A O 1
ATOM 2664 N N . ALA A 1 348 ? 16.359 -37.844 -27.156 1 93.25 348 ALA A N 1
ATOM 2665 C CA . ALA A 1 348 ? 17.344 -36.812 -26.844 1 93.25 348 ALA A CA 1
ATOM 2666 C C . ALA A 1 348 ? 16.984 -36.094 -25.531 1 93.25 348 ALA A C 1
ATOM 2668 O O . ALA A 1 348 ? 17.875 -35.812 -24.719 1 93.25 348 ALA A O 1
ATOM 2669 N N . ILE A 1 349 ? 15.703 -35.719 -25.344 1 91.75 349 ILE A N 1
ATOM 2670 C CA . ILE A 1 349 ? 15.234 -35.094 -24.125 1 91.75 349 ILE A CA 1
ATOM 2671 C C . ILE A 1 349 ? 15.562 -35.969 -22.906 1 91.75 349 ILE A C 1
ATOM 2673 O O . ILE A 1 349 ? 16.062 -35.469 -21.906 1 91.75 349 ILE A O 1
ATOM 2677 N N . TYR A 1 350 ? 15.305 -37.219 -23.078 1 88.62 350 TYR A N 1
ATOM 2678 C CA . TYR A 1 350 ? 15.547 -38.156 -21.984 1 88.62 350 TYR A CA 1
ATOM 2679 C C . TYR A 1 350 ? 17.031 -38.219 -21.656 1 88.62 350 TYR A C 1
ATOM 2681 O O . TYR A 1 350 ? 17.422 -38.219 -20.484 1 88.62 350 TYR A O 1
ATOM 2689 N N . ALA A 1 351 ? 17.797 -38.281 -22.578 1 89.5 351 ALA A N 1
ATOM 2690 C CA . ALA A 1 351 ? 19.234 -38.375 -22.391 1 89.5 351 ALA A CA 1
ATOM 2691 C C . ALA A 1 351 ? 19.781 -37.125 -21.703 1 89.5 351 ALA A C 1
ATOM 2693 O O . ALA A 1 351 ? 20.609 -37.219 -20.797 1 89.5 351 ALA A O 1
ATOM 2694 N N . LYS A 1 352 ? 19.266 -36 -22.094 1 88.75 352 LYS A N 1
ATOM 2695 C CA . LYS A 1 352 ? 19.781 -34.719 -21.594 1 88.75 352 LYS A CA 1
ATOM 2696 C C . LYS A 1 352 ? 19.281 -34.438 -20.188 1 88.75 352 LYS A C 1
ATOM 2698 O O . LYS A 1 352 ? 19.953 -33.781 -19.406 1 88.75 352 LYS A O 1
ATOM 2703 N N . THR A 1 353 ? 18.156 -34.906 -19.859 1 84.62 353 THR A N 1
ATOM 2704 C CA . THR A 1 353 ? 17.531 -34.594 -18.578 1 84.62 353 THR A CA 1
ATOM 2705 C C . THR A 1 353 ? 17.75 -35.719 -17.578 1 84.62 353 THR A C 1
ATOM 2707 O O . THR A 1 353 ? 17.5 -35.562 -16.391 1 84.62 353 THR A O 1
ATOM 2710 N N . GLY A 1 354 ? 18.156 -36.844 -18.047 1 80.5 354 GLY A N 1
ATOM 2711 C CA . GLY A 1 354 ? 18.359 -38 -17.203 1 80.5 354 GLY A CA 1
ATOM 2712 C C . GLY A 1 354 ? 17.047 -38.688 -16.812 1 80.5 354 GLY A C 1
ATOM 2713 O O . GLY A 1 354 ? 17.016 -39.469 -15.867 1 80.5 354 GLY A O 1
ATOM 2714 N N . ILE A 1 355 ? 16.062 -38.281 -17.484 1 79.75 355 ILE A N 1
ATOM 2715 C CA . ILE A 1 355 ? 14.742 -38.844 -17.234 1 79.75 355 ILE A CA 1
ATOM 2716 C C . ILE A 1 355 ? 14.594 -40.156 -17.969 1 79.75 355 ILE A C 1
ATOM 2718 O O . ILE A 1 355 ? 15.211 -40.375 -19 1 79.75 355 ILE A O 1
ATOM 2722 N N . ARG A 1 356 ? 13.828 -41.062 -17.375 1 77.81 356 ARG A N 1
ATOM 2723 C CA . ARG A 1 356 ? 13.703 -42.406 -17.953 1 77.81 356 ARG A CA 1
ATOM 2724 C C . ARG A 1 356 ? 12.266 -42.688 -18.375 1 77.81 356 ARG A C 1
ATOM 2726 O O . ARG A 1 356 ? 12 -43.688 -19.047 1 77.81 356 ARG A O 1
ATOM 2733 N N . ARG A 1 357 ? 11.336 -41.875 -17.906 1 76.19 357 ARG A N 1
ATOM 2734 C CA . ARG A 1 357 ? 9.93 -42.156 -18.219 1 76.19 357 ARG A CA 1
ATOM 2735 C C . ARG A 1 357 ? 9.172 -40.844 -18.453 1 76.19 357 ARG A C 1
ATOM 2737 O O . ARG A 1 357 ? 9.602 -39.781 -18 1 76.19 357 ARG A O 1
ATOM 2744 N N . ALA A 1 358 ? 8.023 -40.938 -19.094 1 70.88 358 ALA A N 1
ATOM 2745 C CA . ALA A 1 358 ? 7.191 -39.812 -19.484 1 70.88 358 ALA A CA 1
ATOM 2746 C C . ALA A 1 358 ? 6.695 -39.031 -18.25 1 70.88 358 ALA A C 1
ATOM 2748 O O . ALA A 1 358 ? 6.613 -37.812 -18.266 1 70.88 358 ALA A O 1
ATOM 2749 N N . ALA A 1 359 ? 6.395 -39.688 -17.188 1 68.56 359 ALA A N 1
ATOM 2750 C CA . ALA A 1 359 ? 5.883 -39.062 -15.984 1 68.56 359 ALA A CA 1
ATOM 2751 C C . ALA A 1 359 ? 6.922 -38.125 -15.375 1 68.56 359 ALA A C 1
ATOM 2753 O O . ALA A 1 359 ? 6.578 -37.062 -14.844 1 68.56 359 ALA A O 1
ATOM 2754 N N . GLN A 1 360 ? 8.172 -38.531 -15.453 1 73.5 360 GLN A N 1
ATOM 2755 C CA . GLN A 1 360 ? 9.25 -37.719 -14.938 1 73.5 360 GLN A CA 1
ATOM 2756 C C . GLN A 1 360 ? 9.422 -36.438 -15.773 1 73.5 360 GLN A C 1
ATOM 2758 O O . GLN A 1 360 ? 9.781 -35.375 -15.242 1 73.5 360 GLN A O 1
ATOM 2763 N N . LEU A 1 361 ? 9.141 -36.562 -17.047 1 76.06 361 LEU A N 1
ATOM 2764 C CA . LEU A 1 361 ? 9.195 -35.375 -17.906 1 76.06 361 LEU A CA 1
ATOM 2765 C C . LEU A 1 361 ? 8.133 -34.375 -17.5 1 76.06 361 LEU A C 1
ATOM 2767 O O . LEU A 1 361 ? 8.398 -33.156 -17.5 1 76.06 361 LEU A O 1
ATOM 2771 N N . SER A 1 362 ? 6.996 -34.812 -17.172 1 71.56 362 SER A N 1
ATOM 2772 C CA . SER A 1 362 ? 5.914 -33.938 -16.734 1 71.56 362 SER A CA 1
ATOM 2773 C C . SER A 1 362 ? 6.285 -33.188 -15.453 1 71.56 362 SER A C 1
ATOM 2775 O O . SER A 1 362 ? 6.023 -32 -15.328 1 71.56 362 SER A O 1
ATOM 2777 N N . ALA A 1 363 ? 6.832 -33.938 -14.555 1 68.81 363 ALA A N 1
ATOM 2778 C CA . ALA A 1 363 ? 7.281 -33.312 -13.312 1 68.81 363 ALA A CA 1
ATOM 2779 C C . ALA A 1 363 ? 8.312 -32.219 -13.586 1 68.81 363 ALA A C 1
ATOM 2781 O O . ALA A 1 363 ? 8.281 -31.156 -12.969 1 68.81 363 ALA A O 1
ATOM 2782 N N . LEU A 1 364 ? 9.188 -32.562 -14.492 1 70.94 364 LEU A N 1
ATOM 2783 C CA . LEU A 1 364 ? 10.242 -31.625 -14.867 1 70.94 364 LEU A CA 1
ATOM 2784 C C . LEU A 1 364 ? 9.648 -30.359 -15.484 1 70.94 364 LEU A C 1
ATOM 2786 O O . LEU A 1 364 ? 10.055 -29.25 -15.148 1 70.94 364 LEU A O 1
ATOM 2790 N N . VAL A 1 365 ? 8.703 -30.516 -16.375 1 71.69 365 VAL A N 1
ATOM 2791 C CA . VAL A 1 365 ? 8.078 -29.391 -17.062 1 71.69 365 VAL A CA 1
ATOM 2792 C C . VAL A 1 365 ? 7.258 -28.578 -16.078 1 71.69 365 VAL A C 1
ATOM 2794 O O . VAL A 1 365 ? 7.238 -27.344 -16.156 1 71.69 365 VAL A O 1
ATOM 2797 N N . LEU A 1 366 ? 6.691 -29.219 -15.148 1 64.25 366 LEU A N 1
ATOM 2798 C CA . LEU A 1 366 ? 5.871 -28.562 -14.148 1 64.25 366 LEU A CA 1
ATOM 2799 C C . LEU A 1 366 ? 6.73 -27.672 -13.25 1 64.25 366 LEU A C 1
ATOM 2801 O O . LEU A 1 366 ? 6.281 -26.609 -12.805 1 64.25 366 LEU A O 1
ATOM 2805 N N . GLN A 1 367 ? 7.836 -28.141 -13.039 1 63.97 367 GLN A N 1
ATOM 2806 C CA . GLN A 1 367 ? 8.727 -27.453 -12.125 1 63.97 367 GLN A CA 1
ATOM 2807 C C . GLN A 1 367 ? 9.484 -26.328 -12.836 1 63.97 367 GLN A C 1
ATOM 2809 O O . GLN A 1 367 ? 10.148 -25.516 -12.195 1 63.97 367 GLN A O 1
ATOM 2814 N N . ALA A 1 368 ? 9.344 -26.406 -14.148 1 65.19 368 ALA A N 1
ATOM 2815 C CA . ALA A 1 368 ? 10.102 -25.391 -14.891 1 65.19 368 ALA A CA 1
ATOM 2816 C C . ALA A 1 368 ? 9.391 -24.047 -14.852 1 65.19 368 ALA A C 1
ATOM 2818 O O . ALA A 1 368 ? 8.164 -23.984 -14.828 1 65.19 368 ALA A O 1
ATOM 2819 N N . MET B 1 1 ? -4.988 44.625 27.984 1 42.94 1 MET B N 1
ATOM 2820 C CA . MET B 1 1 ? -5.848 43.531 28.438 1 42.94 1 MET B CA 1
ATOM 2821 C C . MET B 1 1 ? -6.336 42.688 27.25 1 42.94 1 MET B C 1
ATOM 2823 O O . MET B 1 1 ? -6.352 41.469 27.328 1 42.94 1 MET B O 1
ATOM 2827 N N . ASP B 1 2 ? -6.594 43.344 26.047 1 53.19 2 ASP B N 1
ATOM 2828 C CA . ASP B 1 2 ? -7.152 42.812 24.812 1 53.19 2 ASP B CA 1
ATOM 2829 C C . ASP B 1 2 ? -6.094 42.062 24.016 1 53.19 2 ASP B C 1
ATOM 2831 O O . ASP B 1 2 ? -6.383 41 23.453 1 53.19 2 ASP B O 1
ATOM 2835 N N . SER B 1 3 ? -4.922 42.562 24.188 1 57.19 3 SER B N 1
ATOM 2836 C CA . SER B 1 3 ? -3.814 41.969 23.438 1 57.19 3 SER B CA 1
ATOM 2837 C C . SER B 1 3 ? -3.395 40.625 24.016 1 57.19 3 SER B C 1
ATOM 2839 O O . SER B 1 3 ? -3.098 39.688 23.266 1 57.19 3 SER B O 1
ATOM 2841 N N . ARG B 1 4 ? -3.4 40.562 25.375 1 55.22 4 ARG B N 1
ATOM 2842 C CA . ARG B 1 4 ? -3.023 39.344 26.062 1 55.22 4 ARG B CA 1
ATOM 2843 C C . ARG B 1 4 ? -4.047 38.25 25.812 1 55.22 4 ARG B C 1
ATOM 2845 O O . ARG B 1 4 ? -3.682 37.094 25.578 1 55.22 4 ARG B O 1
ATOM 2852 N N . ALA B 1 5 ? -5.266 38.625 25.828 1 60.59 5 ALA B N 1
ATOM 2853 C CA . ALA B 1 5 ? -6.34 37.656 25.578 1 60.59 5 ALA B CA 1
ATOM 2854 C C . ALA B 1 5 ? -6.277 37.125 24.156 1 60.59 5 ALA B C 1
ATOM 2856 O O . ALA B 1 5 ? -6.488 35.938 23.938 1 60.59 5 ALA B O 1
ATOM 2857 N N . GLU B 1 6 ? -5.898 37.969 23.266 1 65.94 6 GLU B N 1
ATOM 2858 C CA . GLU B 1 6 ? -5.762 37.531 21.875 1 65.94 6 GLU B CA 1
ATOM 2859 C C . GLU B 1 6 ? -4.566 36.594 21.703 1 65.94 6 GLU B C 1
ATOM 2861 O O . GLU B 1 6 ? -4.629 35.656 20.922 1 65.94 6 GLU B O 1
ATOM 2866 N N . SER B 1 7 ? -3.57 36.875 22.531 1 66.25 7 SER B N 1
ATOM 2867 C CA . SER B 1 7 ? -2.373 36.062 22.469 1 66.25 7 SER B CA 1
ATOM 2868 C C . SER B 1 7 ? -2.635 34.656 23.031 1 66.25 7 SER B C 1
ATOM 2870 O O . SER B 1 7 ? -2.188 33.656 22.453 1 66.25 7 SER B O 1
ATOM 2872 N N . ILE B 1 8 ? -3.359 34.656 24.141 1 60.97 8 ILE B N 1
ATOM 2873 C CA . ILE B 1 8 ? -3.676 33.375 24.781 1 60.97 8 ILE B CA 1
ATOM 2874 C C . ILE B 1 8 ? -4.582 32.562 23.859 1 60.97 8 ILE B C 1
ATOM 2876 O O . ILE B 1 8 ? -4.387 31.359 23.719 1 60.97 8 ILE B O 1
ATOM 2880 N N . ARG B 1 9 ? -5.477 33.25 23.219 1 70.75 9 ARG B N 1
ATOM 2881 C CA . ARG B 1 9 ? -6.379 32.562 22.297 1 70.75 9 ARG B CA 1
ATOM 2882 C C . ARG B 1 9 ? -5.621 32 21.109 1 70.75 9 ARG B C 1
ATOM 2884 O O . ARG B 1 9 ? -5.883 30.875 20.688 1 70.75 9 ARG B O 1
ATOM 2891 N N . SER B 1 10 ? -4.688 32.781 20.75 1 75.19 10 SER B N 1
ATOM 2892 C CA . SER B 1 10 ? -3.891 32.344 19.609 1 75.19 10 SER B CA 1
ATOM 2893 C C . SER B 1 10 ? -3.049 31.125 19.969 1 75.19 10 SER B C 1
ATOM 2895 O O . SER B 1 10 ? -2.971 30.172 19.188 1 75.19 10 SER B O 1
ATOM 2897 N N . ALA B 1 11 ? -2.605 31.156 21.234 1 77.06 11 ALA B N 1
ATOM 2898 C CA . ALA B 1 11 ? -1.792 30.031 21.688 1 77.06 11 ALA B CA 1
ATOM 2899 C C . ALA B 1 11 ? -2.637 28.781 21.844 1 77.06 11 ALA B C 1
ATOM 2901 O O . ALA B 1 11 ? -2.188 27.672 21.531 1 77.06 11 ALA B O 1
ATOM 2902 N N . ALA B 1 12 ? -3.816 29.016 22.359 1 82.69 12 ALA B N 1
ATOM 2903 C CA . ALA B 1 12 ? -4.719 27.875 22.547 1 82.69 12 ALA B CA 1
ATOM 2904 C C . ALA B 1 12 ? -5.105 27.266 21.203 1 82.69 12 ALA B C 1
ATOM 2906 O O . ALA B 1 12 ? -5.125 26.031 21.062 1 82.69 12 ALA B O 1
ATOM 2907 N N . LEU B 1 13 ? -5.367 28.109 20.281 1 85.12 13 LEU B N 1
ATOM 2908 C CA . LEU B 1 13 ? -5.734 27.641 18.953 1 85.12 13 LEU B CA 1
ATOM 2909 C C . LEU B 1 13 ? -4.574 26.875 18.312 1 85.12 13 LEU B C 1
ATOM 2911 O O . LEU B 1 13 ? -4.781 25.828 17.688 1 85.12 13 LEU B O 1
ATOM 2915 N N . ASP B 1 14 ? -3.404 27.359 18.609 1 78.88 14 ASP B N 1
ATOM 2916 C CA . ASP B 1 14 ? -2.221 26.703 18.047 1 78.88 14 ASP B CA 1
ATOM 2917 C C . ASP B 1 14 ? -2.033 25.312 18.625 1 78.88 14 ASP B C 1
ATOM 2919 O O . ASP B 1 14 ? -1.674 24.375 17.906 1 78.88 14 ASP B O 1
ATOM 2923 N N . ALA B 1 15 ? -2.316 25.25 19.844 1 84 15 ALA B N 1
ATOM 2924 C CA . ALA B 1 15 ? -2.184 23.953 20.5 1 84 15 ALA B CA 1
ATOM 2925 C C . ALA B 1 15 ? -3.197 22.953 19.969 1 84 15 ALA B C 1
ATOM 2927 O O . ALA B 1 15 ? -2.875 21.781 19.766 1 84 15 ALA B O 1
ATOM 2928 N N . VAL B 1 16 ? -4.371 23.422 19.703 1 90.5 16 VAL B N 1
ATOM 2929 C CA . VAL B 1 16 ? -5.41 22.562 19.156 1 90.5 16 VAL B CA 1
ATOM 2930 C C . VAL B 1 16 ? -5.039 22.109 17.75 1 90.5 16 VAL B C 1
ATOM 2932 O O . VAL B 1 16 ? -5.219 20.953 17.391 1 90.5 16 VAL B O 1
ATOM 2935 N N . ILE B 1 17 ? -4.52 23.031 17.016 1 85.38 17 ILE B N 1
ATOM 2936 C CA . ILE B 1 17 ? -4.109 22.719 15.648 1 85.38 17 ILE B CA 1
ATOM 2937 C C . ILE B 1 17 ? -3.035 21.641 15.656 1 85.38 17 ILE B C 1
ATOM 2939 O O . ILE B 1 17 ? -3.084 20.703 14.867 1 85.38 17 ILE B O 1
ATOM 2943 N N . GLU B 1 18 ? -2.16 21.734 16.594 1 80.75 18 GLU B N 1
ATOM 2944 C CA . GLU B 1 18 ? -1.121 20.719 16.719 1 80.75 18 GLU B CA 1
ATOM 2945 C C . GLU B 1 18 ? -1.724 19.344 17.031 1 80.75 18 GLU B C 1
ATOM 2947 O O . GLU B 1 18 ? -1.335 18.344 16.438 1 80.75 18 GLU B O 1
ATOM 2952 N N . ASP B 1 19 ? -2.646 19.359 17.891 1 88.56 19 ASP B N 1
ATOM 2953 C CA . ASP B 1 19 ? -3.289 18.109 18.281 1 88.56 19 ASP B CA 1
ATOM 2954 C C . ASP B 1 19 ? -4.078 17.5 17.125 1 88.56 19 ASP B C 1
ATOM 2956 O O . ASP B 1 19 ? -4.145 16.281 16.984 1 88.56 19 ASP B O 1
ATOM 2960 N N . ILE B 1 20 ? -4.648 18.359 16.328 1 90.88 20 ILE B N 1
ATOM 2961 C CA . ILE B 1 20 ? -5.441 17.922 15.188 1 90.88 20 ILE B CA 1
ATOM 2962 C C . ILE B 1 20 ? -4.555 17.156 14.203 1 90.88 20 ILE B C 1
ATOM 2964 O O . ILE B 1 20 ? -4.883 16.031 13.805 1 90.88 20 ILE B O 1
ATOM 2968 N N . TYR B 1 21 ? -3.5 17.688 13.883 1 83.19 21 TYR B N 1
ATOM 2969 C CA . TYR B 1 21 ? -2.633 17.047 12.898 1 83.19 21 TYR B CA 1
ATOM 2970 C C . TYR B 1 21 ? -1.934 15.836 13.5 1 83.19 21 TYR B C 1
ATOM 2972 O O . TYR B 1 21 ? -1.684 14.852 12.805 1 83.19 21 TYR B O 1
ATOM 2980 N N . ALA B 1 22 ? -1.642 15.891 14.805 1 82.5 22 ALA B N 1
ATOM 2981 C CA . ALA B 1 22 ? -1.096 14.711 15.461 1 82.5 22 ALA B CA 1
ATOM 2982 C C . ALA B 1 22 ? -2.084 13.547 15.398 1 82.5 22 ALA B C 1
ATOM 2984 O O . ALA B 1 22 ? -1.691 12.398 15.172 1 82.5 22 ALA B O 1
ATOM 2985 N N . ALA B 1 23 ? -3.297 13.852 15.57 1 87 23 ALA B N 1
ATOM 2986 C CA . ALA B 1 23 ? -4.332 12.828 15.477 1 87 23 ALA B CA 1
ATOM 2987 C C . ALA B 1 23 ? -4.434 12.281 14.055 1 87 23 ALA B C 1
ATOM 2989 O O . ALA B 1 23 ? -4.527 11.062 13.859 1 87 23 ALA B O 1
ATOM 2990 N N . GLY B 1 24 ? -4.395 13.172 13.125 1 82.88 24 GLY B N 1
ATOM 2991 C CA . GLY B 1 24 ? -4.449 12.75 11.734 1 82.88 24 GLY B CA 1
ATOM 2992 C C . GLY B 1 24 ? -3.305 11.836 11.336 1 82.88 24 GLY B C 1
ATOM 2993 O O . GLY B 1 24 ? -3.459 10.984 10.461 1 82.88 24 GLY B O 1
ATOM 2994 N N . LEU B 1 25 ? -2.199 12 12.078 1 75.31 25 LEU B N 1
ATOM 2995 C CA . LEU B 1 25 ? -1.003 11.211 11.789 1 75.31 25 LEU B CA 1
ATOM 2996 C C . LEU B 1 25 ? -0.983 9.93 12.609 1 75.31 25 LEU B C 1
ATOM 2998 O O . LEU B 1 25 ? -0.061 9.117 12.484 1 75.31 25 LEU B O 1
ATOM 3002 N N . GLY B 1 26 ? -1.99 9.836 13.438 1 77.69 26 GLY B N 1
ATOM 3003 C CA . GLY B 1 26 ? -2.08 8.633 14.25 1 77.69 26 GLY B CA 1
ATOM 3004 C C . GLY B 1 26 ? -1.285 8.719 15.539 1 77.69 26 GLY B C 1
ATOM 3005 O O . GLY B 1 26 ? -1.027 7.699 16.188 1 77.69 26 GLY B O 1
ATOM 3006 N N . GLY B 1 27 ? -0.811 9.883 15.867 1 76 27 GLY B N 1
ATOM 3007 C CA . GLY B 1 27 ? -0.053 10.062 17.094 1 76 27 GLY B CA 1
ATOM 3008 C C . GLY B 1 27 ? -0.881 9.844 18.344 1 76 27 GLY B C 1
ATOM 3009 O O . GLY B 1 27 ? -0.361 9.398 19.375 1 76 27 GLY B O 1
ATOM 3010 N N . HIS B 1 28 ? -2.072 10.289 18.219 1 82.56 28 HIS B N 1
ATOM 3011 C CA . HIS B 1 28 ? -3.061 10.023 19.266 1 82.56 28 HIS B CA 1
ATOM 3012 C C . HIS B 1 28 ? -4.473 10 18.688 1 82.56 28 HIS B C 1
ATOM 3014 O O . HIS B 1 28 ? -4.672 10.273 17.5 1 82.56 28 HIS B O 1
ATOM 3020 N N . GLY B 1 29 ? -5.34 9.602 19.531 1 88.25 29 GLY B N 1
ATOM 3021 C CA . GLY B 1 29 ? -6.723 9.547 19.094 1 88.25 29 GLY B CA 1
ATOM 3022 C C . GLY B 1 29 ? -7.352 10.914 18.922 1 88.25 29 GLY B C 1
ATOM 3023 O O . GLY B 1 29 ? -6.855 11.906 19.469 1 88.25 29 GLY B O 1
ATOM 3024 N N . TRP B 1 30 ? -8.344 10.977 18.156 1 92.94 30 TRP B N 1
ATOM 3025 C CA . TRP B 1 30 ? -9.047 12.219 17.891 1 92.94 30 TRP B CA 1
ATOM 3026 C C . TRP B 1 30 ? -9.703 12.773 19.141 1 92.94 30 TRP B C 1
ATOM 3028 O O . TRP B 1 30 ? -10.109 13.938 19.188 1 92.94 30 TRP B O 1
ATOM 3038 N N . ASP B 1 31 ? -9.836 11.992 20.156 1 92.38 31 ASP B N 1
ATOM 3039 C CA . ASP B 1 31 ? -10.422 12.43 21.422 1 92.38 31 ASP B CA 1
ATOM 3040 C C . ASP B 1 31 ? -9.625 13.578 22.031 1 92.38 31 ASP B C 1
ATOM 3042 O O . ASP B 1 31 ? -10.203 14.484 22.641 1 92.38 31 ASP B O 1
ATOM 3046 N N . VAL B 1 32 ? -8.438 13.648 21.766 1 93.19 32 VAL B N 1
ATOM 3047 C CA . VAL B 1 32 ? -7.559 14.648 22.359 1 93.19 32 VAL B CA 1
ATOM 3048 C C . VAL B 1 32 ? -7.875 16.031 21.781 1 93.19 32 VAL B C 1
ATOM 3050 O O . VAL B 1 32 ? -8.258 16.938 22.516 1 93.19 32 VAL B O 1
ATOM 3053 N N . PRO B 1 33 ? -7.77 16.172 20.469 1 94.69 33 PRO B N 1
ATOM 3054 C CA . PRO B 1 33 ? -8.117 17.5 19.953 1 94.69 33 PRO B CA 1
ATOM 3055 C C . PRO B 1 33 ? -9.594 17.844 20.156 1 94.69 33 PRO B C 1
ATOM 3057 O O . PRO B 1 33 ? -9.938 19.016 20.344 1 94.69 33 PRO B O 1
ATOM 3060 N N . LEU B 1 34 ? -10.477 16.922 20.172 1 95.56 34 LEU B N 1
ATOM 3061 C CA . LEU B 1 34 ? -11.891 17.203 20.359 1 95.56 34 LEU B CA 1
ATOM 3062 C C . LEU B 1 34 ? -12.164 17.703 21.766 1 95.56 34 LEU B C 1
ATOM 3064 O O . LEU B 1 34 ? -13.008 18.578 21.969 1 95.56 34 LEU B O 1
ATOM 3068 N N . GLN B 1 35 ? -11.453 17.141 22.75 1 95.19 35 GLN B N 1
ATOM 3069 C CA . GLN B 1 35 ? -11.57 17.609 24.109 1 95.19 35 GLN B CA 1
ATOM 3070 C C . GLN B 1 35 ? -11.125 19.062 24.234 1 95.19 35 GLN B C 1
ATOM 3072 O O . GLN B 1 35 ? -11.766 19.875 24.906 1 95.19 35 GLN B O 1
ATOM 3077 N N . ARG B 1 36 ? -10.141 19.375 23.547 1 94.44 36 ARG B N 1
ATOM 3078 C CA . ARG B 1 36 ? -9.641 20.75 23.594 1 94.44 36 ARG B CA 1
ATOM 3079 C C . ARG B 1 36 ? -10.586 21.703 22.875 1 94.44 36 ARG B C 1
ATOM 3081 O O . ARG B 1 36 ? -10.805 22.828 23.328 1 94.44 36 ARG B O 1
ATOM 3088 N N . ILE B 1 37 ? -11.094 21.25 21.766 1 94.88 37 ILE B N 1
ATOM 3089 C CA . ILE B 1 37 ? -12.07 22.062 21.047 1 94.88 37 ILE B CA 1
ATOM 3090 C C . ILE B 1 37 ? -13.289 22.297 21.938 1 94.88 37 ILE B C 1
ATOM 3092 O O . ILE B 1 37 ? -13.781 23.422 22.047 1 94.88 37 ILE B O 1
ATOM 3096 N N . ARG B 1 38 ? -13.727 21.297 22.562 1 94.81 38 ARG B N 1
ATOM 3097 C CA . ARG B 1 38 ? -14.875 21.375 23.469 1 94.81 38 ARG B CA 1
ATOM 3098 C C . ARG B 1 38 ? -14.641 22.438 24.547 1 94.81 38 ARG B C 1
ATOM 3100 O O . ARG B 1 38 ? -15.516 23.266 24.812 1 94.81 38 ARG B O 1
ATOM 3107 N N . GLN B 1 39 ? -13.461 22.391 25.125 1 92.69 39 GLN B N 1
ATOM 3108 C CA . GLN B 1 39 ? -13.109 23.344 26.188 1 92.69 39 GLN B CA 1
ATOM 3109 C C . GLN B 1 39 ? -12.992 24.75 25.641 1 92.69 39 GLN B C 1
ATOM 3111 O O . GLN B 1 39 ? -13.445 25.703 26.281 1 92.69 39 GLN B O 1
ATOM 3116 N N . LEU B 1 40 ? -12.469 24.797 24.516 1 91.88 40 LEU B N 1
ATOM 3117 C CA . LEU B 1 40 ? -12.266 26.109 23.891 1 91.88 40 LEU B CA 1
ATOM 3118 C C . LEU B 1 40 ? -13.594 26.781 23.594 1 91.88 40 LEU B C 1
ATOM 3120 O O . LEU B 1 40 ? -13.719 28 23.766 1 91.88 40 LEU B O 1
ATOM 3124 N N . VAL B 1 41 ? -14.609 26.047 23.203 1 92.12 41 VAL B N 1
ATOM 3125 C CA . VAL B 1 41 ? -15.875 26.656 22.797 1 92.12 41 VAL B CA 1
ATOM 3126 C C . VAL B 1 41 ? -16.922 26.438 23.891 1 92.12 41 VAL B C 1
ATOM 3128 O O . VAL B 1 41 ? -18.094 26.766 23.703 1 92.12 41 VAL B O 1
ATOM 3131 N N . ASP B 1 42 ? -16.531 25.859 24.938 1 91.12 42 ASP B N 1
ATOM 3132 C CA . ASP B 1 42 ? -17.344 25.672 26.141 1 91.12 42 ASP B CA 1
ATOM 3133 C C . ASP B 1 42 ? -18.656 24.953 25.797 1 91.12 42 ASP B C 1
ATOM 3135 O O . ASP B 1 42 ? -19.734 25.469 26.062 1 91.12 42 ASP B O 1
ATOM 3139 N N . ARG B 1 43 ? -18.516 23.797 25.281 1 92.56 43 ARG B N 1
ATOM 3140 C CA . ARG B 1 43 ? -19.656 22.938 24.969 1 92.56 43 ARG B CA 1
ATOM 3141 C C . ARG B 1 43 ? -19.609 21.641 25.781 1 92.56 43 ARG B C 1
ATOM 3143 O O . ARG B 1 43 ? -18.547 21.281 26.312 1 92.56 43 ARG B O 1
ATOM 3150 N N . ARG B 1 44 ? -20.672 21.062 25.953 1 92.62 44 ARG B N 1
ATOM 3151 C CA . ARG B 1 44 ? -20.766 19.859 26.781 1 92.62 44 ARG B CA 1
ATOM 3152 C C . ARG B 1 44 ? -20.281 18.625 26 1 92.62 44 ARG B C 1
ATOM 3154 O O . ARG B 1 44 ? -19.734 17.688 26.594 1 92.62 44 ARG B O 1
ATOM 3161 N N . LEU B 1 45 ? -20.562 18.672 24.672 1 93.69 45 LEU B N 1
ATOM 3162 C CA . LEU B 1 45 ? -20.234 17.5 23.859 1 93.69 45 LEU B CA 1
ATOM 3163 C C . LEU B 1 45 ? -19.812 17.922 22.469 1 93.69 45 LEU B C 1
ATOM 3165 O O . LEU B 1 45 ? -20.438 18.797 21.859 1 93.69 45 LEU B O 1
ATOM 3169 N N . VAL B 1 46 ? -18.766 17.312 21.984 1 95.06 46 VAL B N 1
ATOM 3170 C CA . VAL B 1 46 ? -18.312 17.453 20.609 1 95.06 46 VAL B CA 1
ATOM 3171 C C . VAL B 1 46 ? -18.141 16.078 19.984 1 95.06 46 VAL B C 1
ATOM 3173 O O . VAL B 1 46 ? -17.562 15.18 20.594 1 95.06 46 VAL B O 1
ATOM 3176 N N . VAL B 1 47 ? -18.688 15.867 18.812 1 92.31 47 VAL B N 1
ATOM 3177 C CA . VAL B 1 47 ? -18.594 14.586 18.125 1 92.31 47 VAL B CA 1
ATOM 3178 C C . VAL B 1 47 ? -18.031 14.797 16.719 1 92.31 47 VAL B C 1
ATOM 3180 O O . VAL B 1 47 ? -18.453 15.703 16 1 92.31 47 VAL B O 1
ATOM 3183 N N . LEU B 1 48 ? -17.031 14.055 16.422 1 92.62 48 LEU B N 1
ATOM 3184 C CA . LEU B 1 48 ? -16.469 14 15.07 1 92.62 48 LEU B CA 1
ATOM 3185 C C . LEU B 1 48 ? -16.812 12.688 14.391 1 92.62 48 LEU B C 1
ATOM 3187 O O . LEU B 1 48 ? -16.531 11.609 14.922 1 92.62 48 LEU B O 1
ATOM 3191 N N . MET B 1 49 ? -17.406 12.734 13.25 1 85 49 MET B N 1
ATOM 3192 C CA . MET B 1 49 ? -17.75 11.539 12.492 1 85 49 MET B CA 1
ATOM 3193 C C . MET B 1 49 ? -17.266 11.648 11.047 1 85 49 MET B C 1
ATOM 3195 O O . MET B 1 49 ? -17.531 12.648 10.375 1 85 49 MET B O 1
ATOM 3199 N N . ALA B 1 50 ? -16.453 10.758 10.641 1 82.81 50 ALA B N 1
ATOM 3200 C CA . ALA B 1 50 ? -16.047 10.602 9.25 1 82.81 50 ALA B CA 1
ATOM 3201 C C . ALA B 1 50 ? -16.578 9.289 8.672 1 82.81 50 ALA B C 1
ATOM 3203 O O . ALA B 1 50 ? -16.422 8.227 9.281 1 82.81 50 ALA B O 1
ATOM 3204 N N . LEU B 1 51 ? -17.266 9.344 7.598 1 73 51 LEU B N 1
ATOM 3205 C CA . LEU B 1 51 ? -17.922 8.188 7 1 73 51 LEU B CA 1
ATOM 3206 C C . LEU B 1 51 ? -17.312 7.855 5.645 1 73 51 LEU B C 1
ATOM 3208 O O . LEU B 1 51 ? -16.938 8.758 4.887 1 73 51 LEU B O 1
ATOM 3212 N N . ASP B 1 52 ? -16.938 6.574 5.496 1 64.19 52 ASP B N 1
ATOM 3213 C CA . ASP B 1 52 ? -16.609 6.043 4.172 1 64.19 52 ASP B CA 1
ATOM 3214 C C . ASP B 1 52 ? -17.875 5.582 3.443 1 64.19 52 ASP B C 1
ATOM 3216 O O . ASP B 1 52 ? -18.578 4.691 3.92 1 64.19 52 ASP B O 1
ATOM 3220 N N . SER B 1 53 ? -18.234 6.289 2.43 1 58.19 53 SER B N 1
ATOM 3221 C CA . SER B 1 53 ? -19.5 6.012 1.742 1 58.19 53 SER B CA 1
ATOM 3222 C C . SER B 1 53 ? -19.531 4.578 1.223 1 58.19 53 SER B C 1
ATOM 3224 O O . SER B 1 53 ? -20.609 4.02 1.009 1 58.19 53 SER B O 1
ATOM 3226 N N . SER B 1 54 ? -18.312 4.051 0.982 1 53.5 54 SER B N 1
ATOM 3227 C CA . SER B 1 54 ? -18.297 2.695 0.436 1 53.5 54 SER B CA 1
ATOM 3228 C C . SER B 1 54 ? -18.703 1.67 1.49 1 53.5 54 SER B C 1
ATOM 3230 O O . SER B 1 54 ? -19.266 0.624 1.162 1 53.5 54 SER B O 1
ATOM 3232 N N . SER B 1 55 ? -18.422 1.845 2.719 1 52.66 55 SER B N 1
ATOM 3233 C CA . SER B 1 55 ? -18.703 0.855 3.754 1 52.66 55 SER B CA 1
ATOM 3234 C C . SER B 1 55 ? -19.781 1.346 4.707 1 52.66 55 SER B C 1
ATOM 3236 O O . SER B 1 55 ? -20.391 0.551 5.438 1 52.66 55 SER B O 1
ATOM 3238 N N . LEU B 1 56 ? -20.344 2.492 4.617 1 52.78 56 LEU B N 1
ATOM 3239 C CA . LEU B 1 56 ? -21.234 3.189 5.535 1 52.78 56 LEU B CA 1
ATOM 3240 C C . LEU B 1 56 ? -20.703 3.127 6.965 1 52.78 56 LEU B C 1
ATOM 3242 O O . LEU B 1 56 ? -21.438 3.412 7.914 1 52.78 56 LEU B O 1
ATOM 3246 N N . ARG B 1 57 ? -19.484 2.479 7.102 1 57.78 57 ARG B N 1
ATOM 3247 C CA . ARG B 1 57 ? -18.922 2.516 8.445 1 57.78 57 ARG B CA 1
ATOM 3248 C C . ARG B 1 57 ? -18.031 3.734 8.625 1 57.78 57 ARG B C 1
ATOM 3250 O O . ARG B 1 57 ? -17.25 4.078 7.734 1 57.78 57 ARG B O 1
ATOM 3257 N N . PRO B 1 58 ? -18.25 4.277 9.797 1 64.12 58 PRO B N 1
ATOM 3258 C CA . PRO B 1 58 ? -17.422 5.469 10.016 1 64.12 58 PRO B CA 1
ATOM 3259 C C . PRO B 1 58 ? -15.953 5.137 10.211 1 64.12 58 PRO B C 1
ATOM 3261 O O . PRO B 1 58 ? -15.617 4.16 10.891 1 64.12 58 PRO B O 1
ATOM 3264 N N . SER B 1 59 ? -15.078 5.777 9.484 1 68.94 59 SER B N 1
ATOM 3265 C CA . SER B 1 59 ? -13.633 5.672 9.695 1 68.94 59 SER B CA 1
ATOM 3266 C C . SER B 1 59 ? -13.211 6.383 10.977 1 68.94 59 SER B C 1
ATOM 3268 O O . SER B 1 59 ? -12.188 6.039 11.57 1 68.94 59 SER B O 1
ATOM 3270 N N . VAL B 1 60 ? -14.047 7.312 11.336 1 75.19 60 VAL B N 1
ATOM 3271 C CA . VAL B 1 60 ? -13.844 8.039 12.578 1 75.19 60 VAL B CA 1
ATOM 3272 C C . VAL B 1 60 ? -15.195 8.297 13.258 1 75.19 60 VAL B C 1
ATOM 3274 O O . VAL B 1 60 ? -16.141 8.734 12.609 1 75.19 60 VAL B O 1
ATOM 3277 N N . ASN B 1 61 ? -15.352 7.883 14.445 1 82.56 61 ASN B N 1
ATOM 3278 C CA . ASN B 1 61 ? -16.484 8.172 15.312 1 82.56 61 ASN B CA 1
ATOM 3279 C C . ASN B 1 61 ? -16.047 8.375 16.766 1 82.56 61 ASN B C 1
ATOM 3281 O O . ASN B 1 61 ? -15.977 7.418 17.531 1 82.56 61 ASN B O 1
ATOM 3285 N N . VAL B 1 62 ? -15.805 9.633 17.031 1 90.38 62 VAL B N 1
ATOM 3286 C CA . VAL B 1 62 ? -15.227 9.938 18.344 1 90.38 62 VAL B CA 1
ATOM 3287 C C . VAL B 1 62 ? -16.031 11.055 19 1 90.38 62 VAL B C 1
ATOM 3289 O O . VAL B 1 62 ? -16.406 12.031 18.359 1 90.38 62 VAL B O 1
ATOM 3292 N N . ALA B 1 63 ? -16.312 10.875 20.266 1 92.19 63 ALA B N 1
ATOM 3293 C CA . ALA B 1 63 ? -17.016 11.859 21.062 1 92.19 63 ALA B CA 1
ATOM 3294 C C . ALA B 1 63 ? -16.156 12.32 22.25 1 92.19 63 ALA B C 1
ATOM 3296 O O . ALA B 1 63 ? -15.438 11.523 22.844 1 92.19 63 ALA B O 1
ATOM 3297 N N . ALA B 1 64 ? -16.203 13.578 22.484 1 94.25 64 ALA B N 1
ATOM 3298 C CA . ALA B 1 64 ? -15.555 14.156 23.672 1 94.25 64 ALA B CA 1
ATOM 3299 C C . ALA B 1 64 ? -16.562 14.914 24.531 1 94.25 64 ALA B C 1
ATOM 3301 O O . ALA B 1 64 ? -17.172 15.891 24.078 1 94.25 64 ALA B O 1
ATOM 3302 N N . GLY B 1 65 ? -16.766 14.461 25.75 1 93.19 65 GLY B N 1
ATOM 3303 C CA . GLY B 1 65 ? -17.672 15.086 26.688 1 93.19 65 GLY B CA 1
ATOM 3304 C C . GLY B 1 65 ? -17.031 15.398 28.031 1 93.19 65 GLY B C 1
ATOM 3305 O O . GLY B 1 65 ? -15.812 15.344 28.172 1 93.19 65 GLY B O 1
ATOM 3306 N N . ASP B 1 66 ? -17.812 15.93 28.984 1 83.88 66 ASP B N 1
ATOM 3307 C CA . ASP B 1 66 ? -17.344 16.344 30.297 1 83.88 66 ASP B CA 1
ATOM 3308 C C . ASP B 1 66 ? -16.828 15.156 31.109 1 83.88 66 ASP B C 1
ATOM 3310 O O . ASP B 1 66 ? -15.859 15.281 31.859 1 83.88 66 ASP B O 1
ATOM 3314 N N . ASP B 1 67 ? -17.5 14.016 30.859 1 87.75 67 ASP B N 1
ATOM 3315 C CA . ASP B 1 67 ? -17.234 12.781 31.609 1 87.75 67 ASP B CA 1
ATOM 3316 C C . ASP B 1 67 ? -17.141 11.586 30.672 1 87.75 67 ASP B C 1
ATOM 3318 O O . ASP B 1 67 ? -18.031 11.359 29.844 1 87.75 67 ASP B O 1
ATOM 3322 N N . GLU B 1 68 ? -16.031 10.867 30.922 1 87.56 68 GLU B N 1
ATOM 3323 C CA . GLU B 1 68 ? -15.766 9.75 30.016 1 87.56 68 GLU B CA 1
ATOM 3324 C C . GLU B 1 68 ? -16.891 8.719 30.078 1 87.56 68 GLU B C 1
ATOM 3326 O O . GLU B 1 68 ? -17.312 8.195 29.047 1 87.56 68 GLU B O 1
ATOM 3331 N N . ALA B 1 69 ? -17.297 8.43 31.297 1 89.5 69 ALA B N 1
ATOM 3332 C CA . ALA B 1 69 ? -18.375 7.445 31.469 1 89.5 69 ALA B CA 1
ATOM 3333 C C . ALA B 1 69 ? -19.672 7.938 30.828 1 89.5 69 ALA B C 1
ATOM 3335 O O . ALA B 1 69 ? -20.359 7.18 30.156 1 89.5 69 ALA B O 1
ATOM 3336 N N . TRP B 1 70 ? -19.938 9.188 31.109 1 90.88 70 TRP B N 1
ATOM 3337 C CA . TRP B 1 70 ? -21.109 9.82 30.516 1 90.88 70 TRP B CA 1
ATOM 3338 C C . TRP B 1 70 ? -21.031 9.805 29 1 90.88 70 TRP B C 1
ATOM 3340 O O . TRP B 1 70 ? -22.016 9.445 28.328 1 90.88 70 TRP B O 1
ATOM 3350 N N . THR B 1 71 ? -19.922 10.102 28.469 1 92 71 THR B N 1
ATOM 3351 C CA . THR B 1 71 ? -19.719 10.172 27.031 1 92 71 THR B CA 1
ATOM 3352 C C . THR B 1 71 ? -19.906 8.789 26.391 1 92 71 THR B C 1
ATOM 3354 O O . THR B 1 71 ? -20.516 8.664 25.344 1 92 71 THR B O 1
ATOM 3357 N N . ALA B 1 72 ? -19.406 7.805 27.031 1 90.25 72 ALA B N 1
ATOM 3358 C CA . ALA B 1 72 ? -19.531 6.438 26.547 1 90.25 72 ALA B CA 1
ATOM 3359 C C . ALA B 1 72 ? -20.984 6 26.516 1 90.25 72 ALA B C 1
ATOM 3361 O O . ALA B 1 72 ? -21.438 5.375 25.547 1 90.25 72 ALA B O 1
ATOM 3362 N N . THR B 1 73 ? -21.672 6.348 27.578 1 87.44 73 THR B N 1
ATOM 3363 C CA . THR B 1 73 ? -23.094 6.016 27.656 1 87.44 73 THR B CA 1
ATOM 3364 C C . THR B 1 73 ? -23.875 6.719 26.547 1 87.44 73 THR B C 1
ATOM 3366 O O . THR B 1 73 ? -24.75 6.117 25.922 1 87.44 73 THR B O 1
ATOM 3369 N N . PHE B 1 74 ? -23.531 7.895 26.312 1 88.12 74 PHE B N 1
ATOM 3370 C CA . PHE B 1 74 ? -24.172 8.672 25.25 1 88.12 74 PHE B CA 1
ATOM 3371 C C . PHE B 1 74 ? -23.953 8.023 23.891 1 88.12 74 PHE B C 1
ATOM 3373 O O . PHE B 1 74 ? -24.891 7.828 23.125 1 88.12 74 PHE B O 1
ATOM 3380 N N . GLN B 1 75 ? -22.719 7.676 23.578 1 87.38 75 GLN B N 1
ATOM 3381 C CA . GLN B 1 75 ? -22.359 7.098 22.281 1 87.38 75 GLN B CA 1
ATOM 3382 C C . GLN B 1 75 ? -23.047 5.754 22.078 1 87.38 75 GLN B C 1
ATOM 3384 O O . GLN B 1 75 ? -23.516 5.465 20.969 1 87.38 75 GLN B O 1
ATOM 3389 N N . GLN B 1 76 ? -23.078 5.047 23.109 1 85.94 76 GLN B N 1
ATOM 3390 C CA . GLN B 1 76 ? -23.75 3.746 23.016 1 85.94 76 GLN B CA 1
ATOM 3391 C C . GLN B 1 76 ? -25.234 3.902 22.719 1 85.94 76 GLN B C 1
ATOM 3393 O O . GLN B 1 76 ? -25.781 3.193 21.859 1 85.94 76 GLN B O 1
ATOM 3398 N N . ALA B 1 77 ? -25.812 4.805 23.422 1 85.62 77 ALA B N 1
ATOM 3399 C CA . ALA B 1 77 ? -27.25 5.059 23.203 1 85.62 77 ALA B CA 1
ATOM 3400 C C . ALA B 1 77 ? -27.516 5.551 21.797 1 85.62 77 ALA B C 1
ATOM 3402 O O . ALA B 1 77 ? -28.469 5.113 21.141 1 85.62 77 ALA B O 1
ATOM 3403 N N . TYR B 1 78 ? -26.641 6.422 21.359 1 86.06 78 TYR B N 1
ATOM 3404 C CA . TYR B 1 78 ? -26.797 6.973 20.016 1 86.06 78 TYR B CA 1
ATOM 3405 C C . TYR B 1 78 ? -26.688 5.875 18.953 1 86.06 78 TYR B C 1
ATOM 3407 O O . TYR B 1 78 ? -27.547 5.75 18.094 1 86.06 78 TYR B O 1
ATOM 3415 N N . ASP B 1 79 ? -25.641 5.047 19.062 1 79.5 79 ASP B N 1
ATOM 3416 C CA . ASP B 1 79 ? -25.344 4.016 18.078 1 79.5 79 ASP B CA 1
ATOM 3417 C C . ASP B 1 79 ? -26.422 2.939 18.062 1 79.5 79 ASP B C 1
ATOM 3419 O O . ASP B 1 79 ? -26.75 2.387 17.016 1 79.5 79 ASP B O 1
ATOM 3423 N N . ALA B 1 80 ? -26.938 2.711 19.156 1 79.19 80 ALA B N 1
ATOM 3424 C CA . ALA B 1 80 ? -27.906 1.626 19.312 1 79.19 80 ALA B CA 1
ATOM 3425 C C . ALA B 1 80 ? -29.266 2.025 18.75 1 79.19 80 ALA B C 1
ATOM 3427 O O . ALA B 1 80 ? -29.938 1.215 18.109 1 79.19 80 ALA B O 1
ATOM 3428 N N . ALA B 1 81 ? -29.656 3.291 18.938 1 76.69 81 ALA B N 1
ATOM 3429 C CA . ALA B 1 81 ? -31.078 3.496 18.672 1 76.69 81 ALA B CA 1
ATOM 3430 C C . ALA B 1 81 ? -31.328 4.867 18.047 1 76.69 81 ALA B C 1
ATOM 3432 O O . ALA B 1 81 ? -32.25 5.031 17.25 1 76.69 81 ALA B O 1
ATOM 3433 N N . PHE B 1 82 ? -30.609 5.809 18.391 1 76.69 82 PHE B N 1
ATOM 3434 C CA . PHE B 1 82 ? -31.109 7.164 18.172 1 76.69 82 PHE B CA 1
ATOM 3435 C C . PHE B 1 82 ? -30.516 7.75 16.891 1 76.69 82 PHE B C 1
ATOM 3437 O O . PHE B 1 82 ? -30.953 8.805 16.422 1 76.69 82 PHE B O 1
ATOM 3444 N N . PHE B 1 83 ? -29.547 7.059 16.297 1 75.62 83 PHE B N 1
ATOM 3445 C CA . PHE B 1 83 ? -28.953 7.52 15.039 1 75.62 83 PHE B CA 1
ATOM 3446 C C . PHE B 1 83 ? -30.031 7.688 13.969 1 75.62 83 PHE B C 1
ATOM 3448 O O . PHE B 1 83 ? -30 8.641 13.188 1 75.62 83 PHE B O 1
ATOM 3455 N N . LYS B 1 84 ? -31 6.871 14 1 77.75 84 LYS B N 1
ATOM 3456 C CA . LYS B 1 84 ? -32.031 6.871 12.977 1 77.75 84 LYS B CA 1
ATOM 3457 C C . LYS B 1 84 ? -32.969 8.086 13.133 1 77.75 84 LYS B C 1
ATOM 3459 O O . LYS B 1 84 ? -33.562 8.539 12.164 1 77.75 84 LYS B O 1
ATOM 3464 N N . ASP B 1 85 ? -33.062 8.602 14.32 1 79.5 85 ASP B N 1
ATOM 3465 C CA . ASP B 1 85 ? -33.969 9.703 14.602 1 79.5 85 ASP B CA 1
ATOM 3466 C C . ASP B 1 85 ? -33.25 11.047 14.547 1 79.5 85 ASP B C 1
ATOM 3468 O O . ASP B 1 85 ? -33.875 12.094 14.75 1 79.5 85 ASP B O 1
ATOM 3472 N N . ASP B 1 86 ? -31.984 11 14.25 1 79.5 86 ASP B N 1
ATOM 3473 C CA . ASP B 1 86 ? -31.188 12.219 14.242 1 79.5 86 ASP B CA 1
ATOM 3474 C C . ASP B 1 86 ? -31.625 13.156 13.117 1 79.5 86 ASP B C 1
ATOM 3476 O O . ASP B 1 86 ? -31.5 12.812 11.938 1 79.5 86 ASP B O 1
ATOM 3480 N N . PRO B 1 87 ? -32.156 14.328 13.492 1 76.44 87 PRO B N 1
ATOM 3481 C CA . PRO B 1 87 ? -32.688 15.234 12.469 1 76.44 87 PRO B CA 1
ATOM 3482 C C . PRO B 1 87 ? -31.609 15.836 11.586 1 76.44 87 PRO B C 1
ATOM 3484 O O . PRO B 1 87 ? -31.906 16.422 10.539 1 76.44 87 PRO B O 1
ATOM 3487 N N . VAL B 1 88 ? -30.391 15.703 12 1 74.12 88 VAL B N 1
ATOM 3488 C CA . VAL B 1 88 ? -29.297 16.281 11.234 1 74.12 88 VAL B CA 1
ATOM 3489 C C . VAL B 1 88 ? -28.953 15.383 10.047 1 74.12 88 VAL B C 1
ATOM 3491 O O . VAL B 1 88 ? -28.531 15.867 9 1 74.12 88 VAL B O 1
ATOM 3494 N N . VAL B 1 89 ? -29.172 14.102 10.148 1 73.81 89 VAL B N 1
ATOM 3495 C CA . VAL B 1 89 ? -28.719 13.117 9.18 1 73.81 89 VAL B CA 1
ATOM 3496 C C . VAL B 1 89 ? -29.422 13.352 7.84 1 73.81 89 VAL B C 1
ATOM 3498 O O . VAL B 1 89 ? -28.781 13.422 6.793 1 73.81 89 VAL B O 1
ATOM 3501 N N . PRO B 1 90 ? -30.688 13.562 7.863 1 68.62 90 PRO B N 1
ATOM 3502 C CA . PRO B 1 90 ? -31.344 13.789 6.578 1 68.62 90 PRO B CA 1
ATOM 3503 C C . PRO B 1 90 ? -30.938 15.109 5.926 1 68.62 90 PRO B C 1
ATOM 3505 O O . PRO B 1 90 ? -31 15.234 4.703 1 68.62 90 PRO B O 1
ATOM 3508 N N . VAL B 1 91 ? -30.547 16.062 6.727 1 68.44 91 VAL B N 1
ATOM 3509 C CA . VAL B 1 91 ? -30.203 17.375 6.203 1 68.44 91 VAL B CA 1
ATOM 3510 C C . VAL B 1 91 ? -28.75 17.359 5.723 1 68.44 91 VAL B C 1
ATOM 3512 O O . VAL B 1 91 ? -28.375 18.141 4.836 1 68.44 91 VAL B O 1
ATOM 3515 N N . ALA B 1 92 ? -28 16.469 6.258 1 67.31 92 ALA B N 1
ATOM 3516 C CA . ALA B 1 92 ? -26.562 16.422 6.023 1 67.31 92 ALA B CA 1
ATOM 3517 C C . ALA B 1 92 ? -26.25 15.977 4.594 1 67.31 92 ALA B C 1
ATOM 3519 O O . ALA B 1 92 ? -25.203 16.328 4.043 1 67.31 92 ALA B O 1
ATOM 3520 N N . SER B 1 93 ? -27.141 15.305 3.916 1 63.25 93 SER B N 1
ATOM 3521 C CA . SER B 1 93 ? -26.844 14.719 2.613 1 63.25 93 SER B CA 1
ATOM 3522 C C . SER B 1 93 ? -26.672 15.797 1.548 1 63.25 93 SER B C 1
ATOM 3524 O O . SER B 1 93 ? -26.016 15.57 0.531 1 63.25 93 SER B O 1
ATOM 3526 N N . THR B 1 94 ? -27.172 16.984 1.803 1 64.56 94 THR B N 1
ATOM 3527 C CA . THR B 1 94 ? -27.125 17.984 0.748 1 64.56 94 THR B CA 1
ATOM 3528 C C . THR B 1 94 ? -26.188 19.125 1.123 1 64.56 94 THR B C 1
ATOM 3530 O O . THR B 1 94 ? -26.062 20.109 0.385 1 64.56 94 THR B O 1
ATOM 3533 N N . TRP B 1 95 ? -25.531 18.859 2.061 1 68.31 95 TRP B N 1
ATOM 3534 C CA . TRP B 1 95 ? -24.828 20.031 2.58 1 68.31 95 TRP B CA 1
ATOM 3535 C C . TRP B 1 95 ? -23.422 20.125 1.985 1 68.31 95 TRP B C 1
ATOM 3537 O O . TRP B 1 95 ? -22.797 19.109 1.679 1 68.31 95 TRP B O 1
ATOM 3547 N N . GLN B 1 96 ? -23.078 21.422 1.805 1 76.81 96 GLN B N 1
ATOM 3548 C CA . GLN B 1 96 ? -21.75 21.75 1.302 1 76.81 96 GLN B CA 1
ATOM 3549 C C . GLN B 1 96 ? -20.734 21.875 2.443 1 76.81 96 GLN B C 1
ATOM 3551 O O . GLN B 1 96 ? -21.109 22.25 3.562 1 76.81 96 GLN B O 1
ATOM 3556 N N . ALA B 1 97 ? -19.594 21.5 2.168 1 81.56 97 ALA B N 1
ATOM 3557 C CA . ALA B 1 97 ? -18.531 21.641 3.15 1 81.56 97 ALA B CA 1
ATOM 3558 C C . ALA B 1 97 ? -18.422 23.062 3.666 1 81.56 97 ALA B C 1
ATOM 3560 O O . ALA B 1 97 ? -18.547 24.031 2.896 1 81.56 97 ALA B O 1
ATOM 3561 N N . GLY B 1 98 ? -18.297 23.266 5.02 1 83.06 98 GLY B N 1
ATOM 3562 C CA . GLY B 1 98 ? -18.141 24.562 5.648 1 83.06 98 GLY B CA 1
ATOM 3563 C C . GLY B 1 98 ? -19.453 25.172 6.109 1 83.06 98 GLY B C 1
ATOM 3564 O O . GLY B 1 98 ? -19.469 26.188 6.801 1 83.06 98 GLY B O 1
ATOM 3565 N N . ARG B 1 99 ? -20.547 24.562 5.824 1 84.88 99 ARG B N 1
ATOM 3566 C CA . ARG B 1 99 ? -21.844 25.094 6.219 1 84.88 99 ARG B CA 1
ATOM 3567 C C . ARG B 1 99 ? -22.203 24.656 7.633 1 84.88 99 ARG B C 1
ATOM 3569 O O . ARG B 1 99 ? -21.969 23.5 8.016 1 84.88 99 ARG B O 1
ATOM 3576 N N . TRP B 1 100 ? -22.781 25.625 8.312 1 88.94 100 TRP B N 1
ATOM 3577 C CA . TRP B 1 100 ? -23.219 25.375 9.672 1 88.94 100 TRP B CA 1
ATOM 3578 C C . TRP B 1 100 ? -24.688 24.938 9.703 1 88.94 100 TRP B C 1
ATOM 3580 O O . TRP B 1 100 ? -25.5 25.469 8.945 1 88.94 100 TRP B O 1
ATOM 3590 N N . PHE B 1 101 ? -24.906 24.031 10.531 1 87.62 101 PHE B N 1
ATOM 3591 C CA . PHE B 1 101 ? -26.266 23.688 10.938 1 87.62 101 PHE B CA 1
ATOM 3592 C C . PHE B 1 101 ? -26.516 24.078 12.391 1 87.62 101 PHE B C 1
ATOM 3594 O O . PHE B 1 101 ? -25.734 23.734 13.281 1 87.62 101 PHE B O 1
ATOM 3601 N N . GLU B 1 102 ? -27.562 24.828 12.5 1 88.88 102 GLU B N 1
ATOM 3602 C CA . GLU B 1 102 ? -28.016 25.172 13.844 1 88.88 102 GLU B CA 1
ATOM 3603 C C . GLU B 1 102 ? -29.469 24.766 14.07 1 88.88 102 GLU B C 1
ATOM 3605 O O . GLU B 1 102 ? -30.375 25.25 13.391 1 88.88 102 GLU B O 1
ATOM 3610 N N . ASP B 1 103 ? -29.609 23.953 15.047 1 87.75 103 ASP B N 1
ATOM 3611 C CA . ASP B 1 103 ? -30.953 23.438 15.281 1 87.75 103 ASP B CA 1
ATOM 3612 C C . ASP B 1 103 ? -31.906 24.562 15.727 1 87.75 103 ASP B C 1
ATOM 3614 O O . ASP B 1 103 ? -33.094 24.531 15.398 1 87.75 103 ASP B O 1
ATOM 3618 N N . THR B 1 104 ? -31.344 25.578 16.375 1 84.38 104 THR B N 1
ATOM 3619 C CA . THR B 1 104 ? -32.156 26.688 16.875 1 84.38 104 THR B CA 1
ATOM 3620 C C . THR B 1 104 ? -32.656 27.562 15.719 1 84.38 104 THR B C 1
ATOM 3622 O O . THR B 1 104 ? -33.594 28.312 15.867 1 84.38 104 THR B O 1
ATOM 3625 N N . ARG B 1 105 ? -31.984 27.406 14.625 1 83.94 105 ARG B N 1
ATOM 3626 C CA . ARG B 1 105 ? -32.406 28.156 13.438 1 83.94 105 ARG B CA 1
ATOM 3627 C C . ARG B 1 105 ? -33.25 27.281 12.508 1 83.94 105 ARG B C 1
ATOM 3629 O O . ARG B 1 105 ? -34.125 27.781 11.812 1 83.94 105 ARG B O 1
ATOM 3636 N N . ALA B 1 106 ? -32.969 26.047 12.5 1 84.38 106 ALA B N 1
ATOM 3637 C CA . ALA B 1 106 ? -33.594 25.125 11.562 1 84.38 106 ALA B CA 1
ATOM 3638 C C . ALA B 1 106 ? -34.969 24.703 12.07 1 84.38 106 ALA B C 1
ATOM 3640 O O . ALA B 1 106 ? -35.875 24.422 11.273 1 84.38 106 ALA B O 1
ATOM 3641 N N . PHE B 1 107 ? -35.094 24.625 13.398 1 84.38 107 PHE B N 1
ATOM 3642 C CA . PHE B 1 107 ? -36.344 24.156 14 1 84.38 107 PHE B CA 1
ATOM 3643 C C . PHE B 1 107 ? -36.875 25.172 14.992 1 84.38 107 PHE B C 1
ATOM 3645 O O . PHE B 1 107 ? -36.125 25.844 15.695 1 84.38 107 PHE B O 1
ATOM 3652 N N . SER B 1 108 ? -38.219 25.25 15.047 1 86.62 108 SER B N 1
ATOM 3653 C CA . SER B 1 108 ? -38.844 26.078 16.062 1 86.62 108 SER B CA 1
ATOM 3654 C C . SER B 1 108 ? -38.688 25.453 17.453 1 86.62 108 SER B C 1
ATOM 3656 O O . SER B 1 108 ? -38.375 24.281 17.578 1 86.62 108 SER B O 1
ATOM 3658 N N . GLN B 1 109 ? -38.812 26.312 18.406 1 83.75 109 GLN B N 1
ATOM 3659 C CA . GLN B 1 109 ? -38.719 25.812 19.781 1 83.75 109 GLN B CA 1
ATOM 3660 C C . GLN B 1 109 ? -39.719 24.688 20.031 1 83.75 109 GLN B C 1
ATOM 3662 O O . GLN B 1 109 ? -39.406 23.703 20.688 1 83.75 109 GLN B O 1
ATOM 3667 N N . ARG B 1 110 ? -40.906 24.797 19.453 1 87.12 110 ARG B N 1
ATOM 3668 C CA . ARG B 1 110 ? -41.969 23.797 19.594 1 87.12 110 ARG B CA 1
ATOM 3669 C C . ARG B 1 110 ? -41.562 22.484 18.922 1 87.12 110 ARG B C 1
ATOM 3671 O O . ARG B 1 110 ? -41.75 21.406 19.5 1 87.12 110 ARG B O 1
ATOM 3678 N N . GLU B 1 111 ? -40.969 22.562 17.844 1 87 111 GLU B N 1
ATOM 3679 C CA . GLU B 1 111 ? -40.531 21.391 17.109 1 87 111 GLU B CA 1
ATOM 3680 C C . GLU B 1 111 ? -39.406 20.656 17.859 1 87 111 GLU B C 1
ATOM 3682 O O . GLU B 1 111 ? -39.406 19.422 17.938 1 87 111 GLU B O 1
ATOM 3687 N N . ARG B 1 112 ? -38.5 21.391 18.391 1 85.69 112 ARG B N 1
ATOM 3688 C CA . ARG B 1 112 ? -37.375 20.797 19.125 1 85.69 112 ARG B CA 1
ATOM 3689 C C . ARG B 1 112 ? -37.875 20.109 20.406 1 85.69 112 ARG B C 1
ATOM 3691 O O . ARG B 1 112 ? -37.375 19.016 20.734 1 85.69 112 ARG B O 1
ATOM 3698 N N . LEU B 1 113 ? -38.844 20.797 21.062 1 80.69 113 LEU B N 1
ATOM 3699 C CA . LEU B 1 113 ? -39.344 20.266 22.328 1 80.69 113 LEU B CA 1
ATOM 3700 C C . LEU B 1 113 ? -40.188 19.031 22.109 1 80.69 113 LEU B C 1
ATOM 3702 O O . LEU B 1 113 ? -40.312 18.188 23 1 80.69 113 LEU B O 1
ATOM 3706 N N . SER B 1 114 ? -40.75 18.906 20.906 1 87.12 114 SER B N 1
ATOM 3707 C CA . SER B 1 114 ? -41.656 17.797 20.656 1 87.12 114 SER B CA 1
ATOM 3708 C C . SER B 1 114 ? -40.938 16.656 19.906 1 87.12 114 SER B C 1
ATOM 3710 O O . SER B 1 114 ? -41.5 15.562 19.781 1 87.12 114 SER B O 1
ATOM 3712 N N . HIS B 1 115 ? -39.844 16.875 19.422 1 88.19 115 HIS B N 1
ATOM 3713 C CA . HIS B 1 115 ? -39.125 15.875 18.625 1 88.19 115 HIS B CA 1
ATOM 3714 C C . HIS B 1 115 ? -38.594 14.773 19.516 1 88.19 115 HIS B C 1
ATOM 3716 O O . HIS B 1 115 ? -37.938 15.047 20.531 1 88.19 115 HIS B O 1
ATOM 3722 N N . PRO B 1 116 ? -38.719 13.531 19.125 1 87.5 116 PRO B N 1
ATOM 3723 C CA . PRO B 1 116 ? -38.281 12.414 19.953 1 87.5 116 PRO B CA 1
ATOM 3724 C C . PRO B 1 116 ? -36.781 12.438 20.234 1 87.5 116 PRO B C 1
ATOM 3726 O O . PRO B 1 116 ? -36.344 12.078 21.328 1 87.5 116 PRO B O 1
ATOM 3729 N N . TYR B 1 117 ? -36.031 12.867 19.344 1 89.25 117 TYR B N 1
ATOM 3730 C CA . TYR B 1 117 ? -34.562 12.938 19.516 1 89.25 117 TYR B CA 1
ATOM 3731 C C . TYR B 1 117 ? -34.188 13.875 20.656 1 89.25 117 TYR B C 1
ATOM 3733 O O . TYR B 1 117 ? -33.312 13.57 21.453 1 89.25 117 TYR B O 1
ATOM 3741 N N . TYR B 1 118 ? -34.875 14.977 20.781 1 88.94 118 TYR B N 1
ATOM 3742 C CA . TYR B 1 118 ? -34.625 15.953 21.828 1 88.94 118 TYR B CA 1
ATOM 3743 C C . TYR B 1 118 ? -35.156 15.469 23.172 1 88.94 118 TYR B C 1
ATOM 3745 O O . TYR B 1 118 ? -34.469 15.531 24.188 1 88.94 118 TYR B O 1
ATOM 3753 N N . GLN B 1 119 ? -36.344 14.922 23.125 1 88.44 119 GLN B N 1
ATOM 3754 C CA . GLN B 1 119 ? -37.062 14.57 24.344 1 88.44 119 GLN B CA 1
ATOM 3755 C C . GLN B 1 119 ? -36.5 13.289 24.953 1 88.44 119 GLN B C 1
ATOM 3757 O O . GLN B 1 119 ? -36.312 13.195 26.172 1 88.44 119 GLN B O 1
ATOM 3762 N N . ASP B 1 120 ? -36.156 12.367 24.062 1 89 120 ASP B N 1
ATOM 3763 C CA . ASP B 1 120 ? -35.812 11.031 24.562 1 89 120 ASP B CA 1
ATOM 3764 C C . ASP B 1 120 ? -34.312 10.797 24.578 1 89 120 ASP B C 1
ATOM 3766 O O . ASP B 1 120 ? -33.844 9.82 25.156 1 89 120 ASP B O 1
ATOM 3770 N N . PHE B 1 121 ? -33.625 11.688 23.953 1 89.44 121 PHE B N 1
ATOM 3771 C CA . PHE B 1 121 ? -32.219 11.422 23.859 1 89.44 121 PHE B CA 1
ATOM 3772 C C . PHE B 1 121 ? -31.406 12.602 24.391 1 89.44 121 PHE B C 1
ATOM 3774 O O . PHE B 1 121 ? -30.734 12.492 25.422 1 89.44 121 PHE B O 1
ATOM 3781 N N . LEU B 1 122 ? -31.531 13.797 23.875 1 89.06 122 LEU B N 1
ATOM 3782 C CA . LEU B 1 122 ? -30.688 14.922 24.25 1 89.06 122 LEU B CA 1
ATOM 3783 C C . LEU B 1 122 ? -30.984 15.383 25.672 1 89.06 122 LEU B C 1
ATOM 3785 O O . LEU B 1 122 ? -30.062 15.484 26.5 1 89.06 122 LEU B O 1
ATOM 3789 N N . ARG B 1 123 ? -32.219 15.562 26.047 1 88.94 123 ARG B N 1
ATOM 3790 C CA . ARG B 1 123 ? -32.625 16.141 27.328 1 88.94 123 ARG B CA 1
ATOM 3791 C C . ARG B 1 123 ? -32.219 15.219 28.484 1 88.94 123 ARG B C 1
ATOM 3793 O O . ARG B 1 123 ? -31.672 15.672 29.484 1 88.94 123 ARG B O 1
ATOM 3800 N N . PRO B 1 124 ? -32.5 13.922 28.25 1 89.44 124 PRO B N 1
ATOM 3801 C CA . PRO B 1 124 ? -32.094 13.023 29.328 1 89.44 124 PRO B CA 1
ATOM 3802 C C . PRO B 1 124 ? -30.594 13.039 29.594 1 89.44 124 PRO B C 1
ATOM 3804 O O . PRO B 1 124 ? -30.141 12.695 30.688 1 89.44 124 PRO B O 1
ATOM 3807 N N . HIS B 1 125 ? -29.859 13.445 28.625 1 90.19 125 HIS B N 1
ATOM 3808 C CA . HIS B 1 125 ? -28.422 13.484 28.797 1 90.19 125 HIS B CA 1
ATOM 3809 C C . HIS B 1 125 ? -27.938 14.898 29.109 1 90.19 125 HIS B C 1
ATOM 3811 O O . HIS B 1 125 ? -26.734 15.172 29.062 1 90.19 125 HIS B O 1
ATOM 3817 N N . GLY B 1 126 ? -28.891 15.805 29.312 1 88.75 126 GLY B N 1
ATOM 3818 C CA . GLY B 1 126 ? -28.562 17.156 29.734 1 88.75 126 GLY B CA 1
ATOM 3819 C C . GLY B 1 126 ? -28.125 18.047 28.594 1 88.75 126 GLY B C 1
ATOM 3820 O O . GLY B 1 126 ? -27.391 19.016 28.812 1 88.75 126 GLY B O 1
ATOM 3821 N N . LEU B 1 127 ? -28.516 17.656 27.375 1 90.56 127 LEU B N 1
ATOM 3822 C CA . LEU B 1 127 ? -28.141 18.453 26.203 1 90.56 127 LEU B CA 1
ATOM 3823 C C . LEU B 1 127 ? -29.344 19.203 25.656 1 90.56 127 LEU B C 1
ATOM 3825 O O . LEU B 1 127 ? -30.484 18.812 25.875 1 90.56 127 LEU B O 1
ATOM 3829 N N . GLY B 1 128 ? -29.062 20.375 25.016 1 85.56 128 GLY B N 1
ATOM 3830 C CA . GLY B 1 128 ? -30.203 21.172 24.578 1 85.56 128 GLY B CA 1
ATOM 3831 C C . GLY B 1 128 ? -30.016 21.766 23.188 1 85.56 128 GLY B C 1
ATOM 3832 O O . GLY B 1 128 ? -30.984 22.156 22.531 1 85.56 128 GLY B O 1
ATOM 3833 N N . SER B 1 129 ? -28.922 22.094 22.766 1 86.94 129 SER B N 1
ATOM 3834 C CA . SER B 1 129 ? -28.688 22.688 21.453 1 86.94 129 SER B CA 1
ATOM 3835 C C . SER B 1 129 ? -27.688 21.859 20.656 1 86.94 129 SER B C 1
ATOM 3837 O O . SER B 1 129 ? -26.844 21.172 21.219 1 86.94 129 SER B O 1
ATOM 3839 N N . LEU B 1 130 ? -27.922 21.859 19.359 1 89.62 130 LEU B N 1
ATOM 3840 C CA . LEU B 1 130 ? -27.062 21.125 18.453 1 89.62 130 LEU B CA 1
ATOM 3841 C C . LEU B 1 130 ? -26.578 22.016 17.312 1 89.62 130 LEU B C 1
ATOM 3843 O O . LEU B 1 130 ? -27.391 22.656 16.641 1 89.62 130 LEU B O 1
ATOM 3847 N N . SER B 1 131 ? -25.312 22.141 17.25 1 90.94 131 SER B N 1
ATOM 3848 C CA . SER B 1 131 ? -24.688 22.797 16.109 1 90.94 131 SER B CA 1
ATOM 3849 C C . SER B 1 131 ? -23.812 21.828 15.32 1 90.94 131 SER B C 1
ATOM 3851 O O . SER B 1 131 ? -23.109 21 15.898 1 90.94 131 SER B O 1
ATOM 3853 N N . GLY B 1 132 ? -23.984 21.828 14.055 1 89.62 132 GLY B N 1
ATOM 3854 C CA . GLY B 1 132 ? -23.203 20.969 13.188 1 89.62 132 GLY B CA 1
ATOM 3855 C C . GLY B 1 132 ? -22.422 21.719 12.133 1 89.62 132 GLY B C 1
ATOM 3856 O O . GLY B 1 132 ? -22.891 22.734 11.609 1 89.62 132 GLY B O 1
ATOM 3857 N N . LEU B 1 133 ? -21.203 21.281 11.922 1 90.19 133 LEU B N 1
ATOM 3858 C CA . LEU B 1 133 ? -20.375 21.797 10.844 1 90.19 133 LEU B CA 1
ATOM 3859 C C . LEU B 1 133 ? -19.969 20.688 9.891 1 90.19 133 LEU B C 1
ATOM 3861 O O . LEU B 1 133 ? -19.375 19.688 10.312 1 90.19 133 LEU B O 1
ATOM 3865 N N . PHE B 1 134 ? -20.266 20.875 8.594 1 87.88 134 PHE B N 1
ATOM 3866 C CA . PHE B 1 134 ? -19.875 19.906 7.578 1 87.88 134 PHE B CA 1
ATOM 3867 C C . PHE B 1 134 ? -18.438 20.156 7.105 1 87.88 134 PHE B C 1
ATOM 3869 O O . PHE B 1 134 ? -18.141 21.234 6.59 1 87.88 134 PHE B O 1
ATOM 3876 N N . LEU B 1 135 ? -17.641 19.172 7.336 1 86.44 135 LEU B N 1
ATOM 3877 C CA . LEU B 1 135 ? -16.219 19.359 7.129 1 86.44 135 LEU B CA 1
ATOM 3878 C C . LEU B 1 135 ? -15.82 19.016 5.699 1 86.44 135 LEU B C 1
ATOM 3880 O O . LEU B 1 135 ? -14.984 19.688 5.098 1 86.44 135 LEU B O 1
ATOM 3884 N N . HIS B 1 136 ? -16.25 17.906 5.238 1 80.06 136 HIS B N 1
ATOM 3885 C CA . HIS B 1 136 ? -15.898 17.438 3.906 1 80.06 136 HIS B CA 1
ATOM 3886 C C . HIS B 1 136 ? -16.984 16.547 3.322 1 80.06 136 HIS B C 1
ATOM 3888 O O . HIS B 1 136 ? -17.688 15.836 4.059 1 80.06 136 HIS B O 1
ATOM 3894 N N . ARG B 1 137 ? -17.172 16.703 2.014 1 71.62 137 ARG B N 1
ATOM 3895 C CA . ARG B 1 137 ? -18.031 15.805 1.254 1 71.62 137 ARG B CA 1
ATOM 3896 C C . ARG B 1 137 ? -17.344 15.359 -0.036 1 71.62 137 ARG B C 1
ATOM 3898 O O . ARG B 1 137 ? -17.125 16.172 -0.943 1 71.62 137 ARG B O 1
ATOM 3905 N N . GLY B 1 138 ? -16.781 14.297 0.099 1 65.19 138 GLY B N 1
ATOM 3906 C CA . GLY B 1 138 ? -16.234 13.727 -1.121 1 65.19 138 GLY B CA 1
ATOM 3907 C C . GLY B 1 138 ? -17.156 12.695 -1.76 1 65.19 138 GLY B C 1
ATOM 3908 O O . GLY B 1 138 ? -18.281 12.492 -1.312 1 65.19 138 GLY B O 1
ATOM 3909 N N . ALA B 1 139 ? -16.766 12.125 -2.902 1 60.94 139 ALA B N 1
ATOM 3910 C CA . ALA B 1 139 ? -17.547 11.109 -3.611 1 60.94 139 ALA B CA 1
ATOM 3911 C C . ALA B 1 139 ? -17.719 9.852 -2.758 1 60.94 139 ALA B C 1
ATOM 3913 O O . ALA B 1 139 ? -18.75 9.188 -2.822 1 60.94 139 ALA B O 1
ATOM 3914 N N . PHE B 1 140 ? -16.703 9.664 -1.909 1 5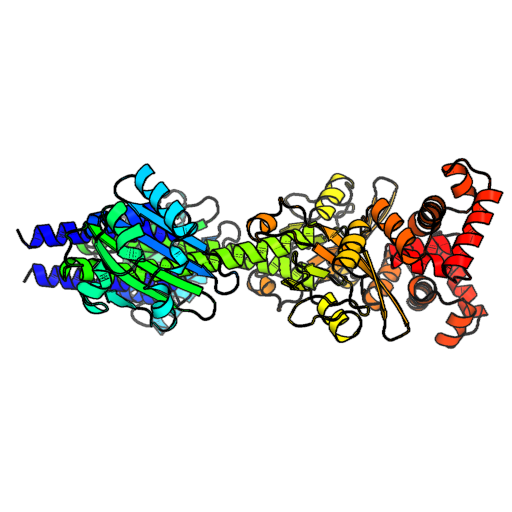9.38 140 PHE B N 1
ATOM 3915 C CA . PHE B 1 140 ? -16.75 8.398 -1.195 1 59.38 140 PHE B CA 1
ATOM 3916 C C . PHE B 1 140 ? -16.547 8.602 0.299 1 59.38 140 PHE B C 1
ATOM 3918 O O . PHE B 1 140 ? -16.469 7.641 1.062 1 59.38 140 PHE B O 1
ATOM 3925 N N . ASP B 1 141 ? -16.453 9.891 0.73 1 69.44 141 ASP B N 1
ATOM 3926 C CA . ASP B 1 141 ? -16.234 10.109 2.156 1 69.44 141 ASP B CA 1
ATOM 3927 C C . ASP B 1 141 ? -16.828 11.438 2.609 1 69.44 141 ASP B C 1
ATOM 3929 O O . ASP B 1 141 ? -16.938 12.383 1.818 1 69.44 141 ASP B O 1
ATOM 3933 N N . SER B 1 142 ? -17.453 11.43 3.766 1 77.94 142 SER B N 1
ATOM 3934 C CA . SER B 1 142 ? -17.984 12.641 4.395 1 77.94 142 SER B CA 1
ATOM 3935 C C . SER B 1 142 ? -17.547 12.727 5.855 1 77.94 142 SER B C 1
ATOM 3937 O O . SER B 1 142 ? -17.203 11.719 6.473 1 77.94 142 SER B O 1
ATOM 3939 N N . ALA B 1 143 ? -17.484 13.961 6.305 1 84.94 143 ALA B N 1
ATOM 3940 C CA . ALA B 1 143 ? -17.141 14.164 7.711 1 84.94 143 ALA B CA 1
ATOM 3941 C C . ALA B 1 143 ? -17.875 15.375 8.289 1 84.94 143 ALA B C 1
ATOM 3943 O O . ALA B 1 143 ? -18.109 16.359 7.586 1 84.94 143 ALA B O 1
ATOM 3944 N N . TYR B 1 144 ? -18.297 15.273 9.508 1 86.88 144 TYR B N 1
ATOM 3945 C CA . TYR B 1 144 ? -18.953 16.406 10.156 1 86.88 144 TYR B CA 1
ATOM 3946 C C . TYR B 1 144 ? -18.562 16.484 11.633 1 86.88 144 TYR B C 1
ATOM 3948 O O . TYR B 1 144 ? -18.172 15.484 12.227 1 86.88 144 TYR B O 1
ATOM 3956 N N . LEU B 1 145 ? -18.641 17.641 12.141 1 91.44 145 LEU B N 1
ATOM 3957 C CA . LEU B 1 145 ? -18.406 17.984 13.539 1 91.44 145 LEU B CA 1
ATOM 3958 C C . LEU B 1 145 ? -19.688 18.5 14.195 1 91.44 145 LEU B C 1
ATOM 3960 O O . LEU B 1 145 ? -20.344 19.391 13.656 1 91.44 145 LEU B O 1
ATOM 3964 N N . SER B 1 146 ? -20.094 17.844 15.234 1 91.19 146 SER B N 1
ATOM 3965 C CA . SER B 1 146 ? -21.281 18.281 15.961 1 91.19 146 SER B CA 1
ATOM 3966 C C . SER B 1 146 ? -20.922 18.781 17.359 1 91.19 146 SER B C 1
ATOM 3968 O O . SER B 1 146 ? -20.078 18.188 18.031 1 91.19 146 SER B O 1
ATOM 3970 N N . LEU B 1 147 ? -21.484 19.844 17.734 1 93.44 147 LEU B N 1
ATOM 3971 C CA . LEU B 1 147 ? -21.312 20.453 19.047 1 93.44 147 LEU B CA 1
ATOM 3972 C C . LEU B 1 147 ? -22.656 20.594 19.75 1 93.44 147 LEU B C 1
ATOM 3974 O O . LEU B 1 147 ? -23.609 21.156 19.188 1 93.44 147 LEU B O 1
ATOM 3978 N N . SER B 1 148 ? -22.703 20.094 20.969 1 92.44 148 SER B N 1
ATOM 3979 C CA . SER B 1 148 ? -23.922 20.188 21.766 1 92.44 148 SER B CA 1
ATOM 3980 C C . SER B 1 148 ? -23.688 20.953 23.062 1 92.44 148 SER B C 1
ATOM 3982 O O . SER B 1 148 ? -22.672 20.734 23.734 1 92.44 148 SER B O 1
ATOM 3984 N N . GLY B 1 149 ? -24.562 21.859 23.297 1 90.12 149 GLY B N 1
ATOM 3985 C CA . GLY B 1 149 ? -24.516 22.625 24.547 1 90.12 149 GLY B CA 1
ATOM 3986 C C . GLY B 1 149 ? -25.453 22.078 25.609 1 90.12 149 GLY B C 1
ATOM 3987 O O . GLY B 1 149 ? -26.172 21.109 25.375 1 90.12 149 GLY B O 1
ATOM 3988 N N . ALA B 1 150 ? -25.266 22.703 26.75 1 86.88 150 ALA B N 1
ATOM 3989 C CA . ALA B 1 150 ? -26.125 22.328 27.859 1 86.88 150 ALA B CA 1
ATOM 3990 C C . ALA B 1 150 ? -27.594 22.609 27.531 1 86.88 150 ALA B C 1
ATOM 3992 O O . ALA B 1 150 ? -27.891 23.281 26.547 1 86.88 150 ALA B O 1
ATOM 3993 N N . ALA B 1 151 ? -28.484 22.031 28.297 1 81.06 151 ALA B N 1
ATOM 3994 C CA . ALA B 1 151 ? -29.922 22.094 28.078 1 81.06 151 ALA B CA 1
ATOM 3995 C C . ALA B 1 151 ? -30.391 23.547 27.922 1 81.06 151 ALA B C 1
ATOM 3997 O O . ALA B 1 151 ? -31.281 23.828 27.125 1 81.06 151 ALA B O 1
ATOM 3998 N N . ASP B 1 152 ? -29.734 24.453 28.547 1 78.62 152 ASP B N 1
ATOM 3999 C CA . ASP B 1 152 ? -30.188 25.828 28.547 1 78.62 152 ASP B CA 1
ATOM 4000 C C . ASP B 1 152 ? -29.375 26.672 27.562 1 78.62 152 ASP B C 1
ATOM 4002 O O . ASP B 1 152 ? -29.547 27.891 27.5 1 78.62 152 ASP B O 1
ATOM 4006 N N . SER B 1 153 ? -28.672 26 26.766 1 79.44 153 SER B N 1
ATOM 4007 C CA . SER B 1 153 ? -27.781 26.734 25.891 1 79.44 153 SER B CA 1
ATOM 4008 C C . SER B 1 153 ? -28.516 27.297 24.688 1 79.44 153 SER B C 1
ATOM 4010 O O . SER B 1 153 ? -29.422 26.656 24.141 1 79.44 153 SER B O 1
ATOM 4012 N N . ARG B 1 154 ? -28.281 28.578 24.281 1 77.5 154 ARG B N 1
ATOM 4013 C CA . ARG B 1 154 ? -28.922 29.234 23.141 1 77.5 154 ARG B CA 1
ATOM 4014 C C . ARG B 1 154 ? -28.125 29.016 21.859 1 77.5 154 ARG B C 1
ATOM 4016 O O . ARG B 1 154 ? -28.328 29.719 20.875 1 77.5 154 ARG B O 1
ATOM 4023 N N . GLY B 1 155 ? -27.25 28.172 21.906 1 82.56 155 GLY B N 1
ATOM 4024 C CA . GLY B 1 155 ? -26.438 27.922 20.719 1 82.56 155 GLY B CA 1
ATOM 4025 C C . GLY B 1 155 ? -25.031 28.484 20.828 1 82.56 155 GLY B C 1
ATOM 4026 O O . GLY B 1 155 ? -24.609 28.875 21.906 1 82.56 155 GLY B O 1
ATOM 4027 N N . LEU B 1 156 ? -24.344 28.5 19.703 1 89 156 LEU B N 1
ATOM 4028 C CA . LEU B 1 156 ? -22.969 28.984 19.688 1 89 156 LEU B CA 1
ATOM 4029 C C . LEU B 1 156 ? -22.938 30.5 19.531 1 89 156 LEU B C 1
ATOM 4031 O O . LEU B 1 156 ? -23.703 31.078 18.75 1 89 156 LEU B O 1
ATOM 4035 N N . SER B 1 157 ? -22.125 31.125 20.344 1 89.56 157 SER B N 1
ATOM 4036 C CA . SER B 1 157 ? -21.859 32.531 20.141 1 89.56 157 SER B CA 1
ATOM 4037 C C . SER B 1 157 ? -21.031 32.781 18.891 1 89.56 157 SER B C 1
ATOM 4039 O O . SER B 1 157 ? -20.453 31.828 18.328 1 89.56 157 SER B O 1
ATOM 4041 N N . ASP B 1 158 ? -20.969 34 18.422 1 89.88 158 ASP B N 1
ATOM 4042 C CA . ASP B 1 158 ? -20.172 34.312 17.25 1 89.88 158 ASP B CA 1
ATOM 4043 C C . ASP B 1 158 ? -18.688 34.031 17.5 1 89.88 158 ASP B C 1
ATOM 4045 O O . ASP B 1 158 ? -18 33.531 16.609 1 89.88 158 ASP B O 1
ATOM 4049 N N . GLY B 1 159 ? -18.266 34.312 18.719 1 88.75 159 GLY B N 1
ATOM 4050 C CA . GLY B 1 159 ? -16.891 34.031 19.062 1 88.75 159 GLY B CA 1
ATOM 4051 C C . GLY B 1 159 ? -16.562 32.562 19.031 1 88.75 159 GLY B C 1
ATOM 4052 O O . GLY B 1 159 ? -15.5 32.156 18.547 1 88.75 159 GLY B O 1
ATOM 4053 N N . GLN B 1 160 ? -17.516 31.75 19.562 1 90.44 160 GLN B N 1
ATOM 4054 C CA . GLN B 1 160 ? -17.344 30.312 19.547 1 90.44 160 GLN B CA 1
ATOM 4055 C C . GLN B 1 160 ? -17.344 29.766 18.125 1 90.44 160 GLN B C 1
ATOM 4057 O O . GLN B 1 160 ? -16.5 28.938 17.781 1 90.44 160 GLN B O 1
ATOM 4062 N N . ARG B 1 161 ? -18.172 30.281 17.312 1 91.06 161 ARG B N 1
ATOM 4063 C CA . ARG B 1 161 ? -18.25 29.859 15.914 1 91.06 161 ARG B CA 1
ATOM 4064 C C . ARG B 1 161 ? -16.969 30.234 15.172 1 91.06 161 ARG B C 1
ATOM 4066 O O . ARG B 1 161 ? -16.453 29.438 14.375 1 91.06 161 ARG B O 1
ATOM 4073 N N . ASP B 1 162 ? -16.516 31.391 15.43 1 89.44 162 ASP B N 1
ATOM 4074 C CA . ASP B 1 162 ? -15.297 31.859 14.781 1 89.44 162 ASP B CA 1
ATOM 4075 C C . ASP B 1 162 ? -14.117 30.953 15.117 1 89.44 162 ASP B C 1
ATOM 4077 O O . ASP B 1 162 ? -13.305 30.641 14.25 1 89.44 162 ASP B O 1
ATOM 4081 N N . ALA B 1 163 ? -14.039 30.562 16.375 1 89.81 163 ALA B N 1
ATOM 4082 C CA . ALA B 1 163 ? -12.961 29.672 16.812 1 89.81 163 ALA B CA 1
ATOM 4083 C C . ALA B 1 163 ? -13.016 28.344 16.062 1 89.81 163 ALA B C 1
ATOM 4085 O O . ALA B 1 163 ? -11.992 27.859 15.578 1 89.81 163 ALA B O 1
ATOM 4086 N N . VAL B 1 164 ? -14.203 27.781 15.898 1 92.19 164 VAL B N 1
ATOM 4087 C CA . VAL B 1 164 ? -14.367 26.5 15.219 1 92.19 164 VAL B CA 1
ATOM 4088 C C . VAL B 1 164 ? -14.07 26.672 13.727 1 92.19 164 VAL B C 1
ATOM 4090 O O . VAL B 1 164 ? -13.469 25.797 13.102 1 92.19 164 VAL B O 1
ATOM 4093 N N . ASN B 1 165 ? -14.422 27.828 13.188 1 89.31 165 ASN B N 1
ATOM 4094 C CA . ASN B 1 165 ? -14.172 28.094 11.773 1 89.31 165 ASN B CA 1
ATOM 4095 C C . ASN B 1 165 ? -12.68 28.172 11.469 1 89.31 165 ASN B C 1
ATOM 4097 O O . ASN B 1 165 ? -12.242 27.797 10.383 1 89.31 165 ASN B O 1
ATOM 4101 N N . ILE B 1 166 ? -11.961 28.656 12.422 1 84.88 166 ILE B N 1
ATOM 4102 C CA . ILE B 1 166 ? -10.516 28.719 12.273 1 84.88 166 ILE B CA 1
ATOM 4103 C C . ILE B 1 166 ? -9.938 27.297 12.273 1 84.88 166 ILE B C 1
ATOM 4105 O O . ILE B 1 166 ? -9 27 11.531 1 84.88 166 ILE B O 1
ATOM 4109 N N . LEU B 1 167 ? -10.523 26.453 13.07 1 89.25 167 LEU B N 1
ATOM 4110 C CA . LEU B 1 167 ? -9.984 25.109 13.258 1 89.25 167 LEU B CA 1
ATOM 4111 C C . LEU B 1 167 ? -10.484 24.172 12.164 1 89.25 167 LEU B C 1
ATOM 4113 O O . LEU B 1 167 ? -9.852 23.156 11.883 1 89.25 167 LEU B O 1
ATOM 4117 N N . TYR B 1 168 ? -11.531 24.531 11.523 1 88.19 168 TYR B N 1
ATOM 4118 C CA . TYR B 1 168 ? -12.258 23.688 10.586 1 88.19 168 TYR B CA 1
ATOM 4119 C C . TYR B 1 168 ? -11.344 23.234 9.453 1 88.19 168 TYR B C 1
ATOM 4121 O O . TYR B 1 168 ? -11.25 22.031 9.172 1 88.19 168 TYR B O 1
ATOM 4129 N N . PRO B 1 169 ? -10.656 24.062 8.797 1 83.19 169 PRO B N 1
ATOM 4130 C CA . PRO B 1 169 ? -9.812 23.594 7.695 1 83.19 169 PRO B CA 1
ATOM 4131 C C . PRO B 1 169 ? -8.75 22.609 8.148 1 83.19 169 PRO B C 1
ATOM 4133 O O . PRO B 1 169 ? -8.367 21.703 7.395 1 83.19 169 PRO B O 1
ATOM 4136 N N . HIS B 1 170 ? -8.344 22.766 9.352 1 84.69 170 HIS B N 1
ATOM 4137 C CA . HIS B 1 170 ? -7.324 21.875 9.898 1 84.69 170 HIS B CA 1
ATOM 4138 C C . HIS B 1 170 ? -7.902 20.484 10.188 1 84.69 170 HIS B C 1
ATOM 4140 O O . HIS B 1 170 ? -7.27 19.469 9.891 1 84.69 170 HIS B O 1
ATOM 4146 N N . VAL B 1 171 ? -9.062 20.484 10.742 1 89.88 171 VAL B N 1
ATOM 4147 C CA . VAL B 1 171 ? -9.727 19.203 11.016 1 89.88 171 VAL B CA 1
ATOM 4148 C C . VAL B 1 171 ? -10.008 18.469 9.711 1 89.88 171 VAL B C 1
ATOM 4150 O O . VAL B 1 171 ? -9.719 17.281 9.578 1 89.88 171 VAL B O 1
ATOM 4153 N N . SER B 1 172 ? -10.523 19.219 8.758 1 85.5 172 SER B N 1
ATOM 4154 C CA . SER B 1 172 ? -10.859 18.641 7.461 1 85.5 172 SER B CA 1
ATOM 4155 C C . SER B 1 172 ? -9.633 18.062 6.77 1 85.5 172 SER B C 1
ATOM 4157 O O . SER B 1 172 ? -9.656 16.922 6.285 1 85.5 172 SER B O 1
ATOM 4159 N N . ARG B 1 173 ? -8.578 18.781 6.781 1 81.31 173 ARG B N 1
ATOM 4160 C CA . ARG B 1 173 ? -7.344 18.344 6.141 1 81.31 173 ARG B CA 1
ATOM 4161 C C . ARG B 1 173 ? -6.758 17.125 6.852 1 81.31 173 ARG B C 1
ATOM 4163 O O . ARG B 1 173 ? -6.309 16.172 6.203 1 81.31 173 ARG B O 1
ATOM 4170 N N . ALA B 1 174 ? -6.754 17.188 8.18 1 85.56 174 ALA B N 1
ATOM 4171 C CA . ALA B 1 174 ? -6.207 16.078 8.953 1 85.56 174 ALA B CA 1
ATOM 4172 C C . ALA B 1 174 ? -7.012 14.805 8.727 1 85.56 174 ALA B C 1
ATOM 4174 O O . ALA B 1 174 ? -6.441 13.719 8.641 1 85.56 174 ALA B O 1
ATOM 4175 N N . LEU B 1 175 ? -8.281 14.953 8.602 1 84.31 175 LEU B N 1
ATOM 4176 C CA . LEU B 1 175 ? -9.141 13.805 8.336 1 84.31 175 LEU B CA 1
ATOM 4177 C C . LEU B 1 175 ? -8.859 13.227 6.953 1 84.31 175 LEU B C 1
ATOM 4179 O O . LEU B 1 175 ? -8.828 12.008 6.781 1 84.31 175 LEU B O 1
ATOM 4183 N N . ARG B 1 176 ? -8.688 14.086 6.027 1 79.19 176 ARG B N 1
ATOM 4184 C CA . ARG B 1 176 ? -8.391 13.633 4.672 1 79.19 176 ARG B CA 1
ATOM 4185 C C . ARG B 1 176 ? -7.051 12.898 4.617 1 79.19 176 ARG B C 1
ATOM 4187 O O . ARG B 1 176 ? -6.91 11.898 3.914 1 79.19 176 ARG B O 1
ATOM 4194 N N . LEU B 1 177 ? -6.164 13.398 5.367 1 77.5 177 LEU B N 1
ATOM 4195 C CA . LEU B 1 177 ? -4.859 12.75 5.461 1 77.5 177 LEU B CA 1
ATOM 4196 C C . LEU B 1 177 ? -4.988 11.359 6.062 1 77.5 177 LEU B C 1
ATOM 4198 O O . LEU B 1 177 ? -4.414 10.398 5.543 1 77.5 177 LEU B O 1
ATOM 4202 N N . GLN B 1 178 ? -5.676 11.305 7.094 1 79.88 178 GLN B N 1
ATOM 4203 C CA . GLN B 1 178 ? -5.883 10.023 7.758 1 79.88 178 GLN B CA 1
ATOM 4204 C C . GLN B 1 178 ? -6.582 9.031 6.832 1 79.88 178 GLN B C 1
ATOM 4206 O O . GLN B 1 178 ? -6.23 7.848 6.805 1 79.88 178 GLN B O 1
ATOM 4211 N N . ALA B 1 179 ? -7.551 9.531 6.141 1 78.25 179 ALA B N 1
ATOM 4212 C CA . ALA B 1 179 ? -8.281 8.688 5.199 1 78.25 179 ALA B CA 1
ATOM 4213 C C . ALA B 1 179 ? -7.355 8.172 4.098 1 78.25 179 ALA B C 1
ATOM 4215 O O . ALA B 1 179 ? -7.422 7 3.723 1 78.25 179 ALA B O 1
ATOM 4216 N N . ARG B 1 180 ? -6.527 9.039 3.561 1 77.94 180 ARG B N 1
ATOM 4217 C CA . ARG B 1 180 ? -5.602 8.648 2.504 1 77.94 180 ARG B CA 1
ATOM 4218 C C . ARG B 1 180 ? -4.641 7.566 2.99 1 77.94 180 ARG B C 1
ATOM 4220 O O . ARG B 1 180 ? -4.414 6.574 2.297 1 77.94 180 ARG B O 1
ATOM 4227 N N . VAL B 1 181 ? -4.086 7.816 4.129 1 79.56 181 VAL B N 1
ATOM 4228 C CA . VAL B 1 181 ? -3.178 6.836 4.719 1 79.56 181 VAL B CA 1
ATOM 4229 C C . VAL B 1 181 ? -3.912 5.52 4.945 1 79.56 181 VAL B C 1
ATOM 4231 O O . VAL B 1 181 ? -3.381 4.445 4.648 1 79.56 181 VAL B O 1
ATOM 4234 N N . GLY B 1 182 ? -5.098 5.582 5.461 1 77.31 182 GLY B N 1
ATOM 4235 C CA . GLY B 1 182 ? -5.895 4.395 5.723 1 77.31 182 GLY B CA 1
ATOM 4236 C C . GLY B 1 182 ? -6.188 3.584 4.473 1 77.31 182 GLY B C 1
ATOM 4237 O O . GLY B 1 182 ? -6.09 2.355 4.488 1 77.31 182 GLY B O 1
ATOM 4238 N N . VAL B 1 183 ? -6.508 4.305 3.447 1 79.06 183 VAL B N 1
ATOM 4239 C CA . VAL B 1 183 ? -6.777 3.639 2.18 1 79.06 183 VAL B CA 1
ATOM 4240 C C . VAL B 1 183 ? -5.523 2.908 1.7 1 79.06 183 VAL B C 1
ATOM 4242 O O . VAL B 1 183 ? -5.59 1.74 1.313 1 79.06 183 VAL B O 1
ATOM 4245 N N . LEU B 1 184 ? -4.398 3.604 1.784 1 80.94 184 LEU B N 1
ATOM 4246 C CA . LEU B 1 184 ? -3.143 3.004 1.348 1 80.94 184 LEU B CA 1
ATOM 4247 C C . LEU B 1 184 ? -2.783 1.803 2.215 1 80.94 184 LEU B C 1
ATOM 4249 O O . LEU B 1 184 ? -2.352 0.768 1.7 1 80.94 184 LEU B O 1
ATOM 4253 N N . GLU B 1 185 ? -2.953 1.958 3.457 1 81.31 185 GLU B N 1
ATOM 4254 C CA . GLU B 1 185 ? -2.654 0.859 4.371 1 81.31 185 GLU B CA 1
ATOM 4255 C C . GLU B 1 185 ? -3.527 -0.357 4.078 1 81.31 185 GLU B C 1
ATOM 4257 O O . GLU B 1 185 ? -3.047 -1.491 4.09 1 81.31 185 GLU B O 1
ATOM 4262 N N . THR B 1 186 ? -4.777 -0.143 3.842 1 77.25 186 THR B N 1
ATOM 4263 C CA . THR B 1 186 ? -5.703 -1.229 3.543 1 77.25 186 THR B CA 1
ATOM 4264 C C . THR B 1 186 ? -5.324 -1.918 2.234 1 77.25 186 THR B C 1
ATOM 4266 O O . THR B 1 186 ? -5.25 -3.146 2.172 1 77.25 186 THR B O 1
ATOM 4269 N N . ARG B 1 187 ? -5.098 -1.134 1.243 1 82.12 187 ARG B N 1
ATOM 4270 C CA . ARG B 1 187 ? -4.707 -1.691 -0.048 1 82.12 187 ARG B CA 1
ATOM 4271 C C . ARG B 1 187 ? -3.408 -2.48 0.068 1 82.12 187 ARG B C 1
ATOM 4273 O O . ARG B 1 187 ? -3.271 -3.553 -0.526 1 82.12 187 ARG B O 1
ATOM 4280 N N . LEU B 1 188 ? -2.506 -1.91 0.769 1 83.94 188 LEU B N 1
ATOM 4281 C CA . LEU B 1 188 ? -1.231 -2.59 0.972 1 83.94 188 LEU B CA 1
ATOM 4282 C C . LEU B 1 188 ? -1.43 -3.91 1.708 1 83.94 188 LEU B C 1
ATOM 4284 O O . LEU B 1 188 ? -0.865 -4.934 1.316 1 83.94 188 LEU B O 1
ATOM 4288 N N . ALA B 1 189 ? -2.242 -3.881 2.74 1 83.19 189 ALA B N 1
ATOM 4289 C CA . ALA B 1 189 ? -2.52 -5.09 3.514 1 83.19 189 ALA B CA 1
ATOM 4290 C C . ALA B 1 189 ? -3.131 -6.176 2.635 1 83.19 189 ALA B C 1
ATOM 4292 O O . ALA B 1 189 ? -2.766 -7.348 2.742 1 83.19 189 ALA B O 1
ATOM 4293 N N . ILE B 1 190 ? -4.008 -5.816 1.809 1 82 190 ILE B N 1
ATOM 4294 C CA . ILE B 1 190 ? -4.656 -6.754 0.898 1 82 190 ILE B CA 1
ATOM 4295 C C . ILE B 1 190 ? -3.619 -7.344 -0.055 1 82 190 ILE B C 1
ATOM 4297 O O . ILE B 1 190 ? -3.525 -8.57 -0.196 1 82 190 ILE B O 1
ATOM 4301 N N . ALA B 1 191 ? -2.85 -6.496 -0.667 1 85.75 191 ALA B N 1
ATOM 4302 C CA . ALA B 1 191 ? -1.853 -6.949 -1.634 1 85.75 191 ALA B CA 1
ATOM 4303 C C . ALA B 1 191 ? -0.847 -7.895 -0.983 1 85.75 191 ALA B C 1
ATOM 4305 O O . ALA B 1 191 ? -0.529 -8.945 -1.536 1 85.75 191 ALA B O 1
ATOM 4306 N N . GLU B 1 192 ? -0.408 -7.496 0.152 1 85.44 192 GLU B N 1
ATOM 4307 C CA . GLU B 1 192 ? 0.583 -8.32 0.843 1 85.44 192 GLU B CA 1
ATOM 4308 C C . GLU B 1 192 ? -0.027 -9.633 1.321 1 85.44 192 GLU B C 1
ATOM 4310 O O . GLU B 1 192 ? 0.645 -10.664 1.336 1 85.44 192 GLU B O 1
ATOM 4315 N N . SER B 1 193 ? -1.278 -9.602 1.704 1 82.44 193 SER B N 1
ATOM 4316 C CA . SER B 1 193 ? -1.97 -10.828 2.094 1 82.44 193 SER B CA 1
ATOM 4317 C C . SER B 1 193 ? -2.121 -11.781 0.91 1 82.44 193 SER B C 1
ATOM 4319 O O . SER B 1 193 ? -2 -12.992 1.064 1 82.44 193 SER B O 1
ATOM 4321 N N . MET B 1 194 ? -2.443 -11.227 -0.174 1 84.44 194 MET B N 1
ATOM 4322 C CA . MET B 1 194 ? -2.51 -12.039 -1.385 1 84.44 194 MET B CA 1
ATOM 4323 C C . MET B 1 194 ? -1.172 -12.719 -1.656 1 84.44 194 MET B C 1
ATOM 4325 O O . MET B 1 194 ? -1.125 -13.922 -1.919 1 84.44 194 MET B O 1
ATOM 4329 N N . LEU B 1 195 ? -0.14 -11.977 -1.563 1 87.88 195 LEU B N 1
ATOM 4330 C CA . LEU B 1 195 ? 1.192 -12.516 -1.819 1 87.88 195 LEU B CA 1
ATOM 4331 C C . LEU B 1 195 ? 1.53 -13.625 -0.829 1 87.88 195 LEU B C 1
ATOM 4333 O O . LEU B 1 195 ? 2.066 -14.664 -1.215 1 87.88 195 LEU B O 1
ATOM 4337 N N . ASP B 1 196 ? 1.15 -13.398 0.354 1 86 196 ASP B N 1
ATOM 4338 C CA . ASP B 1 196 ? 1.483 -14.367 1.394 1 86 196 ASP B CA 1
ATOM 4339 C C . ASP B 1 196 ? 0.592 -15.602 1.298 1 86 196 ASP B C 1
ATOM 4341 O O . ASP B 1 196 ? 0.909 -16.641 1.867 1 86 196 ASP B O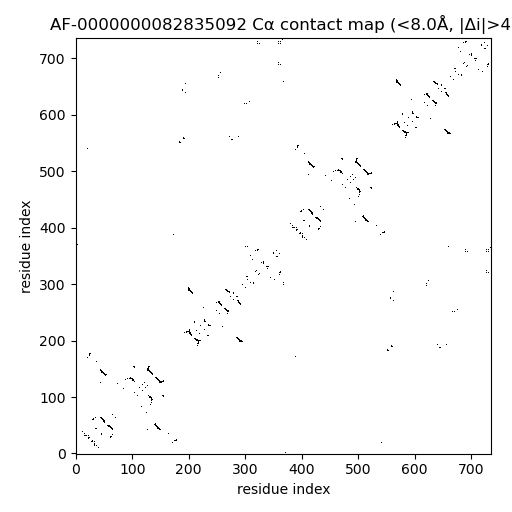 1
ATOM 4345 N N . GLY B 1 197 ? -0.476 -15.461 0.632 1 80.12 197 GLY B N 1
ATOM 4346 C CA . GLY B 1 197 ? -1.392 -16.578 0.471 1 80.12 197 GLY B CA 1
ATOM 4347 C C . GLY B 1 197 ? -1.026 -17.484 -0.688 1 80.12 197 GLY B C 1
ATOM 4348 O O . GLY B 1 197 ? -1.566 -18.594 -0.814 1 80.12 197 GLY B O 1
ATOM 4349 N N . ILE B 1 198 ? -0.144 -17.016 -1.46 1 80.94 198 ILE B N 1
ATOM 4350 C CA . ILE B 1 198 ? 0.277 -17.797 -2.617 1 80.94 198 ILE B CA 1
ATOM 4351 C C . ILE B 1 198 ? 1.367 -18.781 -2.205 1 80.94 198 ILE B C 1
ATOM 4353 O O . ILE B 1 198 ? 2.26 -18.438 -1.425 1 80.94 198 ILE B O 1
ATOM 4357 N N . ASP B 1 199 ? 1.295 -19.969 -2.732 1 80.56 199 ASP B N 1
ATOM 4358 C CA . ASP B 1 199 ? 2.234 -21.016 -2.348 1 80.56 199 ASP B CA 1
ATOM 4359 C C . ASP B 1 199 ? 3.514 -20.938 -3.18 1 80.56 199 ASP B C 1
ATOM 4361 O O . ASP B 1 199 ? 4.445 -21.719 -2.967 1 80.56 199 ASP B O 1
ATOM 4365 N N . THR B 1 200 ? 3.541 -20.031 -4.066 1 82.12 200 THR B N 1
ATOM 4366 C CA . THR B 1 200 ? 4.715 -19.844 -4.91 1 82.12 200 THR B CA 1
ATOM 4367 C C . THR B 1 200 ? 5.688 -18.859 -4.273 1 82.12 200 THR B C 1
ATOM 4369 O O . THR B 1 200 ? 5.309 -17.719 -3.953 1 82.12 200 THR B O 1
ATOM 4372 N N . PRO B 1 201 ? 6.938 -19.312 -4.051 1 89.62 201 PRO B N 1
ATOM 4373 C CA . PRO B 1 201 ? 7.926 -18.359 -3.547 1 89.62 201 PRO B CA 1
ATOM 4374 C C . PRO B 1 201 ? 8.148 -17.188 -4.5 1 89.62 201 PRO B C 1
ATOM 4376 O O . PRO B 1 201 ? 8.414 -17.391 -5.688 1 89.62 201 PRO B O 1
ATOM 4379 N N . LEU B 1 202 ? 8.078 -16.031 -3.98 1 91.56 202 LEU B N 1
ATOM 4380 C CA . LEU B 1 202 ? 8.242 -14.805 -4.762 1 91.56 202 LEU B CA 1
ATOM 4381 C C . LEU B 1 202 ? 9.211 -13.852 -4.078 1 91.56 202 LEU B C 1
ATOM 4383 O O . LEU B 1 202 ? 9.078 -13.562 -2.885 1 91.56 202 LEU B O 1
ATOM 4387 N N . PHE B 1 203 ? 10.234 -13.359 -4.859 1 91.88 203 PHE B N 1
ATOM 4388 C CA . PHE B 1 203 ? 11.203 -12.367 -4.426 1 91.88 203 PHE B CA 1
ATOM 4389 C C . PHE B 1 203 ? 11.211 -11.172 -5.371 1 91.88 203 PHE B C 1
ATOM 4391 O O . PHE B 1 203 ? 11.109 -11.336 -6.59 1 91.88 203 PHE B O 1
ATOM 4398 N N . ILE B 1 204 ? 11.328 -10.07 -4.816 1 89.81 204 ILE B N 1
ATOM 4399 C CA . ILE B 1 204 ? 11.625 -8.898 -5.637 1 89.81 204 ILE B CA 1
ATOM 4400 C C . ILE B 1 204 ? 13.016 -8.375 -5.305 1 89.81 204 ILE B C 1
ATOM 4402 O O . ILE B 1 204 ? 13.328 -8.109 -4.141 1 89.81 204 ILE B O 1
ATOM 4406 N N . LEU B 1 205 ? 13.781 -8.266 -6.355 1 88.56 205 LEU B N 1
ATOM 4407 C CA . LEU B 1 205 ? 15.164 -7.824 -6.223 1 88.56 205 LEU B CA 1
ATOM 4408 C C . LEU B 1 205 ? 15.391 -6.52 -6.977 1 88.56 205 LEU B C 1
ATOM 4410 O O . LEU B 1 205 ? 14.797 -6.297 -8.031 1 88.56 205 LEU B O 1
ATOM 4414 N N . ASP B 1 206 ? 16.203 -5.676 -6.379 1 82.38 206 ASP B N 1
ATOM 4415 C CA . ASP B 1 206 ? 16.562 -4.469 -7.113 1 82.38 206 ASP B CA 1
ATOM 4416 C C . ASP B 1 206 ? 17.703 -4.746 -8.102 1 82.38 206 ASP B C 1
ATOM 4418 O O . ASP B 1 206 ? 18.031 -5.906 -8.359 1 82.38 206 ASP B O 1
ATOM 4422 N N . GLU B 1 207 ? 18.266 -3.689 -8.688 1 79.06 207 GLU B N 1
ATOM 4423 C CA . GLU B 1 207 ? 19.266 -3.816 -9.742 1 79.06 207 GLU B CA 1
ATOM 4424 C C . GLU B 1 207 ? 20.547 -4.441 -9.203 1 79.06 207 GLU B C 1
ATOM 4426 O O . GLU B 1 207 ? 21.328 -5.043 -9.953 1 79.06 207 GLU B O 1
ATOM 4431 N N . GLN B 1 208 ? 20.781 -4.281 -7.941 1 81.44 208 GLN B N 1
ATOM 4432 C CA . GLN B 1 208 ? 21.969 -4.832 -7.312 1 81.44 208 GLN B CA 1
ATOM 4433 C C . GLN B 1 208 ? 21.688 -6.191 -6.68 1 81.44 208 GLN B C 1
ATOM 4435 O O . GLN B 1 208 ? 22.5 -6.707 -5.906 1 81.44 208 GLN B O 1
ATOM 4440 N N . ARG B 1 209 ? 20.531 -6.812 -6.918 1 88.19 209 ARG B N 1
ATOM 4441 C CA . ARG B 1 209 ? 20.109 -8.125 -6.445 1 88.19 209 ARG B CA 1
ATOM 4442 C C . ARG B 1 209 ? 19.828 -8.102 -4.941 1 88.19 209 ARG B C 1
ATOM 4444 O O . ARG B 1 209 ? 19.969 -9.125 -4.266 1 88.19 209 ARG B O 1
ATOM 4451 N N . ARG B 1 210 ? 19.594 -6.902 -4.465 1 88.81 210 ARG B N 1
ATOM 4452 C CA . ARG B 1 210 ? 19.203 -6.797 -3.064 1 88.81 210 ARG B CA 1
ATOM 4453 C C . ARG B 1 210 ? 17.734 -7.176 -2.883 1 88.81 210 ARG B C 1
ATOM 4455 O O . ARG B 1 210 ? 16.891 -6.824 -3.711 1 88.81 210 ARG B O 1
ATOM 4462 N N . LEU B 1 211 ? 17.484 -7.906 -1.837 1 91.19 211 LEU B N 1
ATOM 4463 C CA . LEU B 1 211 ? 16.125 -8.32 -1.549 1 91.19 211 LEU B CA 1
ATOM 4464 C C . LEU B 1 211 ? 15.289 -7.148 -1.044 1 91.19 211 LEU B C 1
ATOM 4466 O O . LEU B 1 211 ? 15.633 -6.527 -0.036 1 91.19 211 LEU B O 1
ATOM 4470 N N . ILE B 1 212 ? 14.289 -6.879 -1.744 1 86.81 212 ILE B N 1
ATOM 4471 C CA . ILE B 1 212 ? 13.383 -5.809 -1.342 1 86.81 212 ILE B CA 1
ATOM 4472 C C . ILE B 1 212 ? 12.219 -6.387 -0.546 1 86.81 212 ILE B C 1
ATOM 4474 O O . ILE B 1 212 ? 11.828 -5.84 0.487 1 86.81 212 ILE B O 1
ATOM 4478 N N . ARG B 1 213 ? 11.641 -7.477 -1.05 1 87.5 213 ARG B N 1
ATOM 4479 C CA . ARG B 1 213 ? 10.523 -8.141 -0.386 1 87.5 213 ARG B CA 1
ATOM 4480 C C . ARG B 1 213 ? 10.453 -9.609 -0.77 1 87.5 213 ARG B C 1
ATOM 4482 O O . ARG B 1 213 ? 10.867 -9.992 -1.867 1 87.5 213 ARG B O 1
ATOM 4489 N N . ALA B 1 214 ? 10 -10.375 0.091 1 92.56 214 ALA B N 1
ATOM 4490 C CA . ALA B 1 214 ? 9.703 -11.789 -0.122 1 92.56 214 ALA B CA 1
ATOM 4491 C C . ALA B 1 214 ? 8.367 -12.172 0.504 1 92.56 214 ALA B C 1
ATOM 4493 O O . ALA B 1 214 ? 7.988 -11.641 1.55 1 92.56 214 ALA B O 1
ATOM 4494 N N . ASN B 1 215 ? 7.629 -12.992 -0.222 1 90.5 215 ASN B N 1
ATOM 4495 C CA . ASN B 1 215 ? 6.406 -13.469 0.413 1 90.5 215 ASN B CA 1
ATOM 4496 C C . ASN B 1 215 ? 6.684 -14.609 1.383 1 90.5 215 ASN B C 1
ATOM 4498 O O . ASN B 1 215 ? 7.836 -15.008 1.573 1 90.5 215 ASN B O 1
ATOM 4502 N N . ARG B 1 216 ? 5.676 -15.078 2.023 1 88.69 216 ARG B N 1
ATOM 4503 C CA . ARG B 1 216 ? 5.82 -16.109 3.055 1 88.69 216 ARG B CA 1
ATOM 4504 C C . ARG B 1 216 ? 6.445 -17.375 2.484 1 88.69 216 ARG B C 1
ATOM 4506 O O . ARG B 1 216 ? 7.328 -17.969 3.107 1 88.69 216 ARG B O 1
ATOM 4513 N N . ALA B 1 217 ? 5.957 -17.859 1.312 1 88.69 217 ALA B N 1
ATOM 4514 C CA . ALA B 1 217 ? 6.512 -19.047 0.669 1 88.69 217 ALA B CA 1
ATOM 4515 C C . ALA B 1 217 ? 8 -18.875 0.389 1 88.69 217 ALA B C 1
ATOM 4517 O O . ALA B 1 217 ? 8.781 -19.812 0.538 1 88.69 217 ALA B O 1
ATOM 4518 N N . ALA B 1 218 ? 8.398 -17.688 -0.044 1 93 218 ALA B N 1
ATOM 4519 C CA . ALA B 1 218 ? 9.805 -17.406 -0.314 1 93 218 ALA B CA 1
ATOM 4520 C C . ALA B 1 218 ? 10.633 -17.469 0.965 1 93 218 ALA B C 1
ATOM 4522 O O . ALA B 1 218 ? 11.75 -18 0.962 1 93 218 ALA B O 1
ATOM 4523 N N . GLU B 1 219 ? 10.102 -16.938 1.979 1 92.31 219 GLU B N 1
ATOM 4524 C CA . GLU B 1 219 ? 10.789 -17.016 3.268 1 92.31 219 GLU B CA 1
ATOM 4525 C C . GLU B 1 219 ? 10.984 -18.453 3.713 1 92.31 219 GLU B C 1
ATOM 4527 O O . GLU B 1 219 ? 12.047 -18.812 4.223 1 92.31 219 GLU B O 1
ATOM 4532 N N . ALA B 1 220 ? 9.969 -19.234 3.529 1 90.44 220 ALA B N 1
ATOM 4533 C CA . ALA B 1 220 ? 10.062 -20.641 3.861 1 90.44 220 ALA B CA 1
ATOM 4534 C C . ALA B 1 220 ? 11.133 -21.344 3.023 1 90.44 220 ALA B C 1
ATOM 4536 O O . ALA B 1 220 ? 11.891 -22.156 3.533 1 90.44 220 ALA B O 1
ATOM 4537 N N . LEU B 1 221 ? 11.125 -20.984 1.799 1 89.81 221 LEU B N 1
ATOM 4538 C CA . LEU B 1 221 ? 12.117 -21.562 0.901 1 89.81 221 LEU B CA 1
ATOM 4539 C C . LEU B 1 221 ? 13.531 -21.188 1.341 1 89.81 221 LEU B C 1
ATOM 4541 O O . LEU B 1 221 ? 14.422 -22.031 1.366 1 89.81 221 LEU B O 1
ATOM 4545 N N . MET B 1 222 ? 13.75 -19.906 1.672 1 90.81 222 MET B N 1
ATOM 4546 C CA . MET B 1 222 ? 15.047 -19.438 2.137 1 90.81 222 MET B CA 1
ATOM 4547 C C . MET B 1 222 ? 15.492 -20.188 3.381 1 90.81 222 MET B C 1
ATOM 4549 O O . MET B 1 222 ? 16.672 -20.484 3.545 1 90.81 222 MET B O 1
ATOM 4553 N N . ALA B 1 223 ? 14.555 -20.484 4.191 1 91.44 223 ALA B N 1
ATOM 4554 C CA . ALA B 1 223 ? 14.852 -21.172 5.449 1 91.44 223 ALA B CA 1
ATOM 4555 C C . ALA B 1 223 ? 15.188 -22.641 5.207 1 91.44 223 ALA B C 1
ATOM 4557 O O . ALA B 1 223 ? 16.031 -23.203 5.895 1 91.44 223 ALA B O 1
ATOM 4558 N N . SER B 1 224 ? 14.578 -23.234 4.262 1 89 224 SER B N 1
ATOM 4559 C CA . SER B 1 224 ? 14.711 -24.672 4.059 1 89 224 SER B CA 1
ATOM 4560 C C . SER B 1 224 ? 15.828 -24.984 3.072 1 89 224 SER B C 1
ATOM 4562 O O . SER B 1 224 ? 16.391 -26.078 3.105 1 89 224 SER B O 1
ATOM 4564 N N . GLU B 1 225 ? 16.125 -24.078 2.156 1 89.69 225 GLU B N 1
ATOM 4565 C CA . GLU B 1 225 ? 17.094 -24.344 1.101 1 89.69 225 GLU B CA 1
ATOM 4566 C C . GLU B 1 225 ? 18.266 -23.375 1.158 1 89.69 225 GLU B C 1
ATOM 4568 O O . GLU B 1 225 ? 18.172 -22.25 0.637 1 89.69 225 GLU B O 1
ATOM 4573 N N . PRO B 1 226 ? 19.422 -23.797 1.577 1 88.94 226 PRO B N 1
ATOM 4574 C CA . PRO B 1 226 ? 20.578 -22.922 1.724 1 88.94 226 PRO B CA 1
ATOM 4575 C C . PRO B 1 226 ? 21.062 -22.359 0.391 1 88.94 226 PRO B C 1
ATOM 4577 O O . PRO B 1 226 ? 21.797 -21.359 0.369 1 88.94 226 PRO B O 1
ATOM 4580 N N . ALA B 1 227 ? 20.672 -23.016 -0.71 1 88.81 227 ALA B N 1
ATOM 4581 C CA . ALA B 1 227 ? 21.078 -22.516 -2.023 1 88.81 227 ALA B CA 1
ATOM 4582 C C . ALA B 1 227 ? 20.5 -21.125 -2.283 1 88.81 227 ALA B C 1
ATOM 4584 O O . ALA B 1 227 ? 21.047 -20.344 -3.064 1 88.81 227 ALA B O 1
ATOM 4585 N N . VAL B 1 228 ? 19.344 -20.906 -1.714 1 90.75 228 VAL B N 1
ATOM 4586 C CA . VAL B 1 228 ? 18.75 -19.578 -1.805 1 90.75 228 VAL B CA 1
ATOM 4587 C C . VAL B 1 228 ? 19.266 -18.703 -0.668 1 90.75 228 VAL B C 1
ATOM 4589 O O . VAL B 1 228 ? 18.656 -18.656 0.406 1 90.75 228 VAL B O 1
ATOM 4592 N N . ARG B 1 229 ? 20.328 -18 -0.94 1 89.88 229 ARG B N 1
ATOM 4593 C CA . ARG B 1 229 ? 21.031 -17.328 0.132 1 89.88 229 ARG B CA 1
ATOM 4594 C C . ARG B 1 229 ? 21.219 -15.844 -0.184 1 89.88 229 ARG B C 1
ATOM 4596 O O . ARG B 1 229 ? 21.484 -15.477 -1.328 1 89.88 229 ARG B O 1
ATOM 4603 N N . PHE B 1 230 ? 21.031 -15.086 0.788 1 89.81 230 PHE B N 1
ATOM 4604 C CA . PHE B 1 230 ? 21.266 -13.648 0.733 1 89.81 230 PHE B CA 1
ATOM 4605 C C . PHE B 1 230 ? 22.359 -13.234 1.704 1 89.81 230 PHE B C 1
ATOM 4607 O O . PHE B 1 230 ? 22.344 -13.625 2.873 1 89.81 230 PHE B O 1
ATOM 4614 N N . VAL B 1 231 ? 23.406 -12.516 1.223 1 87 231 VAL B N 1
ATOM 4615 C CA . VAL B 1 231 ? 24.5 -11.984 2.027 1 87 231 VAL B CA 1
ATOM 4616 C C . VAL B 1 231 ? 24.453 -10.461 2.014 1 87 231 VAL B C 1
ATOM 4618 O O . VAL B 1 231 ? 24.5 -9.836 0.949 1 87 231 VAL B O 1
ATOM 4621 N N . ASP B 1 232 ? 24.391 -9.875 3.127 1 85.75 232 ASP B N 1
ATOM 4622 C CA . ASP B 1 232 ? 24.25 -8.43 3.252 1 85.75 232 ASP B CA 1
ATOM 4623 C C . ASP B 1 232 ? 23.062 -7.934 2.43 1 85.75 232 ASP B C 1
ATOM 4625 O O . ASP B 1 232 ? 23.172 -6.93 1.72 1 85.75 232 ASP B O 1
ATOM 4629 N N . GLY B 1 233 ? 22.016 -8.812 2.297 1 88.25 233 GLY B N 1
ATOM 4630 C CA . GLY B 1 233 ? 20.781 -8.453 1.635 1 88.25 233 GLY B CA 1
ATOM 4631 C C . GLY B 1 233 ? 20.797 -8.727 0.142 1 88.25 233 GLY B C 1
ATOM 4632 O O . GLY B 1 233 ? 19.797 -8.492 -0.55 1 88.25 233 GLY B O 1
ATOM 4633 N N . ARG B 1 234 ? 21.938 -9.234 -0.357 1 88.69 234 ARG B N 1
ATOM 4634 C CA . ARG B 1 234 ? 22.078 -9.469 -1.79 1 88.69 234 ARG B CA 1
ATOM 4635 C C . ARG B 1 234 ? 22 -10.961 -2.104 1 88.69 234 ARG B C 1
ATOM 4637 O O . ARG B 1 234 ? 22.594 -11.781 -1.397 1 88.69 234 ARG B O 1
ATOM 4644 N N . PHE B 1 235 ? 21.281 -11.172 -3.166 1 90.38 235 PHE B N 1
ATOM 4645 C CA . PHE B 1 235 ? 21.172 -12.562 -3.598 1 90.38 235 PHE B CA 1
ATOM 4646 C C . PHE B 1 235 ? 22.516 -13.062 -4.129 1 90.38 235 PHE B C 1
ATOM 4648 O O . PHE B 1 235 ? 23.141 -12.414 -4.961 1 90.38 235 PHE B O 1
ATOM 4655 N N . VAL B 1 236 ? 22.953 -14.195 -3.504 1 85.88 236 VAL B N 1
ATOM 4656 C CA . VAL B 1 236 ? 24.203 -14.812 -3.941 1 85.88 236 VAL B CA 1
ATOM 4657 C C . VAL B 1 236 ? 23.953 -16.25 -4.387 1 85.88 236 VAL B C 1
ATOM 4659 O O . VAL B 1 236 ? 23.172 -16.969 -3.754 1 85.88 236 VAL B O 1
ATOM 4662 N N . SER B 1 237 ? 24 -16.5 -5.68 1 70.31 237 SER B N 1
ATOM 4663 C CA . SER B 1 237 ? 23.859 -17.891 -6.113 1 70.31 237 SER B CA 1
ATOM 4664 C C . SER B 1 237 ? 25.047 -18.734 -5.652 1 70.31 237 SER B C 1
ATOM 4666 O O . SER B 1 237 ? 26.109 -18.188 -5.312 1 70.31 237 SER B O 1
ATOM 4668 N N . ALA B 1 238 ? 24.75 -19.984 -5.262 1 58.62 238 ALA B N 1
ATOM 4669 C CA . ALA B 1 238 ? 25.781 -20.906 -4.773 1 58.62 238 ALA B CA 1
ATOM 4670 C C . ALA B 1 238 ? 27.078 -20.734 -5.559 1 58.62 238 ALA B C 1
ATOM 4672 O O . ALA B 1 238 ? 28.172 -20.969 -5.023 1 58.62 238 ALA B O 1
ATOM 4673 N N . HIS B 1 239 ? 26.922 -20.391 -6.797 1 56.25 239 HIS B N 1
ATOM 4674 C CA . HIS B 1 239 ? 28.219 -20.344 -7.484 1 56.25 239 HIS B CA 1
ATOM 4675 C C . HIS B 1 239 ? 28.734 -18.906 -7.574 1 56.25 239 HIS B C 1
ATOM 4677 O O . HIS B 1 239 ? 29.672 -18.641 -8.328 1 56.25 239 HIS B O 1
ATOM 4683 N N . GLY B 1 240 ? 28.266 -18.094 -6.676 1 57.75 240 GLY B N 1
ATOM 4684 C CA . GLY B 1 240 ? 28.844 -16.75 -6.68 1 57.75 240 GLY B CA 1
ATOM 4685 C C . GLY B 1 240 ? 28.625 -16.016 -7.988 1 57.75 240 GLY B C 1
ATOM 4686 O O . GLY B 1 240 ? 29.578 -15.508 -8.586 1 57.75 240 GLY B O 1
ATOM 4687 N N . ALA B 1 241 ? 27.375 -16.031 -8.5 1 60 241 ALA B N 1
ATOM 4688 C CA . ALA B 1 241 ? 27.141 -15.594 -9.875 1 60 241 ALA B CA 1
ATOM 4689 C C . ALA B 1 241 ? 27.672 -14.18 -10.094 1 60 241 ALA B C 1
ATOM 4691 O O . ALA B 1 241 ? 27.328 -13.266 -9.344 1 60 241 ALA B O 1
ATOM 4692 N N . SER B 1 242 ? 28.797 -14.141 -10.852 1 70.69 242 SER B N 1
ATOM 4693 C CA . SER B 1 242 ? 29.266 -12.859 -11.359 1 70.69 242 SER B CA 1
ATOM 4694 C C . SER B 1 242 ? 28.125 -12.039 -11.93 1 70.69 242 SER B C 1
ATOM 4696 O O . SER B 1 242 ? 27.016 -12.555 -12.133 1 70.69 242 SER B O 1
ATOM 4698 N N . GLU B 1 243 ? 28.281 -10.781 -11.992 1 77.25 243 GLU B N 1
ATOM 4699 C CA . GLU B 1 243 ? 27.312 -9.883 -12.609 1 77.25 243 GLU B CA 1
ATOM 4700 C C . GLU B 1 243 ? 26.938 -10.359 -14.016 1 77.25 243 GLU B C 1
ATOM 4702 O O . GLU B 1 243 ? 25.781 -10.266 -14.414 1 77.25 243 GLU B O 1
ATOM 4707 N N . ALA B 1 244 ? 27.938 -10.859 -14.625 1 77.69 244 ALA B N 1
ATOM 4708 C CA . ALA B 1 244 ? 27.703 -11.352 -15.984 1 77.69 244 ALA B CA 1
ATOM 4709 C C . ALA B 1 244 ? 26.797 -12.57 -15.984 1 77.69 244 ALA B C 1
ATOM 4711 O O . ALA B 1 244 ? 25.906 -12.695 -16.828 1 77.69 244 ALA B O 1
ATOM 4712 N N . GLU B 1 245 ? 27 -13.391 -15.031 1 75.56 245 GLU B N 1
ATOM 4713 C CA . GLU B 1 245 ? 26.172 -14.586 -14.922 1 75.56 245 GLU B CA 1
ATOM 4714 C C . GLU B 1 245 ? 24.719 -14.227 -14.586 1 75.56 245 GLU B C 1
ATOM 4716 O O . GLU B 1 245 ? 23.781 -14.828 -15.117 1 75.56 245 GLU B O 1
ATOM 4721 N N . TRP B 1 246 ? 24.625 -13.273 -13.789 1 80.56 246 TRP B N 1
ATOM 4722 C CA . TRP B 1 246 ? 23.297 -12.836 -13.406 1 80.56 246 TRP B CA 1
ATOM 4723 C C . TRP B 1 246 ? 22.562 -12.211 -14.594 1 80.56 246 TRP B C 1
ATOM 4725 O O . TRP B 1 246 ? 21.391 -12.492 -14.82 1 80.56 246 TRP B O 1
ATOM 4735 N N . ARG B 1 247 ? 23.234 -11.422 -15.273 1 78.69 247 ARG B N 1
ATOM 4736 C CA . ARG B 1 247 ? 22.641 -10.789 -16.453 1 78.69 247 ARG B CA 1
ATOM 4737 C C . ARG B 1 247 ? 22.219 -11.844 -17.469 1 78.69 247 ARG B C 1
ATOM 4739 O O . ARG B 1 247 ? 21.156 -11.711 -18.094 1 78.69 247 ARG B O 1
ATOM 4746 N N . ALA B 1 248 ? 23.047 -12.797 -17.594 1 75.31 248 ALA B N 1
ATOM 4747 C CA . ALA B 1 248 ? 22.703 -13.891 -18.5 1 75.31 248 ALA B CA 1
ATOM 4748 C C . ALA B 1 248 ? 21.469 -14.641 -18.016 1 75.31 248 ALA B C 1
ATOM 4750 O O . ALA B 1 248 ? 20.625 -15.031 -18.828 1 75.31 248 ALA B O 1
ATOM 4751 N N . ALA B 1 249 ? 21.422 -14.805 -16.75 1 78.12 249 ALA B N 1
ATOM 4752 C CA . ALA B 1 249 ? 20.266 -15.5 -16.172 1 78.12 249 ALA B CA 1
ATOM 4753 C C . ALA B 1 249 ? 18.984 -14.703 -16.391 1 78.12 249 ALA B C 1
ATOM 4755 O O . ALA B 1 249 ? 17.953 -15.273 -16.75 1 78.12 249 ALA B O 1
ATOM 4756 N N . CYS B 1 250 ? 19.031 -13.492 -16.234 1 78.06 250 CYS B N 1
ATOM 4757 C CA . CYS B 1 250 ? 17.875 -12.625 -16.438 1 78.06 250 CYS B CA 1
ATOM 4758 C C . CYS B 1 250 ? 17.438 -12.648 -17.906 1 78.06 250 CYS B C 1
ATOM 4760 O O . CYS B 1 250 ? 16.25 -12.703 -18.188 1 78.06 250 CYS B O 1
ATOM 4762 N N . ALA B 1 251 ? 18.438 -12.641 -18.703 1 74.88 251 ALA B N 1
ATOM 4763 C CA . ALA B 1 251 ? 18.125 -12.672 -20.141 1 74.88 251 ALA B CA 1
ATOM 4764 C C . ALA B 1 251 ? 17.484 -14 -20.531 1 74.88 251 ALA B C 1
ATOM 4766 O O . ALA B 1 251 ? 16.609 -14.039 -21.391 1 74.88 251 ALA B O 1
ATOM 4767 N N . ALA B 1 252 ? 17.969 -14.992 -19.828 1 71.56 252 ALA B N 1
ATOM 4768 C CA . ALA B 1 252 ? 17.438 -16.328 -20.109 1 71.56 252 ALA B CA 1
ATOM 4769 C C . ALA B 1 252 ? 16.109 -16.547 -19.406 1 71.56 252 ALA B C 1
ATOM 4771 O O . ALA B 1 252 ? 15.375 -17.484 -19.734 1 71.56 252 ALA B O 1
ATOM 4772 N N . GLY B 1 253 ? 15.812 -15.688 -18.422 1 78.62 253 GLY B N 1
ATOM 4773 C CA . GLY B 1 253 ? 14.523 -15.742 -17.75 1 78.62 253 GLY B CA 1
ATOM 4774 C C . GLY B 1 253 ? 14.547 -16.594 -16.5 1 78.62 253 GLY B C 1
ATOM 4775 O O . GLY B 1 253 ? 13.492 -16.922 -15.945 1 78.62 253 GLY B O 1
ATOM 4776 N N . GLY B 1 254 ? 15.805 -17.062 -16.125 1 82.81 254 GLY B N 1
ATOM 4777 C CA . GLY B 1 254 ? 15.805 -17.875 -14.922 1 82.81 254 GLY B CA 1
ATOM 4778 C C . GLY B 1 254 ? 17.188 -18.375 -14.531 1 82.81 254 GLY B C 1
ATOM 4779 O O . GLY B 1 254 ? 18.156 -18.094 -15.227 1 82.81 254 GLY B O 1
ATOM 4780 N N . ILE B 1 255 ? 17.219 -18.984 -13.352 1 80.75 255 ILE B N 1
ATOM 4781 C CA . ILE B 1 255 ? 18.422 -19.609 -12.836 1 80.75 255 ILE B CA 1
ATOM 4782 C C . ILE B 1 255 ? 18.078 -20.953 -12.195 1 80.75 255 ILE B C 1
ATOM 4784 O O . ILE B 1 255 ? 16.984 -21.125 -11.648 1 80.75 255 ILE B O 1
ATOM 4788 N N . GLN B 1 256 ? 18.922 -21.875 -12.398 1 80.06 256 GLN B N 1
ATOM 4789 C CA . GLN B 1 256 ? 18.734 -23.188 -11.805 1 80.06 256 GLN B CA 1
ATOM 4790 C C . GLN B 1 256 ? 19.703 -23.406 -10.641 1 80.06 256 GLN B C 1
ATOM 4792 O O . GLN B 1 256 ? 20.922 -23.438 -10.828 1 80.06 256 GLN B O 1
ATOM 4797 N N . LEU B 1 257 ? 19.094 -23.531 -9.469 1 83.69 257 LEU B N 1
ATOM 4798 C CA . LEU B 1 257 ? 19.875 -23.875 -8.281 1 83.69 257 LEU B CA 1
ATOM 4799 C C . LEU B 1 257 ? 19.672 -25.344 -7.914 1 83.69 257 LEU B C 1
ATOM 4801 O O . LEU B 1 257 ? 19.062 -26.094 -8.672 1 83.69 257 LEU B O 1
ATOM 4805 N N . ARG B 1 258 ? 20.375 -25.781 -6.895 1 80.19 258 ARG B N 1
ATOM 4806 C CA . ARG B 1 258 ? 20.188 -27.141 -6.41 1 80.19 258 ARG B CA 1
ATOM 4807 C C . ARG B 1 258 ? 19.766 -27.156 -4.945 1 80.19 258 ARG B C 1
ATOM 4809 O O . ARG B 1 258 ? 20.328 -26.422 -4.129 1 80.19 258 ARG B O 1
ATOM 4816 N N . LYS B 1 259 ? 18.75 -27.969 -4.707 1 83.19 259 LYS B N 1
ATOM 4817 C CA . LYS B 1 259 ? 18.328 -28.156 -3.322 1 83.19 259 LYS B CA 1
ATOM 4818 C C . LYS B 1 259 ? 19.375 -28.906 -2.516 1 83.19 259 LYS B C 1
ATOM 4820 O O . LYS B 1 259 ? 20.344 -29.438 -3.08 1 83.19 259 LYS B O 1
ATOM 4825 N N . ARG B 1 260 ? 19.156 -28.891 -1.162 1 84.12 260 ARG B N 1
ATOM 4826 C CA . ARG B 1 260 ? 20.016 -29.656 -0.285 1 84.12 260 ARG B CA 1
ATOM 4827 C C . ARG B 1 260 ? 20 -31.141 -0.658 1 84.12 260 ARG B C 1
ATOM 4829 O O . ARG B 1 260 ? 21.016 -31.828 -0.559 1 84.12 260 ARG B O 1
ATOM 4836 N N . SER B 1 261 ? 18.891 -31.594 -1.172 1 77.56 261 SER B N 1
ATOM 4837 C CA . SER B 1 261 ? 18.703 -33 -1.576 1 77.56 261 SER B CA 1
ATOM 4838 C C . SER B 1 261 ? 19.406 -33.281 -2.898 1 77.56 261 SER B C 1
ATOM 4840 O O . SER B 1 261 ? 19.547 -34.438 -3.289 1 77.56 261 SER B O 1
ATOM 4842 N N . GLY B 1 262 ? 19.844 -32.219 -3.6 1 77.31 262 GLY B N 1
ATOM 4843 C CA . GLY B 1 262 ? 20.453 -32.375 -4.906 1 77.31 262 GLY B CA 1
ATOM 4844 C C . GLY B 1 262 ? 19.484 -32.188 -6.055 1 77.31 262 GLY B C 1
ATOM 4845 O O . GLY B 1 262 ? 19.891 -32.031 -7.207 1 77.31 262 GLY B O 1
ATOM 4846 N N . ALA B 1 263 ? 18.219 -32.125 -5.684 1 71.88 263 ALA B N 1
ATOM 4847 C CA . ALA B 1 263 ? 17.188 -31.922 -6.699 1 71.88 263 ALA B CA 1
ATOM 4848 C C . ALA B 1 263 ? 17.281 -30.516 -7.297 1 71.88 263 ALA B C 1
ATOM 4850 O O . ALA B 1 263 ? 17.734 -29.578 -6.637 1 71.88 263 ALA B O 1
ATOM 4851 N N . PRO B 1 264 ? 16.891 -30.359 -8.547 1 74.81 264 PRO B N 1
ATOM 4852 C CA . PRO B 1 264 ? 16.906 -29.031 -9.164 1 74.81 264 PRO B CA 1
ATOM 4853 C C . PRO B 1 264 ? 15.938 -28.062 -8.492 1 74.81 264 PRO B C 1
ATOM 4855 O O . PRO B 1 264 ? 14.859 -28.453 -8.055 1 74.81 264 PRO B O 1
ATOM 4858 N N . LEU B 1 265 ? 16.359 -26.844 -8.359 1 80 265 LEU B N 1
ATOM 4859 C CA . LEU B 1 265 ? 15.562 -25.75 -7.828 1 80 265 LEU B CA 1
ATOM 4860 C C . LEU B 1 265 ? 15.516 -24.578 -8.812 1 80 265 LEU B C 1
ATOM 4862 O O . LEU B 1 265 ? 16.297 -23.625 -8.688 1 80 265 LEU B O 1
ATOM 4866 N N . PRO B 1 266 ? 14.609 -24.719 -9.781 1 80.5 266 PRO B N 1
ATOM 4867 C CA . PRO B 1 266 ? 14.531 -23.625 -10.766 1 80.5 266 PRO B CA 1
ATOM 4868 C C . PRO B 1 266 ? 13.891 -22.359 -10.195 1 80.5 266 PRO B C 1
ATOM 4870 O O . PRO B 1 266 ? 12.906 -22.438 -9.461 1 80.5 266 PRO B O 1
ATOM 4873 N N . LEU B 1 267 ? 14.43 -21.25 -10.508 1 83.88 267 LEU B N 1
ATOM 4874 C CA . LEU B 1 267 ? 13.891 -19.938 -10.203 1 83.88 267 LEU B CA 1
ATOM 4875 C C . LEU B 1 267 ? 13.727 -19.109 -11.469 1 83.88 267 LEU B C 1
ATOM 4877 O O . LEU B 1 267 ? 14.688 -18.922 -12.227 1 83.88 267 LEU B O 1
ATOM 4881 N N . ALA B 1 268 ? 12.531 -18.641 -11.727 1 83.81 268 ALA B N 1
ATOM 4882 C CA . ALA B 1 268 ? 12.281 -17.781 -12.875 1 83.81 268 ALA B CA 1
ATOM 4883 C C . ALA B 1 268 ? 12.602 -16.328 -12.547 1 83.81 268 ALA B C 1
ATOM 4885 O O . ALA B 1 268 ? 12.328 -15.852 -11.445 1 83.81 268 ALA B O 1
ATOM 4886 N N . LEU B 1 269 ? 13.227 -15.641 -13.492 1 84.94 269 LEU B N 1
ATOM 4887 C CA . LEU B 1 269 ? 13.539 -14.219 -13.375 1 84.94 269 LEU B CA 1
ATOM 4888 C C . LEU B 1 269 ? 12.789 -13.406 -14.43 1 84.94 269 LEU B C 1
ATOM 4890 O O . LEU B 1 269 ? 12.938 -13.648 -15.625 1 84.94 269 LEU B O 1
ATOM 4894 N N . THR B 1 270 ? 11.969 -12.484 -13.977 1 82.19 270 THR B N 1
ATOM 4895 C CA . THR B 1 270 ? 11.188 -11.641 -14.875 1 82.19 270 THR B CA 1
ATOM 4896 C C . THR B 1 270 ? 11.344 -10.164 -14.5 1 82.19 270 THR B C 1
ATOM 4898 O O . THR B 1 270 ? 11.133 -9.789 -13.344 1 82.19 270 THR B O 1
ATOM 4901 N N . PRO B 1 271 ? 11.641 -9.375 -15.516 1 79.38 271 PRO B N 1
ATOM 4902 C CA . PRO B 1 271 ? 11.695 -7.945 -15.219 1 79.38 271 PRO B CA 1
ATOM 4903 C C . PRO B 1 271 ? 10.32 -7.359 -14.891 1 79.38 271 PRO B C 1
ATOM 4905 O O . PRO B 1 271 ? 9.32 -7.746 -15.5 1 79.38 271 PRO B O 1
ATOM 4908 N N . VAL B 1 272 ? 10.297 -6.559 -13.844 1 75.62 272 VAL B N 1
ATOM 4909 C CA . VAL B 1 272 ? 9.07 -5.848 -13.5 1 75.62 272 VAL B CA 1
ATOM 4910 C C . VAL B 1 272 ? 8.922 -4.617 -14.391 1 75.62 272 VAL B C 1
ATOM 4912 O O . VAL B 1 272 ? 9.844 -3.809 -14.508 1 75.62 272 VAL B O 1
ATOM 4915 N N . PRO B 1 273 ? 7.758 -4.641 -15.078 1 63.69 273 PRO B N 1
ATOM 4916 C CA . PRO B 1 273 ? 7.605 -3.527 -16.016 1 63.69 273 PRO B CA 1
ATOM 4917 C C . PRO B 1 273 ? 7.719 -2.164 -15.344 1 63.69 273 PRO B C 1
ATOM 4919 O O . PRO B 1 273 ? 7.316 -2.012 -14.188 1 63.69 273 PRO B O 1
ATOM 4922 N N . GLU B 1 274 ? 8.531 -1.249 -15.93 1 58.06 274 GLU B N 1
ATOM 4923 C CA . GLU B 1 274 ? 8.812 0.11 -15.484 1 58.06 274 GLU B CA 1
ATOM 4924 C C . GLU B 1 274 ? 7.535 0.856 -15.125 1 58.06 274 GLU B C 1
ATOM 4926 O O . GLU B 1 274 ? 7.539 1.718 -14.242 1 58.06 274 GLU B O 1
ATOM 4931 N N . ARG B 1 275 ? 6.52 0.635 -15.961 1 53.38 275 ARG B N 1
ATOM 4932 C CA . ARG B 1 275 ? 5.344 1.453 -15.688 1 53.38 275 ARG B CA 1
ATOM 4933 C C . ARG B 1 275 ? 4.824 1.216 -14.273 1 53.38 275 ARG B C 1
ATOM 4935 O O . ARG B 1 275 ? 3.893 1.888 -13.828 1 53.38 275 ARG B O 1
ATOM 4942 N N . SER B 1 276 ? 5.395 0.277 -13.812 1 50.03 276 SER B N 1
ATOM 4943 C CA . SER B 1 276 ? 4.938 0.025 -12.453 1 50.03 276 SER B CA 1
ATOM 4944 C C . SER B 1 276 ? 5.34 1.16 -11.516 1 50.03 276 SER B C 1
ATOM 4946 O O . SER B 1 276 ? 6.355 1.822 -11.734 1 50.03 276 SER B O 1
ATOM 4948 N N . ARG B 1 277 ? 4.48 1.844 -10.992 1 50.69 277 ARG B N 1
ATOM 4949 C CA . ARG B 1 277 ? 4.723 2.912 -10.023 1 50.69 277 ARG B CA 1
ATOM 4950 C C . ARG B 1 277 ? 6.039 2.695 -9.289 1 50.69 277 ARG B C 1
ATOM 4952 O O . ARG B 1 277 ? 6.656 3.65 -8.805 1 50.69 277 ARG B O 1
ATOM 4959 N N . LEU B 1 278 ? 6.383 1.414 -9.141 1 50.84 278 LEU B N 1
ATOM 4960 C CA . LEU B 1 278 ? 7.609 1.076 -8.422 1 50.84 278 LEU B CA 1
ATOM 4961 C C . LEU B 1 278 ? 8.836 1.594 -9.172 1 50.84 278 LEU B C 1
ATOM 4963 O O . LEU B 1 278 ? 9.781 2.094 -8.555 1 50.84 278 LEU B O 1
ATOM 4967 N N . ALA B 1 279 ? 8.789 1.367 -10.539 1 50.16 279 ALA B N 1
ATOM 4968 C CA . ALA B 1 279 ? 9.961 1.853 -11.258 1 50.16 279 ALA B CA 1
ATOM 4969 C C . ALA B 1 279 ? 10.172 3.346 -11.016 1 50.16 279 ALA B C 1
ATOM 4971 O O . ALA B 1 279 ? 11.312 3.811 -10.93 1 50.16 279 ALA B O 1
ATOM 4972 N N . ARG B 1 280 ? 9.156 3.953 -10.836 1 48.06 280 ARG B N 1
ATOM 4973 C CA . ARG B 1 280 ? 9.328 5.383 -10.594 1 48.06 280 ARG B CA 1
ATOM 4974 C C . ARG B 1 280 ? 9.758 5.645 -9.156 1 48.06 280 ARG B C 1
ATOM 4976 O O . ARG B 1 280 ? 10.547 6.555 -8.898 1 48.06 280 ARG B O 1
ATOM 4983 N N . ALA B 1 281 ? 9.078 4.879 -8.359 1 49.31 281 ALA B N 1
ATOM 4984 C CA . ALA B 1 281 ? 9.414 5.109 -6.961 1 49.31 281 ALA B CA 1
ATOM 4985 C C . ALA B 1 281 ? 10.812 4.594 -6.641 1 49.31 281 ALA B C 1
ATOM 4987 O O . ALA B 1 281 ? 11.562 5.227 -5.891 1 49.31 281 ALA B O 1
ATOM 4988 N N . ALA B 1 282 ? 11.094 3.324 -7.238 1 51 282 ALA B N 1
ATOM 4989 C CA . ALA B 1 282 ? 12.422 2.768 -7.02 1 51 282 ALA B CA 1
ATOM 4990 C C . ALA B 1 282 ? 13.352 3.088 -8.188 1 51 282 ALA B C 1
ATOM 4992 O O . ALA B 1 282 ? 12.938 3.023 -9.352 1 51 282 ALA B O 1
ATOM 4993 N N . GLN B 1 283 ? 14.07 4.184 -8.141 1 51.62 283 GLN B N 1
ATOM 4994 C CA . GLN B 1 283 ? 15.047 4.598 -9.141 1 51.62 283 GLN B CA 1
ATOM 4995 C C . GLN B 1 283 ? 15.734 3.393 -9.773 1 51.62 283 GLN B C 1
ATOM 4997 O O . GLN B 1 283 ? 16.797 3.525 -10.391 1 51.62 283 GLN B O 1
ATOM 5002 N N . GLY B 1 284 ? 15.125 2.172 -9.703 1 63.44 284 GLY B N 1
ATOM 5003 C CA . GLY B 1 284 ? 15.914 1.152 -10.383 1 63.44 284 GLY B CA 1
ATOM 5004 C C . GLY B 1 284 ? 15.078 -0.015 -10.875 1 63.44 284 GLY B C 1
ATOM 5005 O O . GLY B 1 284 ? 13.883 -0.089 -10.594 1 63.44 284 GLY B O 1
ATOM 5006 N N . ARG B 1 285 ? 15.586 -0.739 -11.82 1 73.69 285 ARG B N 1
ATOM 5007 C CA . ARG B 1 285 ? 14.977 -1.93 -12.406 1 73.69 285 ARG B CA 1
ATOM 5008 C C . ARG B 1 285 ? 14.773 -3.018 -11.359 1 73.69 285 ARG B C 1
ATOM 5010 O O . ARG B 1 285 ? 15.641 -3.23 -10.5 1 73.69 285 ARG B O 1
ATOM 5017 N N . LEU B 1 286 ? 13.586 -3.52 -11.242 1 81.19 286 LEU B N 1
ATOM 5018 C CA . LEU B 1 286 ? 13.273 -4.602 -10.312 1 81.19 286 LEU B CA 1
ATOM 5019 C C . LEU B 1 286 ? 13.125 -5.926 -11.055 1 81.19 286 LEU B C 1
ATOM 5021 O O . LEU B 1 286 ? 12.742 -5.949 -12.227 1 81.19 286 LEU B O 1
ATOM 5025 N N . THR B 1 287 ? 13.547 -6.941 -10.438 1 85.56 287 THR B N 1
ATOM 5026 C CA . THR B 1 287 ? 13.406 -8.297 -10.969 1 85.56 287 THR B CA 1
ATOM 5027 C C . THR B 1 287 ? 12.555 -9.148 -10.039 1 85.56 287 THR B C 1
ATOM 5029 O O . THR B 1 287 ? 12.797 -9.195 -8.828 1 85.56 287 THR B O 1
ATOM 5032 N N . LEU B 1 288 ? 11.562 -9.68 -10.578 1 87.31 288 LEU B N 1
ATOM 5033 C CA . LEU B 1 288 ? 10.789 -10.688 -9.859 1 87.31 288 LEU B CA 1
ATOM 5034 C C . LEU B 1 288 ? 11.414 -12.062 -10 1 87.31 288 LEU B C 1
ATOM 5036 O O . LEU B 1 288 ? 11.641 -12.547 -11.109 1 87.31 288 LEU B O 1
ATOM 5040 N N . MET B 1 289 ? 11.82 -12.633 -8.938 1 88.25 289 MET B N 1
ATOM 5041 C CA . MET B 1 289 ? 12.305 -14.008 -8.891 1 88.25 289 MET B CA 1
ATOM 5042 C C . MET B 1 289 ? 11.258 -14.93 -8.266 1 88.25 289 MET B C 1
ATOM 5044 O O . MET B 1 289 ? 10.781 -14.68 -7.16 1 88.25 289 MET B O 1
ATOM 5048 N N . SER B 1 290 ? 10.844 -15.945 -8.961 1 87.62 290 SER B N 1
ATOM 5049 C CA . SER B 1 290 ? 9.773 -16.828 -8.508 1 87.62 290 SER B CA 1
ATOM 5050 C C . SER B 1 290 ? 10.203 -18.297 -8.562 1 87.62 290 SER B C 1
ATOM 5052 O O . SER B 1 290 ? 10.914 -18.703 -9.484 1 87.62 290 SER B O 1
ATOM 5054 N N . GLY B 1 291 ? 9.82 -19.016 -7.547 1 82.62 291 GLY B N 1
ATOM 5055 C CA . GLY B 1 291 ? 10.062 -20.453 -7.52 1 82.62 291 GLY B CA 1
ATOM 5056 C C . GLY B 1 291 ? 8.844 -21.266 -7.875 1 82.62 291 GLY B C 1
ATOM 5057 O O . GLY B 1 291 ? 7.828 -20.719 -8.312 1 82.62 291 GLY B O 1
ATOM 5058 N N . VAL B 1 292 ? 9.031 -22.578 -7.844 1 72.31 292 VAL B N 1
ATOM 5059 C CA . VAL B 1 292 ? 7.922 -23.5 -8.078 1 72.31 292 VAL B CA 1
ATOM 5060 C C . VAL B 1 292 ? 6.996 -23.516 -6.863 1 72.31 292 VAL B C 1
ATOM 5062 O O . VAL B 1 292 ? 7.453 -23.391 -5.727 1 72.31 292 VAL B O 1
ATOM 5065 N N . ALA B 1 293 ? 5.672 -23.5 -7.199 1 71.56 293 ALA B N 1
ATOM 5066 C CA . ALA B 1 293 ? 4.684 -23.516 -6.125 1 71.56 293 ALA B CA 1
ATOM 5067 C C . ALA B 1 293 ? 4.984 -24.625 -5.113 1 71.56 293 ALA B C 1
ATOM 5069 O O . ALA B 1 293 ? 5.262 -25.75 -5.496 1 71.56 293 ALA B O 1
ATOM 5070 N N . LEU B 1 294 ? 5.086 -24.203 -3.949 1 60.72 294 LEU B N 1
ATOM 5071 C CA . LEU B 1 294 ? 5.289 -25.141 -2.852 1 60.72 294 LEU B CA 1
ATOM 5072 C C . LEU B 1 294 ? 3.967 -25.75 -2.404 1 60.72 294 LEU B C 1
ATOM 5074 O O . LEU B 1 294 ? 3.871 -26.297 -1.305 1 60.72 294 LEU B O 1
ATOM 5078 N N . ALA B 1 295 ? 2.957 -25.781 -3.346 1 57.88 295 ALA B N 1
ATOM 5079 C CA . ALA B 1 295 ? 1.602 -26.141 -2.936 1 57.88 295 ALA B CA 1
ATOM 5080 C C . ALA B 1 295 ? 1.617 -27.25 -1.897 1 57.88 295 ALA B C 1
ATOM 5082 O O . ALA B 1 295 ? 2.471 -28.141 -1.947 1 57.88 295 ALA B O 1
ATOM 5083 N N . ALA B 1 296 ? 0.743 -27.094 -0.929 1 59.22 296 ALA B N 1
ATOM 5084 C CA . ALA B 1 296 ? 0.463 -28.109 0.084 1 59.22 296 ALA B CA 1
ATOM 5085 C C . ALA B 1 296 ? -0.147 -29.359 -0.545 1 59.22 296 ALA B C 1
ATOM 5087 O O . ALA B 1 296 ? -1.167 -29.281 -1.232 1 59.22 296 ALA B O 1
ATOM 5088 N N . PRO B 1 297 ? 0.638 -30.406 -0.608 1 63.28 297 PRO B N 1
ATOM 5089 C CA . PRO B 1 297 ? 0.134 -31.656 -1.182 1 63.28 297 PRO B CA 1
ATOM 5090 C C . PRO B 1 297 ? -1.309 -31.953 -0.778 1 63.28 297 PRO B C 1
ATOM 5092 O O . PRO B 1 297 ? -2.098 -32.438 -1.599 1 63.28 297 PRO B O 1
ATOM 5095 N N . LYS B 1 298 ? -1.654 -31.422 0.319 1 70.31 298 LYS B N 1
ATOM 5096 C CA . LYS B 1 298 ? -2.988 -31.75 0.817 1 70.31 298 LYS B CA 1
ATOM 5097 C C . LYS B 1 298 ? -4.062 -31 0.038 1 70.31 298 LYS B C 1
ATOM 5099 O O . LYS B 1 298 ? -5.078 -31.578 -0.349 1 70.31 298 LYS B O 1
ATOM 5104 N N . ALA B 1 299 ? -3.836 -29.766 -0.172 1 69.06 299 ALA B N 1
ATOM 5105 C CA . ALA B 1 299 ? -4.828 -28.969 -0.885 1 69.06 299 ALA B CA 1
ATOM 5106 C C . ALA B 1 299 ? -5 -29.469 -2.318 1 69.06 299 ALA B C 1
ATOM 5108 O O . ALA B 1 299 ? -6.121 -29.531 -2.832 1 69.06 299 ALA B O 1
ATOM 5109 N N . LYS B 1 300 ? -3.963 -29.812 -2.9 1 73.44 300 LYS B N 1
ATOM 5110 C CA . LYS B 1 300 ? -4.023 -30.312 -4.27 1 73.44 300 LYS B CA 1
ATOM 5111 C C . LYS B 1 300 ? -4.762 -31.656 -4.328 1 73.44 300 LYS B C 1
ATOM 5113 O O . LYS B 1 300 ? -5.559 -31.891 -5.238 1 73.44 300 LYS B O 1
ATOM 5118 N N . THR B 1 301 ? -4.418 -32.438 -3.328 1 78.81 301 THR B N 1
ATOM 5119 C CA . THR B 1 301 ? -5.098 -33.75 -3.252 1 78.81 301 THR B CA 1
ATOM 5120 C C . THR B 1 301 ? -6.605 -33.531 -3.107 1 78.81 301 THR B C 1
ATOM 5122 O O . THR B 1 301 ? -7.391 -34.219 -3.768 1 78.81 301 THR B O 1
ATOM 5125 N N . GLU B 1 302 ? -6.977 -32.625 -2.328 1 77.06 302 GLU B N 1
ATOM 5126 C CA . GLU B 1 302 ? -8.398 -32.344 -2.1 1 77.06 302 GLU B CA 1
ATOM 5127 C C . GLU B 1 302 ? -9.07 -31.812 -3.357 1 77.06 302 GLU B C 1
ATOM 5129 O O . GLU B 1 302 ? -10.219 -32.156 -3.646 1 77.06 302 GLU B O 1
ATOM 5134 N N . ARG B 1 303 ? -8.422 -31.062 -4.047 1 76.62 303 ARG B N 1
ATOM 5135 C CA . ARG B 1 303 ? -8.984 -30.531 -5.277 1 76.62 303 ARG B CA 1
ATOM 5136 C C . ARG B 1 303 ? -9.172 -31.625 -6.324 1 76.62 303 ARG B C 1
ATOM 5138 O O . ARG B 1 303 ? -10.172 -31.641 -7.043 1 76.62 303 ARG B O 1
ATOM 5145 N N . LEU B 1 304 ? -8.195 -32.469 -6.41 1 80.56 304 LEU B N 1
ATOM 5146 C CA . LEU B 1 304 ? -8.32 -33.594 -7.328 1 80.56 304 LEU B CA 1
ATOM 5147 C C . LEU B 1 304 ? -9.531 -34.469 -6.98 1 80.56 304 LEU B C 1
ATOM 5149 O O . LEU B 1 304 ? -10.242 -34.938 -7.875 1 80.56 304 LEU B O 1
ATOM 5153 N N . ARG B 1 305 ? -9.688 -34.594 -5.711 1 82.94 305 ARG B N 1
ATOM 5154 C CA . ARG B 1 305 ? -10.836 -35.375 -5.254 1 82.94 305 ARG B CA 1
ATOM 5155 C C . ARG B 1 305 ? -12.148 -34.688 -5.641 1 82.94 305 ARG B C 1
ATOM 5157 O O . ARG B 1 305 ? -13.039 -35.344 -6.203 1 82.94 305 ARG B O 1
ATOM 5164 N N . LEU B 1 306 ? -12.219 -33.5 -5.43 1 75.06 306 LEU B N 1
ATOM 5165 C CA . LEU B 1 306 ? -13.445 -32.75 -5.633 1 75.06 306 LEU B CA 1
ATOM 5166 C C . LEU B 1 306 ? -13.75 -32.594 -7.121 1 75.06 306 LEU B C 1
ATOM 5168 O O . LEU B 1 306 ? -14.898 -32.75 -7.543 1 75.06 306 LEU B O 1
ATOM 5172 N N . PHE B 1 307 ? -12.789 -32.344 -7.914 1 76.5 307 PHE B N 1
ATOM 5173 C CA . PHE B 1 307 ? -13.016 -31.969 -9.305 1 76.5 307 PHE B CA 1
ATOM 5174 C C . PHE B 1 307 ? -13.195 -33.219 -10.172 1 76.5 307 PHE B C 1
ATOM 5176 O O . PHE B 1 307 ? -13.906 -33.156 -11.18 1 76.5 307 PHE B O 1
ATOM 5183 N N . HIS B 1 308 ? -12.57 -34.25 -9.75 1 82.12 308 HIS B N 1
ATOM 5184 C CA . HIS B 1 308 ? -12.555 -35.406 -10.672 1 82.12 308 HIS B CA 1
ATOM 5185 C C . HIS B 1 308 ? -13.18 -36.625 -10.031 1 82.12 308 HIS B C 1
ATOM 5187 O O . HIS B 1 308 ? -13.164 -37.719 -10.617 1 82.12 308 HIS B O 1
ATOM 5193 N N . GLY B 1 309 ? -13.664 -36.469 -8.812 1 83.88 309 GLY B N 1
ATOM 5194 C CA . GLY B 1 309 ? -14.336 -37.562 -8.141 1 83.88 309 GLY B CA 1
ATOM 5195 C C . GLY B 1 309 ? -13.383 -38.688 -7.699 1 83.88 309 GLY B C 1
ATOM 5196 O O . GLY B 1 309 ? -13.758 -39.844 -7.652 1 83.88 309 GLY B O 1
ATOM 5197 N N . LEU B 1 310 ? -12.188 -38.281 -7.461 1 89.75 310 LEU B N 1
ATOM 5198 C CA . LEU B 1 310 ? -11.203 -39.25 -7.035 1 89.75 310 LEU B CA 1
ATOM 5199 C C . LEU B 1 310 ? -11.328 -39.531 -5.539 1 89.75 310 LEU B C 1
ATOM 5201 O O . LEU B 1 310 ? -11.688 -38.656 -4.766 1 89.75 310 LEU B O 1
ATOM 5205 N N . THR B 1 311 ? -11.109 -40.812 -5.176 1 92.5 311 THR B N 1
ATOM 5206 C CA . THR B 1 311 ? -10.961 -41.094 -3.752 1 92.5 311 THR B CA 1
ATOM 5207 C C . THR B 1 311 ? -9.648 -40.531 -3.217 1 92.5 311 THR B C 1
ATOM 5209 O O . THR B 1 311 ? -8.797 -40.094 -3.988 1 92.5 311 THR B O 1
ATOM 5212 N N . ARG B 1 312 ? -9.508 -40.562 -1.903 1 90.44 312 ARG B N 1
ATOM 5213 C CA . ARG B 1 312 ? -8.273 -40.062 -1.29 1 90.44 312 ARG B CA 1
ATOM 5214 C C . ARG B 1 312 ? -7.074 -40.875 -1.761 1 90.44 312 ARG B C 1
ATOM 5216 O O . ARG B 1 312 ? -6.023 -40.312 -2.076 1 90.44 312 ARG B O 1
ATOM 5223 N N . ALA B 1 313 ? -7.238 -42.156 -1.841 1 92.81 313 ALA B N 1
ATOM 5224 C CA . ALA B 1 313 ? -6.16 -43.062 -2.258 1 92.81 313 ALA B CA 1
ATOM 5225 C C . ALA B 1 313 ? -5.773 -42.812 -3.713 1 92.81 313 ALA B C 1
ATOM 5227 O O . ALA B 1 313 ? -4.59 -42.812 -4.059 1 92.81 313 ALA B O 1
ATOM 5228 N N . GLU B 1 314 ? -6.758 -42.594 -4.527 1 93.19 314 GLU B N 1
ATOM 5229 C CA . GLU B 1 314 ? -6.52 -42.312 -5.941 1 93.19 314 GLU B CA 1
ATOM 5230 C C . GLU B 1 314 ? -5.801 -41 -6.133 1 93.19 314 GLU B C 1
ATOM 5232 O O . GLU B 1 314 ? -4.859 -40.906 -6.926 1 93.19 314 GLU B O 1
ATOM 5237 N N . ALA B 1 315 ? -6.262 -39.969 -5.43 1 90.06 315 ALA B N 1
ATOM 5238 C CA . ALA B 1 315 ? -5.645 -38.656 -5.523 1 90.06 315 ALA B CA 1
ATOM 5239 C C . ALA B 1 315 ? -4.195 -38.688 -5.051 1 90.06 315 ALA B C 1
ATOM 5241 O O . ALA B 1 315 ? -3.318 -38.094 -5.668 1 90.06 315 ALA B O 1
ATOM 5242 N N . GLU B 1 316 ? -3.969 -39.344 -3.992 1 89.75 316 GLU B N 1
ATOM 5243 C CA . GLU B 1 316 ? -2.615 -39.469 -3.461 1 89.75 316 GLU B CA 1
ATOM 5244 C C . GLU B 1 316 ? -1.703 -40.188 -4.449 1 89.75 316 GLU B C 1
ATOM 5246 O O . GLU B 1 316 ? -0.536 -39.812 -4.605 1 89.75 316 GLU B O 1
ATOM 5251 N N . LEU B 1 317 ? -2.232 -41.188 -5.039 1 90.31 317 LEU B N 1
ATOM 5252 C CA . LEU B 1 317 ? -1.468 -41.906 -6.051 1 90.31 317 LEU B CA 1
ATOM 5253 C C . LEU B 1 317 ? -1.103 -41 -7.211 1 90.31 317 LEU B C 1
ATOM 5255 O O . LEU B 1 317 ? 0.039 -41 -7.68 1 90.31 317 LEU B O 1
ATOM 5259 N N . ALA B 1 318 ? -2.039 -40.25 -7.688 1 86.44 318 ALA B N 1
ATOM 5260 C CA . ALA B 1 318 ? -1.8 -39.312 -8.789 1 86.44 318 ALA B CA 1
ATOM 5261 C C . ALA B 1 318 ? -0.688 -38.344 -8.445 1 86.44 318 ALA B C 1
ATOM 5263 O O . ALA B 1 318 ? 0.158 -38.031 -9.281 1 86.44 318 ALA B O 1
ATOM 5264 N N . MET B 1 319 ? -0.691 -37.875 -7.234 1 82.06 319 MET B N 1
ATOM 5265 C CA . MET B 1 319 ? 0.332 -36.938 -6.781 1 82.06 319 MET B CA 1
ATOM 5266 C C . MET B 1 319 ? 1.713 -37.594 -6.805 1 82.06 319 MET B C 1
ATOM 5268 O O . MET B 1 319 ? 2.678 -36.969 -7.273 1 82.06 319 MET B O 1
ATOM 5272 N N . LEU B 1 320 ? 1.819 -38.812 -6.293 1 82.31 320 LEU B N 1
ATOM 5273 C CA . LEU B 1 320 ? 3.09 -39.531 -6.25 1 82.31 320 LEU B CA 1
ATOM 5274 C C . LEU B 1 320 ? 3.633 -39.75 -7.656 1 82.31 320 LEU B C 1
ATOM 5276 O O . LEU B 1 320 ? 4.828 -39.562 -7.902 1 82.31 320 LEU B O 1
ATOM 5280 N N . LEU B 1 321 ? 2.727 -40.031 -8.531 1 80 321 LEU B N 1
ATOM 5281 C CA . LEU B 1 321 ? 3.123 -40.344 -9.906 1 80 321 LEU B CA 1
ATOM 5282 C C . LEU B 1 321 ? 3.582 -39.062 -10.617 1 80 321 LEU B C 1
ATOM 5284 O O . LEU B 1 321 ? 4.621 -39.062 -11.289 1 80 321 LEU B O 1
ATOM 5288 N N . CYS B 1 322 ? 2.861 -37.969 -10.453 1 75.38 322 CYS B N 1
ATOM 5289 C CA . CYS B 1 322 ? 3.037 -36.812 -11.328 1 75.38 322 CYS B CA 1
ATOM 5290 C C . CYS B 1 322 ? 3.936 -35.781 -10.672 1 75.38 322 CYS B C 1
ATOM 5292 O O . CYS B 1 322 ? 4.688 -35.094 -11.359 1 75.38 322 CYS B O 1
ATOM 5294 N N . CYS B 1 323 ? 3.805 -35.594 -9.414 1 71.56 323 CYS B N 1
ATOM 5295 C CA . CYS B 1 323 ? 4.582 -34.562 -8.734 1 71.56 323 CYS B CA 1
ATOM 5296 C C . CYS B 1 323 ? 5.93 -35.094 -8.281 1 71.56 323 CYS B C 1
ATOM 5298 O O . CYS B 1 323 ? 6.949 -34.406 -8.383 1 71.56 323 CYS B O 1
ATOM 5300 N N . ASP B 1 324 ? 5.91 -36.344 -7.789 1 71.69 324 ASP B N 1
ATOM 5301 C CA . ASP B 1 324 ? 7.145 -36.938 -7.289 1 71.69 324 ASP B CA 1
ATOM 5302 C C . ASP B 1 324 ? 7.848 -37.719 -8.383 1 71.69 324 ASP B C 1
ATOM 5304 O O . ASP B 1 324 ? 9.031 -38.062 -8.258 1 71.69 324 ASP B O 1
ATOM 5308 N N . GLY B 1 325 ? 7.125 -38.062 -9.469 1 75.75 325 GLY B N 1
ATOM 5309 C CA . GLY B 1 325 ? 7.695 -38.781 -10.594 1 75.75 325 GLY B CA 1
ATOM 5310 C C . GLY B 1 325 ? 7.961 -40.25 -10.297 1 75.75 325 GLY B C 1
ATOM 5311 O O . GLY B 1 325 ? 8.859 -40.844 -10.883 1 75.75 325 GLY B O 1
ATOM 5312 N N . LEU B 1 326 ? 7.223 -40.875 -9.344 1 80.88 326 LEU B N 1
ATOM 5313 C CA . LEU B 1 326 ? 7.422 -42.281 -8.977 1 80.88 326 LEU B CA 1
ATOM 5314 C C . LEU B 1 326 ? 6.758 -43.188 -9.984 1 80.88 326 LEU B C 1
ATOM 5316 O O . LEU B 1 326 ? 5.746 -42.844 -10.594 1 80.88 326 LEU B O 1
ATOM 5320 N N . SER B 1 327 ? 7.34 -44.375 -10.125 1 85.88 327 SER B N 1
ATOM 5321 C CA . SER B 1 327 ? 6.715 -45.406 -10.93 1 85.88 327 SER B CA 1
ATOM 5322 C C . SER B 1 327 ? 5.605 -46.125 -10.156 1 85.88 327 SER B C 1
ATOM 5324 O O . SER B 1 327 ? 5.543 -46.031 -8.922 1 85.88 327 SER B O 1
ATOM 5326 N N . PRO B 1 328 ? 4.738 -46.844 -10.922 1 89.06 328 PRO B N 1
ATOM 5327 C CA . PRO B 1 328 ? 3.703 -47.594 -10.219 1 89.06 328 PRO B CA 1
ATOM 5328 C C . PRO B 1 328 ? 4.281 -48.562 -9.188 1 89.06 328 PRO B C 1
ATOM 5330 O O . PRO B 1 328 ? 3.721 -48.719 -8.102 1 89.06 328 PRO B O 1
ATOM 5333 N N . ARG B 1 329 ? 5.363 -49.125 -9.5 1 92 329 ARG B N 1
ATOM 5334 C CA . ARG B 1 329 ? 6.012 -50.062 -8.578 1 92 329 ARG B CA 1
ATOM 5335 C C . ARG B 1 329 ? 6.504 -49.312 -7.328 1 92 329 ARG B C 1
ATOM 5337 O O . ARG B 1 329 ? 6.312 -49.812 -6.207 1 92 329 ARG B O 1
ATOM 5344 N N . GLU B 1 330 ? 7.164 -48.25 -7.516 1 91.38 330 GLU B N 1
ATOM 5345 C CA . GLU B 1 330 ? 7.652 -47.469 -6.395 1 91.38 330 GLU B CA 1
ATOM 5346 C C . GLU B 1 330 ? 6.5 -46.969 -5.535 1 91.38 330 GLU B C 1
ATOM 5348 O O . GLU B 1 330 ? 6.617 -46.906 -4.309 1 91.38 330 GLU B O 1
ATOM 5353 N N . CYS B 1 331 ? 5.457 -46.5 -6.176 1 92.5 331 CYS B N 1
ATOM 5354 C CA . CYS B 1 331 ? 4.273 -46.062 -5.445 1 92.5 331 CYS B CA 1
ATOM 5355 C C . CYS B 1 331 ? 3.75 -47.156 -4.539 1 92.5 331 CYS B C 1
ATOM 5357 O O . CYS B 1 331 ? 3.34 -46.906 -3.408 1 92.5 331 CYS B O 1
ATOM 5359 N N . ALA B 1 332 ? 3.705 -48.375 -5.07 1 94.69 332 ALA B N 1
ATOM 5360 C CA . ALA B 1 332 ? 3.266 -49.531 -4.289 1 94.69 332 ALA B CA 1
ATOM 5361 C C . ALA B 1 332 ? 4.113 -49.688 -3.031 1 94.69 332 ALA B C 1
ATOM 5363 O O . ALA B 1 332 ? 3.586 -49.938 -1.945 1 94.69 332 ALA B O 1
ATOM 5364 N N . GLU B 1 333 ? 5.359 -49.562 -3.174 1 94.5 333 GLU B N 1
ATOM 5365 C CA . GLU B 1 333 ? 6.297 -49.688 -2.062 1 94.5 333 GLU B CA 1
ATOM 5366 C C . GLU B 1 333 ? 6.07 -48.594 -1.015 1 94.5 333 GLU B C 1
ATOM 5368 O O . GLU B 1 333 ? 6.008 -48.906 0.182 1 94.5 333 GLU B O 1
ATOM 5373 N N . VAL B 1 334 ? 5.953 -47.438 -1.446 1 92.19 334 VAL B N 1
ATOM 5374 C CA . VAL B 1 334 ? 5.816 -46.281 -0.556 1 92.19 334 VAL B CA 1
ATOM 5375 C C . VAL B 1 334 ? 4.496 -46.375 0.205 1 92.19 334 VAL B C 1
ATOM 5377 O O . VAL B 1 334 ? 4.426 -46.031 1.384 1 92.19 334 VAL B O 1
ATOM 5380 N N . ARG B 1 335 ? 3.512 -46.812 -0.475 1 92.5 335 ARG B N 1
ATOM 5381 C CA . ARG B 1 335 ? 2.176 -46.812 0.112 1 92.5 335 ARG B CA 1
ATOM 5382 C C . ARG B 1 335 ? 1.914 -48.125 0.839 1 92.5 335 ARG B C 1
ATOM 5384 O O . ARG B 1 335 ? 0.905 -48.281 1.534 1 92.5 335 ARG B O 1
ATOM 5391 N N . GLY B 1 336 ? 2.814 -49.094 0.675 1 94.25 336 GLY B N 1
ATOM 5392 C CA . GLY B 1 336 ? 2.67 -50.375 1.338 1 94.25 336 GLY B CA 1
ATOM 5393 C C . GLY B 1 336 ? 1.527 -51.219 0.788 1 94.25 336 GLY B C 1
ATOM 5394 O O . GLY B 1 336 ? 0.777 -51.812 1.549 1 94.25 336 GLY B O 1
ATOM 5395 N N . VAL B 1 337 ? 1.303 -51.125 -0.473 1 95.06 337 VAL B N 1
ATOM 5396 C CA . VAL B 1 337 ? 0.256 -51.906 -1.124 1 95.06 337 VAL B CA 1
ATOM 5397 C C . VAL B 1 337 ? 0.847 -52.688 -2.293 1 95.06 337 VAL B C 1
ATOM 5399 O O . VAL B 1 337 ? 2.031 -52.562 -2.607 1 95.06 337 VAL B O 1
ATOM 5402 N N . SER B 1 338 ? 0.075 -53.594 -2.857 1 94.5 338 SER B N 1
ATOM 5403 C CA . SER B 1 338 ? 0.554 -54.406 -3.975 1 94.5 338 SER B CA 1
ATOM 5404 C C . SER B 1 338 ? 0.554 -53.594 -5.273 1 94.5 338 SER B C 1
ATOM 5406 O O . SER B 1 338 ? -0.179 -52.625 -5.402 1 94.5 338 SER B O 1
ATOM 5408 N N . LEU B 1 339 ? 1.354 -54.031 -6.16 1 95.38 339 LEU B N 1
ATOM 5409 C CA . LEU B 1 339 ? 1.373 -53.438 -7.492 1 95.38 339 LEU B CA 1
ATOM 5410 C C . LEU B 1 339 ? 0.01 -53.562 -8.164 1 95.38 339 LEU B C 1
ATOM 5412 O O . LEU B 1 339 ? -0.399 -52.688 -8.914 1 95.38 339 LEU B O 1
ATOM 5416 N N . GLY B 1 340 ? -0.604 -54.688 -7.949 1 94.12 340 GLY B N 1
ATOM 5417 C CA . GLY B 1 340 ? -1.945 -54.875 -8.477 1 94.12 340 GLY B CA 1
ATOM 5418 C C . GLY B 1 340 ? -2.936 -53.844 -8.008 1 94.12 340 GLY B C 1
ATOM 5419 O O . GLY B 1 340 ? -3.756 -53.344 -8.789 1 94.12 340 GLY B O 1
ATOM 5420 N N . THR B 1 341 ? -2.848 -53.5 -6.785 1 94.38 341 THR B N 1
ATOM 5421 C CA . THR B 1 341 ? -3.703 -52.469 -6.223 1 94.38 341 THR B CA 1
ATOM 5422 C C . THR B 1 341 ? -3.451 -51.125 -6.906 1 94.38 341 THR B C 1
ATOM 5424 O O . THR B 1 341 ? -4.395 -50.406 -7.234 1 94.38 341 THR B O 1
ATOM 5427 N N . VAL B 1 342 ? -2.217 -50.75 -7.098 1 94.81 342 VAL B N 1
ATOM 5428 C CA . VAL B 1 342 ? -1.847 -49.469 -7.746 1 94.81 342 VAL B CA 1
ATOM 5429 C C . VAL B 1 342 ? -2.398 -49.469 -9.172 1 94.81 342 VAL B C 1
ATOM 5431 O O . VAL B 1 342 ? -2.934 -48.438 -9.617 1 94.81 342 VAL B O 1
ATOM 5434 N N . ARG B 1 343 ? -2.293 -50.562 -9.852 1 92.75 343 ARG B N 1
ATOM 5435 C CA . ARG B 1 343 ? -2.766 -50.625 -11.227 1 92.75 343 ARG B CA 1
ATOM 5436 C C . ARG B 1 343 ? -4.285 -50.531 -11.297 1 92.75 343 ARG B C 1
ATOM 5438 O O . ARG B 1 343 ? -4.824 -49.906 -12.219 1 92.75 343 ARG B O 1
ATOM 5445 N N . PHE B 1 344 ? -4.875 -51.156 -10.344 1 93.69 344 PHE B N 1
ATOM 5446 C CA . PHE B 1 344 ? -6.328 -51.031 -10.266 1 93.69 344 PHE B CA 1
ATOM 5447 C C . PHE B 1 344 ? -6.746 -49.594 -10.039 1 93.69 344 PHE B C 1
ATOM 5449 O O . PHE B 1 344 ? -7.668 -49.094 -10.688 1 93.69 344 PHE B O 1
ATOM 5456 N N . GLN B 1 345 ? -6.102 -48.938 -9.156 1 94.12 345 GLN B N 1
ATOM 5457 C CA . GLN B 1 345 ? -6.406 -47.562 -8.867 1 94.12 345 GLN B CA 1
ATOM 5458 C C . GLN B 1 345 ? -6.121 -46.656 -10.07 1 94.12 345 GLN B C 1
ATOM 5460 O O . GLN B 1 345 ? -6.844 -45.688 -10.32 1 94.12 345 GLN B O 1
ATOM 5465 N N . LEU B 1 346 ? -5.082 -46.875 -10.727 1 91.69 346 LEU B N 1
ATOM 5466 C CA . LEU B 1 346 ? -4.738 -46.094 -11.922 1 91.69 346 LEU B CA 1
ATOM 5467 C C . LEU B 1 346 ? -5.836 -46.219 -12.969 1 91.69 346 LEU B C 1
ATOM 5469 O O . LEU B 1 346 ? -6.184 -45.25 -13.625 1 91.69 346 LEU B O 1
ATOM 5473 N N . LYS B 1 347 ? -6.309 -47.438 -13.141 1 91.81 347 LYS B N 1
ATOM 5474 C CA . LYS B 1 347 ? -7.414 -47.656 -14.07 1 91.81 347 LYS B CA 1
ATOM 5475 C C . LYS B 1 347 ? -8.648 -46.844 -13.648 1 91.81 347 LYS B C 1
ATOM 5477 O O . LYS B 1 347 ? -9.359 -46.312 -14.5 1 91.81 347 LYS B O 1
ATOM 5482 N N . ALA B 1 348 ? -8.859 -46.875 -12.391 1 93.38 348 ALA B N 1
ATOM 5483 C CA . ALA B 1 348 ? -9.992 -46.125 -11.867 1 93.38 348 ALA B CA 1
ATOM 5484 C C . ALA B 1 348 ? -9.82 -44.625 -12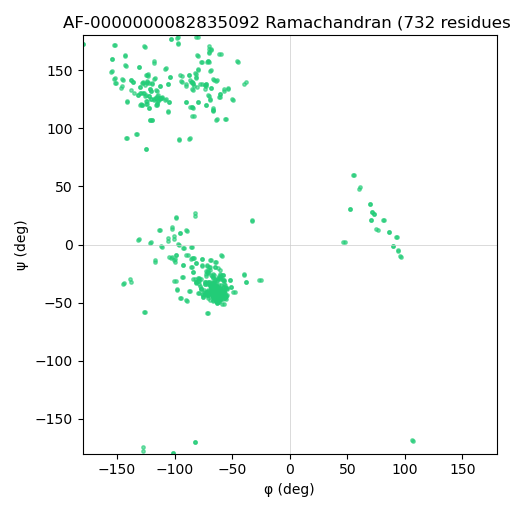.133 1 93.38 348 ALA B C 1
ATOM 5486 O O . ALA B 1 348 ? -10.789 -43.938 -12.477 1 93.38 348 ALA B O 1
ATOM 5487 N N . ILE B 1 349 ? -8.602 -44.094 -11.891 1 91.88 349 ILE B N 1
ATOM 5488 C CA . ILE B 1 349 ? -8.297 -42.688 -12.141 1 91.88 349 ILE B CA 1
ATOM 5489 C C . ILE B 1 349 ? -8.586 -42.344 -13.602 1 91.88 349 ILE B C 1
ATOM 5491 O O . ILE B 1 349 ? -9.219 -41.312 -13.898 1 91.88 349 ILE B O 1
ATOM 5495 N N . TYR B 1 350 ? -8.148 -43.219 -14.469 1 88.69 350 TYR B N 1
ATOM 5496 C CA . TYR B 1 350 ? -8.344 -43 -15.898 1 88.69 350 TYR B CA 1
ATOM 5497 C C . TYR B 1 350 ? -9.82 -43 -16.25 1 88.69 350 TYR B C 1
ATOM 5499 O O . TYR B 1 350 ? -10.281 -42.156 -17.031 1 88.69 350 TYR B O 1
ATOM 5507 N N . ALA B 1 351 ? -10.508 -43.844 -15.742 1 89.81 351 ALA B N 1
ATOM 5508 C CA . ALA B 1 351 ? -11.938 -43.938 -16.031 1 89.81 351 ALA B CA 1
ATOM 5509 C C . ALA B 1 351 ? -12.688 -42.719 -15.547 1 89.81 351 ALA B C 1
ATOM 5511 O O . ALA B 1 351 ? -13.547 -42.188 -16.25 1 89.81 351 ALA B O 1
ATOM 5512 N N . LYS B 1 352 ? -12.297 -42.219 -14.375 1 88.94 352 LYS B N 1
ATOM 5513 C CA . LYS B 1 352 ? -13.016 -41.125 -13.758 1 88.94 352 LYS B CA 1
ATOM 5514 C C . LYS B 1 352 ? -12.633 -39.781 -14.414 1 88.94 352 LYS B C 1
ATOM 5516 O O . LYS B 1 352 ? -13.438 -38.844 -14.445 1 88.94 352 LYS B O 1
ATOM 5521 N N . THR B 1 353 ? -11.477 -39.688 -14.914 1 84.88 353 THR B N 1
ATOM 5522 C CA . THR B 1 353 ? -10.992 -38.406 -15.445 1 84.88 353 THR B CA 1
ATOM 5523 C C . THR B 1 353 ? -11.117 -38.406 -16.969 1 84.88 353 THR B C 1
ATOM 5525 O O . THR B 1 353 ? -10.984 -37.344 -17.594 1 84.88 353 THR B O 1
ATOM 5528 N N . GLY B 1 354 ? -11.344 -39.5 -17.547 1 80.69 354 GLY B N 1
ATOM 5529 C CA . GLY B 1 354 ? -11.43 -39.625 -19 1 80.69 354 GLY B CA 1
ATOM 5530 C C . GLY B 1 354 ? -10.078 -39.562 -19.688 1 80.69 354 GLY B C 1
ATOM 5531 O O . GLY B 1 354 ? -10 -39.344 -20.891 1 80.69 354 GLY B O 1
ATOM 5532 N N . ILE B 1 355 ? -9.109 -39.688 -18.875 1 79.81 355 ILE B N 1
ATOM 5533 C CA . ILE B 1 355 ? -7.742 -39.656 -19.391 1 79.81 355 ILE B CA 1
ATOM 5534 C C . ILE B 1 355 ? -7.375 -41.031 -19.938 1 79.81 355 ILE B C 1
ATOM 5536 O O . ILE B 1 355 ? -7.891 -42.062 -19.484 1 79.81 355 ILE B O 1
ATOM 5540 N N . ARG B 1 356 ? -6.547 -41.062 -20.984 1 77.94 356 ARG B N 1
ATOM 5541 C CA . ARG B 1 356 ? -6.215 -42.312 -21.625 1 77.94 356 ARG B CA 1
ATOM 5542 C C . ARG B 1 356 ? -4.727 -42.625 -21.5 1 77.94 356 ARG B C 1
ATOM 5544 O O . ARG B 1 356 ? -4.285 -43.719 -21.828 1 77.94 356 ARG B O 1
ATOM 5551 N N . ARG B 1 357 ? -3.936 -41.625 -21.094 1 76.25 357 ARG B N 1
ATOM 5552 C CA . ARG B 1 357 ? -2.496 -41.844 -21.016 1 76.25 357 ARG B CA 1
ATOM 5553 C C . ARG B 1 357 ? -1.896 -41.125 -19.828 1 76.25 357 ARG B C 1
ATOM 5555 O O . ARG B 1 357 ? -2.49 -40.156 -19.312 1 76.25 357 ARG B O 1
ATOM 5562 N N . ALA B 1 358 ? -0.694 -41.5 -19.422 1 71 358 ALA B N 1
ATOM 5563 C CA . ALA B 1 358 ? 0.002 -40.969 -18.25 1 71 358 ALA B CA 1
ATOM 5564 C C . ALA B 1 358 ? 0.314 -39.5 -18.406 1 71 358 ALA B C 1
ATOM 5566 O O . ALA B 1 358 ? 0.234 -38.719 -17.453 1 71 358 ALA B O 1
ATOM 5567 N N . ALA B 1 359 ? 0.626 -39.031 -19.578 1 68.62 359 ALA B N 1
ATOM 5568 C CA . ALA B 1 359 ? 0.967 -37.625 -19.812 1 68.62 359 ALA B CA 1
ATOM 5569 C C . ALA B 1 359 ? -0.226 -36.719 -19.547 1 68.62 359 ALA B C 1
ATOM 5571 O O . ALA B 1 359 ? -0.062 -35.625 -19.047 1 68.62 359 ALA B O 1
ATOM 5572 N N . GLN B 1 360 ? -1.402 -37.219 -19.891 1 73.5 360 GLN B N 1
ATOM 5573 C CA . GLN B 1 360 ? -2.615 -36.469 -19.641 1 73.5 360 GLN B CA 1
ATOM 5574 C C . GLN B 1 360 ? -2.895 -36.312 -18.141 1 73.5 360 GLN B C 1
ATOM 5576 O O . GLN B 1 360 ? -3.428 -35.312 -17.688 1 73.5 360 GLN B O 1
ATOM 5581 N N . LEU B 1 361 ? -2.52 -37.344 -17.406 1 76.31 361 LEU B N 1
ATOM 5582 C CA . LEU B 1 361 ? -2.676 -37.281 -15.961 1 76.31 361 LEU B CA 1
ATOM 5583 C C . LEU B 1 361 ? -1.793 -36.188 -15.367 1 76.31 361 LEU B C 1
ATOM 5585 O O . LEU B 1 361 ? -2.217 -35.469 -14.469 1 76.31 361 LEU B O 1
ATOM 5589 N N . SER B 1 362 ? -0.633 -36.031 -15.852 1 71.56 362 SER B N 1
ATOM 5590 C CA . SER B 1 362 ? 0.29 -35 -15.391 1 71.56 362 SER B CA 1
ATOM 5591 C C . SER B 1 362 ? -0.266 -33.625 -15.656 1 71.56 362 SER B C 1
ATOM 5593 O O . SER B 1 362 ? -0.18 -32.719 -14.797 1 71.56 362 SER B O 1
ATOM 5595 N N . ALA B 1 363 ? -0.77 -33.469 -16.828 1 68.5 363 ALA B N 1
ATOM 5596 C CA . ALA B 1 363 ? -1.38 -32.188 -17.172 1 68.5 363 ALA B CA 1
ATOM 5597 C C . ALA B 1 363 ? -2.531 -31.859 -16.234 1 68.5 363 ALA B C 1
ATOM 5599 O O . ALA B 1 363 ? -2.682 -30.703 -15.805 1 68.5 363 ALA B O 1
ATOM 5600 N N . LEU B 1 364 ? -3.281 -32.875 -15.977 1 70.94 364 LEU B N 1
ATOM 5601 C CA . LEU B 1 364 ? -4.422 -32.719 -15.086 1 70.94 364 LEU B CA 1
ATOM 5602 C C . LEU B 1 364 ? -3.969 -32.312 -13.68 1 70.94 364 LEU B C 1
ATOM 5604 O O . LEU B 1 364 ? -4.543 -31.422 -13.07 1 70.94 364 LEU B O 1
ATOM 5608 N N . VAL B 1 365 ? -2.959 -32.969 -13.172 1 71.88 365 VAL B N 1
ATOM 5609 C CA . VAL B 1 365 ? -2.447 -32.719 -11.828 1 71.88 365 VAL B CA 1
ATOM 5610 C C . VAL B 1 365 ? -1.814 -31.328 -11.773 1 71.88 365 VAL B C 1
ATOM 5612 O O . VAL B 1 365 ? -1.961 -30.609 -10.781 1 71.88 365 VAL B O 1
ATOM 5615 N N . LEU B 1 366 ? -1.23 -30.938 -12.82 1 64.19 366 LEU B N 1
ATOM 5616 C CA . LEU B 1 366 ? -0.585 -29.641 -12.898 1 64.19 366 LEU B CA 1
ATOM 5617 C C . LEU B 1 366 ? -1.617 -28.516 -12.844 1 64.19 366 LEU B C 1
ATOM 5619 O O . LEU B 1 366 ? -1.353 -27.438 -12.289 1 64.19 366 LEU B O 1
ATOM 5623 N N . GLN B 1 367 ? -2.648 -28.812 -13.43 1 63.81 367 GLN B N 1
ATOM 5624 C CA . GLN B 1 367 ? -3.688 -27.797 -13.539 1 63.81 367 GLN B CA 1
ATOM 5625 C C . GLN B 1 367 ? -4.547 -27.75 -12.273 1 63.81 367 GLN B C 1
ATOM 5627 O O . GLN B 1 367 ? -5.355 -26.828 -12.102 1 63.81 367 GLN B O 1
ATOM 5632 N N . ALA B 1 368 ? -4.32 -28.781 -11.477 1 65.31 368 ALA B N 1
ATOM 5633 C CA . ALA B 1 368 ? -5.152 -28.812 -10.281 1 65.31 368 ALA B CA 1
ATOM 5634 C C . ALA B 1 368 ? -4.641 -27.844 -9.227 1 65.31 368 ALA B C 1
ATOM 5636 O O . ALA B 1 368 ? -3.438 -27.578 -9.148 1 65.31 368 ALA B O 1
#

Sequence (736 aa):
MDSRAESIRSAALDAVIEDIYAAGLGGHGWDVPLQRIRQLVDRRLVVLMALDSSSLRPSVNVAAGDDEAWTATFQQAYDAAFFKDDPVVPVASTWQAGRWFEDTRAFSQRERLSHPYYQDFLRPHGLGSLSGLFLHRGAFDSAYLSLSGAADSRGLSDGQRDAVNILYPHVSRALRLQARVGVLETRLAIAESMLDGIDTPLFILDEQRRLIRANRAAEALMASEPAVRFVDGRFVSAHGASEAEWRAACAAGGIQLRKRSGAPLPLALTPVPERSRLARAAQGRLTLMSGVALAAPKAKTERLRLFHGLTRAEAELAMLLCCDGLSPRECAEVRGVSLGTVRFQLKAIYAKTGIRRAAQLSALVLQAMDSRAESIRSAALDAVIEDIYAAGLGGHGWDVPLQRIRQLVDRRLVVLMALDSSSLRPSVNVAAGDDEAWTATFQQAYDAAFFKDDPVVPVASTWQAGRWFEDTRAFSQRERLSHPYYQDFLRPHGLGSLSGLFLHRGAFDSAYLSLSGAADSRGLSDGQRDAVNILYPHVSRALRLQARVGVLETRLAIAESMLDGIDTPLFILDEQRRLIRANRAAEALMASEPAVRFVDGRFVSAHGASEAEWRAACAAGGIQLRKRSGAPLPLALTPVPERSRLARAAQGRLTLMSGVALAAPKAKTERLRLFHGLTRAEAELAMLLCCDGLSPRECAE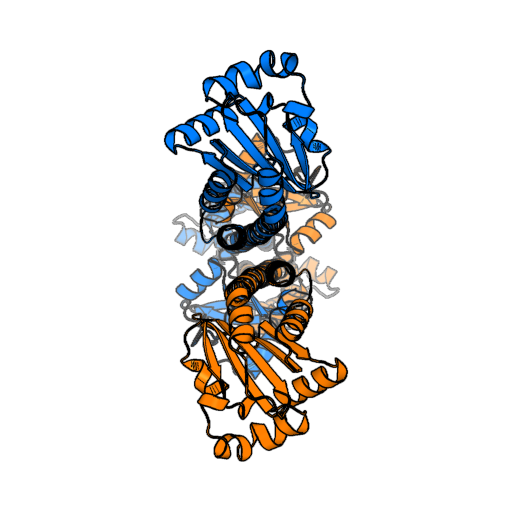VRGVSLGTVRFQLKAIYAKTGIRRAAQLSALVLQA